Protein AF-0000000066287352 (afdb_homodimer)

Secondary structure (DSSP, 8-state):
----HHHHHHHHHHHT--S--SS-HHHHHHHHHHHHHT--HHHHHHHHTTTS---HHHHHHHHHHHGGGSPPPPPB--SEEEEEEEEEEETTEEEEEEEEEETTT--EEEEEEES--SHHHHHHHHHHHHTTBSS--EEEE-S-THHHHHHHHTT--EEE-SSSTTHHHHHHHHHHHHHHHTTTT---TT--HHHHHHHHHHHHHHHHHHHHH-/----HHHHHHHHHHHT--S--SS-HHHHHHHHHHHHHT--HHHHHHHHTTTS---HHHHHHHHHHHGGGSPPPPPB--SEEEEEEEEEEETTEEEEEEEEEETTT--EEEEEEES--SHHHHHHHHHHHHTTBSS--EEEE-S-THHHHHHHHTT--EEE-SSSTTHHHHHHHHHHHHHHHTTTT-B-TT--HHHHHHHHHHHHHHHHHHHHH-

Structure (mmCIF, N/CA/C/O backbone):
data_AF-0000000066287352-model_v1
#
loop_
_entity.id
_entity.type
_entity.pdbx_description
1 polymer 'Uncharacterized protein MJ0017'
#
loop_
_atom_site.group_PDB
_atom_site.id
_atom_site.type_symbol
_atom_site.label_atom_id
_atom_site.label_alt_id
_atom_site.label_comp_id
_atom_site.label_asym_id
_atom_site.label_entity_id
_atom_site.label_seq_id
_atom_site.pdbx_PDB_ins_code
_atom_site.Cartn_x
_atom_site.Cartn_y
_atom_site.Cartn_z
_atom_site.occupancy
_atom_site.B_iso_or_equiv
_atom_site.auth_seq_id
_atom_site.auth_comp_id
_atom_site.auth_asym_id
_atom_site.auth_atom_id
_atom_site.pdbx_PDB_model_num
ATOM 1 N N . MET A 1 1 ? 14.633 23.438 4.09 1 43.47 1 MET A N 1
ATOM 2 C CA . MET A 1 1 ? 15.711 22.516 3.721 1 43.47 1 MET A CA 1
ATOM 3 C C . MET A 1 1 ? 15.18 21.125 3.439 1 43.47 1 MET A C 1
ATOM 5 O O . MET A 1 1 ? 14.258 20.656 4.113 1 43.47 1 MET A O 1
ATOM 9 N N . ARG A 1 2 ? 15.539 20.391 2.312 1 53.66 2 ARG A N 1
ATOM 10 C CA . ARG A 1 2 ? 15.078 19.062 1.926 1 53.66 2 ARG A CA 1
ATOM 11 C C . ARG A 1 2 ? 15.398 18.031 3.006 1 53.66 2 ARG A C 1
ATOM 13 O O . ARG A 1 2 ? 16.547 17.938 3.451 1 53.66 2 ARG A O 1
ATOM 20 N N . LEU A 1 3 ? 14.352 17.656 3.738 1 65.5 3 LEU A N 1
ATOM 21 C CA . LEU A 1 3 ? 14.547 16.641 4.766 1 65.5 3 LEU A CA 1
ATOM 22 C C . LEU A 1 3 ? 14.938 15.305 4.141 1 65.5 3 LEU A C 1
ATOM 24 O O . LEU A 1 3 ? 14.078 14.562 3.668 1 65.5 3 LEU A O 1
ATOM 28 N N . THR A 1 4 ? 16.219 15.094 4.074 1 76.81 4 THR A N 1
ATOM 29 C CA . THR A 1 4 ? 16.734 13.828 3.576 1 76.81 4 THR A CA 1
ATOM 30 C C . THR A 1 4 ? 16.812 12.797 4.699 1 76.81 4 THR A C 1
ATOM 32 O O . THR A 1 4 ? 16.719 13.141 5.879 1 76.81 4 THR A O 1
ATOM 35 N N . ILE A 1 5 ? 16.844 11.625 4.363 1 86.69 5 ILE A N 1
ATOM 36 C CA . ILE A 1 5 ? 16.984 10.547 5.336 1 86.69 5 ILE A CA 1
ATOM 37 C C . ILE A 1 5 ? 18.203 10.805 6.227 1 86.69 5 ILE A C 1
ATOM 39 O O . ILE A 1 5 ? 18.156 10.531 7.426 1 86.69 5 ILE A O 1
ATOM 43 N N . GLU A 1 6 ? 19.188 11.422 5.637 1 87.12 6 GLU A N 1
ATOM 44 C CA . GLU A 1 6 ? 20.406 11.711 6.383 1 87.12 6 GLU A CA 1
ATOM 45 C C . GLU A 1 6 ? 20.156 12.758 7.465 1 87.12 6 GLU A C 1
ATOM 47 O O . GLU A 1 6 ? 20.672 12.633 8.578 1 87.12 6 GLU A O 1
ATOM 52 N N . VAL A 1 7 ? 19.422 13.75 7.156 1 88.25 7 VAL A N 1
ATOM 53 C CA . VAL A 1 7 ? 19.094 14.797 8.117 1 88.25 7 VAL A CA 1
ATOM 54 C C . VAL A 1 7 ? 18.234 14.219 9.242 1 88.25 7 VAL A C 1
ATOM 56 O O . VAL A 1 7 ? 18.438 14.531 10.414 1 88.25 7 VAL A O 1
ATOM 59 N N . ILE A 1 8 ? 17.312 13.391 8.867 1 92.38 8 ILE A N 1
ATOM 60 C CA . ILE A 1 8 ? 16.438 12.773 9.852 1 92.38 8 ILE A CA 1
ATOM 61 C C . ILE A 1 8 ? 17.25 11.875 10.781 1 92.38 8 ILE A C 1
ATOM 63 O O . ILE A 1 8 ? 17.047 11.867 11.992 1 92.38 8 ILE A O 1
ATOM 67 N N . LYS A 1 9 ? 18.188 11.188 10.172 1 92.25 9 LYS A N 1
ATOM 68 C CA . LYS A 1 9 ? 19.078 10.336 10.961 1 92.25 9 LYS A CA 1
ATOM 69 C C . LYS A 1 9 ? 19.844 11.141 12 1 92.25 9 LYS A C 1
ATOM 71 O O . LYS A 1 9 ? 19.938 10.75 13.156 1 92.25 9 LYS A O 1
ATOM 76 N N . GLU A 1 10 ? 20.344 12.219 11.57 1 92.5 10 GLU A N 1
ATOM 77 C CA . GLU A 1 10 ? 21.094 13.094 12.469 1 92.5 10 GLU A CA 1
ATOM 78 C C . GLU A 1 10 ? 20.219 13.602 13.609 1 92.5 10 GLU A C 1
ATOM 80 O O . GLU A 1 10 ? 20.656 13.633 14.766 1 92.5 10 GLU A O 1
ATOM 85 N N . LYS A 1 11 ? 19.062 13.938 13.32 1 93.5 11 LYS A N 1
ATOM 86 C CA . LYS A 1 11 ? 18.156 14.438 14.336 1 93.5 11 LYS A CA 1
ATOM 87 C C . LYS A 1 11 ? 17.797 13.352 15.344 1 93.5 11 LYS A C 1
ATOM 89 O O . LYS A 1 11 ? 17.656 13.617 16.531 1 93.5 11 LYS A O 1
ATOM 94 N N . ILE A 1 12 ? 17.656 12.18 14.836 1 93.06 12 ILE A N 1
ATOM 95 C CA . ILE A 1 12 ? 17.312 11.047 15.688 1 93.06 12 ILE A CA 1
ATOM 96 C C . ILE A 1 12 ? 18.453 10.781 16.672 1 93.06 12 ILE A C 1
ATOM 98 O O . ILE A 1 12 ? 18.219 10.516 17.859 1 93.06 12 ILE A O 1
ATOM 102 N N . VAL A 1 13 ? 19.656 10.852 16.156 1 91.38 13 VAL A N 1
ATOM 103 C CA . VAL A 1 13 ? 20.828 10.609 16.984 1 91.38 13 VAL A CA 1
ATOM 104 C C . VAL A 1 13 ? 20.969 11.727 18.031 1 91.38 13 VAL A C 1
ATOM 106 O O . VAL A 1 13 ? 21.188 11.461 19.203 1 91.38 13 VAL A O 1
ATOM 109 N N . GLU A 1 14 ? 20.812 12.93 17.594 1 91.62 14 GLU A N 1
ATOM 110 C CA . GLU A 1 14 ? 20.969 14.094 18.453 1 91.62 14 GLU A CA 1
ATOM 111 C C . GLU A 1 14 ? 19.922 14.086 19.578 1 91.62 14 GLU A C 1
ATOM 113 O O . GLU A 1 14 ? 20.25 14.422 20.719 1 91.62 14 GLU A O 1
ATOM 118 N N . ARG A 1 15 ? 18.75 13.625 19.266 1 92.06 15 ARG A N 1
ATOM 119 C CA . ARG A 1 15 ? 17.656 13.68 20.234 1 92.06 15 ARG A CA 1
ATOM 120 C C . ARG A 1 15 ? 17.531 12.359 20.984 1 92.06 15 ARG A C 1
ATOM 122 O O . ARG A 1 15 ? 16.672 12.219 21.859 1 92.06 15 ARG A O 1
ATOM 129 N N . LYS A 1 16 ? 18.312 11.406 20.672 1 89.56 16 LYS A N 1
ATOM 130 C CA . LYS A 1 16 ? 18.234 10.094 21.297 1 89.56 16 LYS A CA 1
ATOM 131 C C . LYS A 1 16 ? 16.812 9.562 21.297 1 89.56 16 LYS A C 1
ATOM 133 O O . LYS A 1 16 ? 16.297 9.156 22.344 1 89.56 16 LYS A O 1
ATOM 138 N N . LEU A 1 17 ? 16.203 9.555 20.188 1 91.69 17 LEU A N 1
ATOM 139 C CA . LEU A 1 17 ? 14.789 9.25 20.031 1 91.69 17 LEU A CA 1
ATOM 140 C C . LEU A 1 17 ? 14.508 7.797 20.406 1 91.69 17 LEU A C 1
ATOM 142 O O . LEU A 1 17 ? 13.453 7.492 20.969 1 91.69 17 LEU A O 1
ATOM 146 N N . PHE A 1 18 ? 15.484 6.91 20.016 1 89.44 18 PHE A N 1
ATOM 147 C CA . PHE A 1 18 ? 15.289 5.492 20.297 1 89.44 18 PHE A CA 1
ATOM 148 C C . PHE A 1 18 ? 16.266 5 21.359 1 89.44 18 PHE A C 1
ATOM 150 O O . PHE A 1 18 ? 17.453 5.328 21.312 1 89.44 18 PHE A O 1
ATOM 157 N N . LYS A 1 19 ? 15.719 4.355 22.375 1 77.06 19 LYS A N 1
ATOM 158 C CA . LYS A 1 19 ? 16.531 3.879 23.484 1 77.06 19 LYS A CA 1
ATOM 159 C C . LYS A 1 19 ? 17.344 2.646 23.078 1 77.06 19 LYS A C 1
ATOM 161 O O . LYS A 1 19 ? 18.516 2.525 23.438 1 77.06 19 LYS A O 1
ATOM 166 N N . ARG A 1 20 ? 16.734 1.745 22.328 1 66.38 20 ARG A N 1
ATOM 167 C CA . ARG A 1 20 ? 17.391 0.497 21.953 1 66.38 20 ARG A CA 1
ATOM 168 C C . ARG A 1 20 ? 17.859 0.544 20.5 1 66.38 20 ARG A C 1
ATOM 170 O O . ARG A 1 20 ? 17.109 0.957 19.609 1 66.38 20 ARG A O 1
ATOM 177 N N . ASN A 1 21 ? 19.094 0.366 20.328 1 66.12 21 ASN A N 1
ATOM 178 C CA . ASN A 1 21 ? 19.703 0.475 19.016 1 66.12 21 ASN A CA 1
ATOM 179 C C . ASN A 1 21 ? 19.828 -0.89 18.344 1 66.12 21 ASN A C 1
ATOM 181 O O . ASN A 1 21 ? 20.844 -1.181 17.703 1 66.12 21 ASN A O 1
ATOM 185 N N . ARG A 1 22 ? 18.844 -1.665 18.438 1 80.25 22 ARG A N 1
ATOM 186 C CA . ARG A 1 22 ? 18.938 -3.006 17.875 1 80.25 22 ARG A CA 1
ATOM 187 C C . ARG A 1 22 ? 18.797 -2.971 16.359 1 80.25 22 ARG A C 1
ATOM 189 O O . ARG A 1 22 ? 19.281 -3.863 15.656 1 80.25 22 ARG A O 1
ATOM 196 N N . LYS A 1 23 ? 18.109 -1.896 15.969 1 88.56 23 LYS A N 1
ATOM 197 C CA . LYS A 1 23 ? 17.922 -1.732 14.531 1 88.56 23 LYS A CA 1
ATOM 198 C C . LYS A 1 23 ? 18.578 -0.452 14.031 1 88.56 23 LYS A C 1
ATOM 200 O O . LYS A 1 23 ? 18.719 0.518 14.781 1 88.56 23 LYS A O 1
ATOM 205 N N . SER A 1 24 ? 18.984 -0.527 12.836 1 91.75 24 SER A N 1
ATOM 206 C CA . SER A 1 24 ? 19.594 0.675 12.273 1 91.75 24 SER A CA 1
ATOM 207 C C . SER A 1 24 ? 18.578 1.812 12.18 1 91.75 24 SER A C 1
ATOM 209 O O . SER A 1 24 ? 17.391 1.573 12.008 1 91.75 24 SER A O 1
ATOM 211 N N . ILE A 1 25 ? 19.062 3.01 12.344 1 92.81 25 ILE A N 1
ATOM 212 C CA . ILE A 1 25 ? 18.203 4.195 12.281 1 92.81 25 ILE A CA 1
ATOM 213 C C . ILE A 1 25 ? 17.562 4.305 10.906 1 92.81 25 ILE A C 1
ATOM 215 O O . ILE A 1 25 ? 16.406 4.715 10.781 1 92.81 25 ILE A O 1
ATOM 219 N N . GLU A 1 26 ? 18.312 3.914 9.953 1 90.5 26 GLU A N 1
ATOM 220 C CA . GLU A 1 26 ? 17.812 3.965 8.578 1 90.5 26 GLU A CA 1
ATOM 221 C C . GLU A 1 26 ? 16.594 3.078 8.406 1 90.5 26 GLU A C 1
ATOM 223 O O . GLU A 1 26 ? 15.602 3.492 7.805 1 90.5 26 GLU A O 1
ATOM 228 N N . VAL A 1 27 ? 16.688 1.92 8.969 1 92.44 27 VAL A N 1
ATOM 229 C CA . VAL A 1 27 ? 15.578 0.975 8.859 1 92.44 27 VAL A CA 1
ATOM 230 C C . VAL A 1 27 ? 14.352 1.524 9.586 1 92.44 27 VAL A C 1
ATOM 232 O O . VAL A 1 27 ? 13.219 1.349 9.125 1 92.44 27 VAL A O 1
ATOM 235 N N . LYS A 1 28 ? 14.586 2.203 10.641 1 95.12 28 LYS A N 1
ATOM 236 C CA . LYS A 1 28 ? 13.484 2.791 11.406 1 95.12 28 LYS A CA 1
ATOM 237 C C . LYS A 1 28 ? 12.773 3.869 10.594 1 95.12 28 LYS A C 1
ATOM 239 O O . LYS A 1 28 ? 11.539 3.912 10.555 1 95.12 28 LYS A O 1
ATOM 244 N N . ILE A 1 29 ? 13.562 4.668 9.945 1 94.94 29 ILE A N 1
ATOM 245 C CA . ILE A 1 29 ? 13.016 5.75 9.133 1 94.94 29 ILE A CA 1
ATOM 246 C C . ILE A 1 29 ? 12.234 5.176 7.957 1 94.94 29 ILE A C 1
ATOM 248 O O . ILE A 1 29 ? 11.109 5.594 7.684 1 94.94 29 ILE A O 1
ATOM 252 N N . LEU A 1 30 ? 12.844 4.156 7.41 1 94.94 30 LEU A N 1
ATOM 253 C CA . LEU A 1 30 ? 12.234 3.549 6.227 1 94.94 30 LEU A CA 1
ATOM 254 C C . LEU A 1 30 ? 10.945 2.824 6.594 1 94.94 30 LEU A C 1
ATOM 256 O O . LEU A 1 30 ? 9.992 2.816 5.812 1 94.94 30 LEU A O 1
ATOM 260 N N . ALA A 1 31 ? 10.93 2.273 7.727 1 96.5 31 ALA A N 1
ATOM 261 C CA . ALA A 1 31 ? 9.727 1.598 8.203 1 96.5 31 ALA A CA 1
ATOM 262 C C . ALA A 1 31 ? 8.555 2.574 8.32 1 96.5 31 ALA A C 1
ATOM 264 O O . ALA A 1 31 ? 7.461 2.303 7.824 1 96.5 31 ALA A O 1
ATOM 265 N N . GLY A 1 32 ? 8.828 3.693 8.875 1 96.19 32 GLY A N 1
ATOM 266 C CA . GLY A 1 32 ? 7.797 4.707 9 1 96.19 32 GLY A CA 1
ATOM 267 C C . GLY A 1 32 ? 7.305 5.227 7.66 1 96.19 32 GLY A C 1
ATOM 268 O O . GLY A 1 32 ? 6.098 5.398 7.461 1 96.19 32 GLY A O 1
ATOM 269 N N . LEU A 1 33 ? 8.234 5.406 6.793 1 96.25 33 LEU A N 1
ATOM 270 C CA . LEU A 1 33 ? 7.906 5.953 5.484 1 96.25 33 LEU A CA 1
ATOM 271 C C . LEU A 1 33 ? 7.07 4.969 4.676 1 96.25 33 LEU A C 1
ATOM 273 O O . LEU A 1 33 ? 6.066 5.348 4.066 1 96.25 33 LEU A O 1
ATOM 277 N N . LEU A 1 34 ? 7.426 3.709 4.723 1 96.69 34 LEU A N 1
ATOM 278 C CA . LEU A 1 34 ? 6.695 2.691 3.977 1 96.69 34 LEU A CA 1
ATOM 279 C C . LEU A 1 34 ? 5.277 2.539 4.508 1 96.69 34 LEU A C 1
ATOM 281 O O . LEU A 1 34 ? 4.328 2.395 3.732 1 96.69 34 LEU A O 1
ATOM 285 N N . TYR A 1 35 ? 5.203 2.568 5.789 1 95.81 35 TYR A N 1
ATOM 286 C CA . TYR A 1 35 ? 3.877 2.49 6.398 1 95.81 35 TYR A CA 1
ATOM 287 C C . TYR A 1 35 ? 3.018 3.68 5.98 1 95.81 35 TYR A C 1
ATOM 289 O O . TYR A 1 35 ? 1.854 3.512 5.605 1 95.81 35 TYR A O 1
ATOM 297 N N . TYR A 1 36 ? 3.566 4.812 5.969 1 95.31 36 TYR A N 1
ATOM 298 C CA . TYR A 1 36 ? 2.855 6.016 5.551 1 95.31 36 TYR A CA 1
ATOM 299 C C . TYR A 1 36 ? 2.4 5.906 4.102 1 95.31 36 TYR A C 1
ATOM 301 O O . TYR A 1 36 ? 1.295 6.332 3.758 1 95.31 36 TYR A O 1
ATOM 309 N N . LEU A 1 37 ? 3.242 5.324 3.324 1 94.56 37 LEU A N 1
ATOM 310 C CA . LEU A 1 37 ? 2.973 5.281 1.893 1 94.56 37 LEU A CA 1
ATOM 311 C C . LEU A 1 37 ? 1.866 4.277 1.577 1 94.56 37 LEU A C 1
ATOM 313 O O . LEU A 1 37 ? 1.337 4.262 0.464 1 94.56 37 LEU A O 1
ATOM 317 N N . GLY A 1 38 ? 1.595 3.393 2.59 1 92.44 38 GLY A N 1
ATOM 318 C CA . GLY A 1 38 ? 0.366 2.652 2.352 1 92.44 38 GLY A CA 1
ATOM 319 C C . GLY A 1 38 ? 0.505 1.164 2.615 1 92.44 38 GLY A C 1
ATOM 320 O O . GLY A 1 38 ? -0.466 0.414 2.496 1 92.44 38 GLY A O 1
ATOM 321 N N . LEU A 1 39 ? 1.698 0.707 2.988 1 93.44 39 LEU A N 1
ATOM 322 C CA . LEU A 1 39 ? 1.851 -0.704 3.328 1 93.44 39 LEU A CA 1
ATOM 323 C C . LEU A 1 39 ? 1.345 -0.981 4.738 1 93.44 39 LEU A C 1
ATOM 325 O O . LEU A 1 39 ? 1.455 -0.126 5.621 1 93.44 39 LEU A O 1
ATOM 329 N N . SER A 1 40 ? 0.821 -2.178 4.98 1 91.75 40 SER A N 1
ATOM 330 C CA . SER A 1 40 ? 0.459 -2.584 6.336 1 91.75 40 SER A CA 1
ATOM 331 C C . SER A 1 40 ? 1.697 -2.803 7.199 1 91.75 40 SER A C 1
ATOM 333 O O . SER A 1 40 ? 2.807 -2.938 6.676 1 91.75 40 SER A O 1
ATOM 335 N N . LEU A 1 41 ? 1.476 -2.854 8.461 1 93.5 41 LEU A N 1
ATOM 336 C CA . LEU A 1 41 ? 2.576 -3.094 9.391 1 93.5 41 LEU A CA 1
ATOM 337 C C . LEU A 1 41 ? 3.283 -4.406 9.07 1 93.5 41 LEU A C 1
ATOM 339 O O . LEU A 1 41 ? 4.516 -4.461 9.047 1 93.5 41 LEU A O 1
ATOM 343 N N . ARG A 1 42 ? 2.516 -5.41 8.734 1 92.44 42 ARG A N 1
ATOM 344 C CA . ARG A 1 42 ? 3.074 -6.73 8.461 1 92.44 42 ARG A CA 1
ATOM 345 C C . ARG A 1 42 ? 3.838 -6.746 7.145 1 92.44 42 ARG A C 1
ATOM 347 O O . ARG A 1 42 ? 4.875 -7.402 7.027 1 92.44 42 ARG A O 1
ATOM 354 N N . LYS A 1 43 ? 3.357 -6.023 6.133 1 94.06 43 LYS A N 1
ATOM 355 C CA . LYS A 1 43 ? 4.039 -5.965 4.844 1 94.06 43 LYS A CA 1
ATOM 356 C C . LYS A 1 43 ? 5.352 -5.188 4.949 1 94.06 43 LYS A C 1
ATOM 358 O O . LYS A 1 43 ? 6.348 -5.555 4.324 1 94.06 43 LYS A O 1
ATOM 363 N N . VAL A 1 44 ? 5.289 -4.129 5.758 1 96.62 44 VAL A N 1
ATOM 364 C CA . VAL A 1 44 ? 6.52 -3.385 5.992 1 96.62 44 VAL A CA 1
ATOM 365 C C . VAL A 1 44 ? 7.551 -4.289 6.664 1 96.62 44 VAL A C 1
ATOM 367 O O . VAL A 1 44 ? 8.711 -4.332 6.25 1 96.62 44 VAL A O 1
ATOM 370 N N . SER A 1 45 ? 7.105 -4.988 7.648 1 95.88 45 SER A N 1
ATOM 371 C CA . SER A 1 45 ? 7.973 -5.922 8.359 1 95.88 45 SER A CA 1
ATOM 372 C C . SER A 1 45 ? 8.57 -6.957 7.406 1 95.88 45 SER A C 1
ATOM 374 O O . SER A 1 45 ? 9.773 -7.199 7.422 1 95.88 45 SER A O 1
ATOM 376 N N . LEU A 1 46 ? 7.781 -7.504 6.551 1 94.62 46 LEU A N 1
ATOM 377 C CA . LEU A 1 46 ? 8.227 -8.5 5.586 1 94.62 46 LEU A CA 1
ATOM 378 C C . LEU A 1 46 ? 9.289 -7.926 4.656 1 94.62 46 LEU A C 1
ATOM 380 O O . LEU A 1 46 ? 10.328 -8.547 4.438 1 94.62 46 LEU A O 1
ATOM 384 N N . PHE A 1 47 ? 9.062 -6.746 4.152 1 95.38 47 PHE A N 1
ATOM 385 C CA . PHE A 1 47 ? 9.977 -6.109 3.213 1 95.38 47 PHE A CA 1
ATOM 386 C C . PHE A 1 47 ? 11.312 -5.805 3.883 1 95.38 47 PHE A C 1
ATOM 388 O O . PHE A 1 47 ? 12.367 -6.195 3.383 1 95.38 47 PHE A O 1
ATOM 395 N N . LEU A 1 48 ? 11.242 -5.172 5.02 1 94.81 48 LEU A N 1
ATOM 396 C CA . LEU A 1 48 ? 12.461 -4.688 5.66 1 94.81 48 LEU A CA 1
ATOM 397 C C . LEU A 1 48 ? 13.234 -5.84 6.293 1 94.81 48 LEU A C 1
ATOM 399 O O . LEU A 1 48 ? 14.453 -5.75 6.473 1 94.81 48 LEU A O 1
ATOM 403 N N . SER A 1 49 ? 12.539 -6.875 6.582 1 92.5 49 SER A N 1
ATOM 404 C CA . SER A 1 49 ? 13.203 -8.023 7.191 1 92.5 49 SER A CA 1
ATOM 405 C C . SER A 1 49 ? 14.141 -8.711 6.203 1 92.5 49 SER A C 1
ATOM 407 O O . SER A 1 49 ? 14.969 -9.539 6.594 1 92.5 49 SER A O 1
ATOM 409 N N . GLN A 1 50 ? 13.945 -8.352 4.895 1 87.44 50 GLN A N 1
ATOM 410 C CA . GLN A 1 50 ? 14.914 -8.82 3.908 1 87.44 50 GLN A CA 1
ATOM 411 C C . GLN A 1 50 ? 16.297 -8.234 4.172 1 87.44 50 GLN A C 1
ATOM 413 O O . GLN A 1 50 ? 17.297 -8.766 3.691 1 87.44 50 GLN A O 1
ATOM 418 N N . PHE A 1 51 ? 16.359 -7.141 4.93 1 86.62 51 PHE A N 1
ATOM 419 C CA . PHE A 1 51 ? 17.625 -6.473 5.258 1 86.62 51 PHE A CA 1
ATOM 420 C C . PHE A 1 51 ? 17.953 -6.648 6.734 1 86.62 51 PHE A C 1
ATOM 422 O O . PHE A 1 51 ? 19.094 -6.984 7.078 1 86.62 51 PHE A O 1
ATOM 429 N N . GLU A 1 52 ? 17.016 -6.363 7.48 1 91.31 52 GLU A N 1
ATOM 430 C CA . GLU A 1 52 ? 17.141 -6.449 8.93 1 91.31 52 GLU A CA 1
ATOM 431 C C . GLU A 1 52 ? 15.828 -6.871 9.57 1 91.31 52 GLU A C 1
ATOM 433 O O . GLU A 1 52 ? 14.781 -6.281 9.297 1 91.31 52 GLU A O 1
ATOM 438 N N . ASP A 1 53 ? 15.977 -7.902 10.398 1 92.44 53 ASP A N 1
ATOM 439 C CA . ASP A 1 53 ? 14.773 -8.422 11.039 1 92.44 53 ASP A CA 1
ATOM 440 C C . ASP A 1 53 ? 14.055 -7.324 11.82 1 92.44 53 ASP A C 1
ATOM 442 O O . ASP A 1 53 ? 14.656 -6.664 12.672 1 92.44 53 ASP A O 1
ATOM 446 N N . ILE A 1 54 ? 12.773 -7.152 11.586 1 94.88 54 ILE A N 1
ATOM 447 C CA . ILE A 1 54 ? 11.953 -6.141 12.25 1 94.88 54 ILE A CA 1
ATOM 448 C C . ILE A 1 54 ? 10.523 -6.645 12.391 1 94.88 54 ILE A C 1
ATOM 450 O O . ILE A 1 54 ? 9.969 -7.234 11.461 1 94.88 54 ILE A O 1
ATOM 454 N N . SER A 1 55 ? 9.938 -6.492 13.508 1 95.44 55 SER A N 1
ATOM 455 C CA . SER A 1 55 ? 8.57 -6.926 13.742 1 95.44 55 SER A CA 1
ATOM 456 C C . SER A 1 55 ? 7.566 -5.855 13.328 1 95.44 55 SER A C 1
ATOM 458 O O . SER A 1 55 ? 7.926 -4.684 13.195 1 95.44 55 SER A O 1
ATOM 460 N N . HIS A 1 56 ? 6.328 -6.293 13.117 1 95.62 56 HIS A N 1
ATOM 461 C CA . HIS A 1 56 ? 5.273 -5.34 12.789 1 95.62 56 HIS A CA 1
ATOM 462 C C . HIS A 1 56 ? 5.039 -4.363 13.938 1 95.62 56 HIS A C 1
ATOM 464 O O . HIS A 1 56 ? 4.719 -3.193 13.703 1 95.62 56 HIS A O 1
ATOM 470 N N . GLU A 1 57 ? 5.27 -4.797 15.133 1 93.25 57 GLU A N 1
ATOM 471 C CA . GLU A 1 57 ? 5.109 -3.916 16.281 1 93.25 57 GLU A CA 1
ATOM 472 C C . GLU A 1 57 ? 6.184 -2.834 16.297 1 93.25 57 GLU A C 1
ATOM 474 O O . GLU A 1 57 ? 5.906 -1.684 16.656 1 93.25 57 GLU A O 1
ATOM 479 N N . SER A 1 58 ? 7.371 -3.223 15.938 1 94.38 58 SER A N 1
ATOM 480 C CA . SER A 1 58 ? 8.438 -2.236 15.844 1 94.38 58 SER A CA 1
ATOM 481 C C . SER A 1 58 ? 8.117 -1.165 14.805 1 94.38 58 SER A C 1
ATOM 483 O O . SER A 1 58 ? 8.352 0.023 15.039 1 94.38 58 SER A O 1
ATOM 485 N N . VAL A 1 59 ? 7.574 -1.612 13.664 1 96.06 59 VAL A N 1
ATOM 486 C CA . VAL A 1 59 ? 7.18 -0.677 12.617 1 96.06 59 VAL A CA 1
ATOM 487 C C . VAL A 1 59 ? 6.195 0.345 13.18 1 96.06 59 VAL A C 1
ATOM 489 O O . VAL A 1 59 ? 6.336 1.548 12.945 1 96.06 59 VAL A O 1
ATOM 492 N N . ARG A 1 60 ? 5.258 -0.148 13.945 1 93.38 60 ARG A N 1
ATOM 493 C CA . ARG A 1 60 ? 4.25 0.708 14.57 1 93.38 60 ARG A CA 1
ATOM 494 C C . ARG A 1 60 ? 4.902 1.75 15.469 1 93.38 60 ARG A C 1
ATOM 496 O O . ARG A 1 60 ? 4.582 2.938 15.391 1 93.38 60 ARG A O 1
ATOM 503 N N . ILE A 1 61 ? 5.789 1.309 16.25 1 93.5 61 ILE A N 1
ATOM 504 C CA . ILE A 1 61 ? 6.461 2.176 17.203 1 93.5 61 ILE A CA 1
ATOM 505 C C . ILE A 1 61 ? 7.242 3.26 16.469 1 93.5 61 ILE A C 1
ATOM 507 O O . ILE A 1 61 ? 7.156 4.441 16.812 1 93.5 61 ILE A O 1
ATOM 511 N N . TYR A 1 62 ? 7.965 2.869 15.445 1 95.31 62 TYR A N 1
ATOM 512 C CA . TYR A 1 62 ? 8.789 3.814 14.703 1 95.31 62 TYR A CA 1
ATOM 513 C C . TYR A 1 62 ? 7.922 4.871 14.023 1 95.31 62 TYR A C 1
ATOM 515 O O . TYR A 1 62 ? 8.273 6.055 14.023 1 95.31 62 TYR A O 1
ATOM 523 N N . TYR A 1 63 ? 6.793 4.434 13.477 1 95.38 63 TYR A N 1
ATOM 524 C CA . TYR A 1 63 ? 5.891 5.375 12.82 1 95.38 63 TYR A CA 1
ATOM 525 C C . TYR A 1 63 ? 5.418 6.445 13.797 1 95.38 63 TYR A C 1
ATOM 527 O O . TYR A 1 63 ? 5.379 7.629 13.461 1 95.38 63 TYR A O 1
ATOM 535 N N . HIS A 1 64 ? 5.184 6.027 15.016 1 94.25 64 HIS A N 1
ATOM 536 C CA . HIS A 1 64 ? 4.676 6.957 16.016 1 94.25 64 HIS A CA 1
ATOM 537 C C . HIS A 1 64 ? 5.785 7.863 16.547 1 94.25 64 HIS A C 1
ATOM 539 O O . HIS A 1 64 ? 5.535 9.023 16.875 1 94.25 64 HIS A O 1
ATOM 545 N N . LYS A 1 65 ? 6.934 7.398 16.547 1 94.81 65 LYS A N 1
ATOM 546 C CA . LYS A 1 65 ? 8.008 8.125 17.219 1 94.81 65 LYS A CA 1
ATOM 547 C C . LYS A 1 65 ? 8.719 9.07 16.25 1 94.81 65 LYS A C 1
ATOM 549 O O . LYS A 1 65 ? 9.133 10.164 16.641 1 94.81 65 LYS A O 1
ATOM 554 N N . ILE A 1 66 ? 8.836 8.719 15.07 1 96.12 66 ILE A N 1
ATOM 555 C CA . ILE A 1 66 ? 9.664 9.438 14.109 1 96.12 66 ILE A CA 1
ATOM 556 C C . ILE A 1 66 ? 9.094 10.828 13.867 1 96.12 66 ILE A C 1
ATOM 558 O O . ILE A 1 66 ? 9.812 11.742 13.469 1 96.12 66 ILE A O 1
ATOM 562 N N . LYS A 1 67 ? 7.816 10.945 14.102 1 94.5 67 LYS A N 1
ATOM 563 C CA . LYS A 1 67 ? 7.195 12.25 13.883 1 94.5 67 LYS A CA 1
ATOM 564 C C . LYS A 1 67 ? 7.906 13.336 14.688 1 94.5 67 LYS A C 1
ATOM 566 O O . LYS A 1 67 ? 7.898 14.508 14.297 1 94.5 67 LYS A O 1
ATOM 571 N N . GLU A 1 68 ? 8.547 12.992 15.734 1 94.56 68 GLU A N 1
ATOM 572 C CA . GLU A 1 68 ? 9.172 13.938 16.656 1 94.56 68 GLU A CA 1
ATOM 573 C C . GLU A 1 68 ? 10.383 14.609 16.016 1 94.56 68 GLU A C 1
ATOM 575 O O . GLU A 1 68 ? 10.844 15.656 16.484 1 94.56 68 GLU A O 1
ATOM 580 N N . VAL A 1 69 ? 10.906 13.984 15.016 1 94.31 69 VAL A N 1
ATOM 581 C CA . VAL A 1 69 ? 12.117 14.539 14.422 1 94.31 69 VAL A CA 1
ATOM 582 C C . VAL A 1 69 ? 11.82 15.086 13.031 1 94.31 69 VAL A C 1
ATOM 584 O O . VAL A 1 69 ? 12.703 15.617 12.359 1 94.31 69 VAL A O 1
ATOM 587 N N . LEU A 1 70 ? 10.633 14.867 12.609 1 93.25 70 LEU A N 1
ATOM 588 C CA . LEU A 1 70 ? 10.242 15.453 11.328 1 93.25 70 LEU A CA 1
ATOM 589 C C . LEU A 1 70 ? 9.93 16.938 11.484 1 93.25 70 LEU A C 1
ATOM 591 O O . LEU A 1 70 ? 9.547 17.391 12.57 1 93.25 70 LEU A O 1
ATOM 595 N N . ASN A 1 71 ? 10.133 17.656 10.539 1 84.88 71 ASN A N 1
ATOM 596 C CA . ASN A 1 71 ? 10.078 19.125 10.633 1 84.88 71 ASN A CA 1
ATOM 597 C C . ASN A 1 71 ? 8.641 19.625 10.766 1 84.88 71 ASN A C 1
ATOM 599 O O . ASN A 1 71 ? 7.789 19.281 9.945 1 84.88 71 ASN A O 1
ATOM 603 N N . GLU A 1 72 ? 8.5 20.406 11.719 1 88.94 72 GLU A N 1
ATOM 604 C CA . GLU A 1 72 ? 7.273 21.188 11.781 1 88.94 72 GLU A CA 1
ATOM 605 C C . GLU A 1 72 ? 7.297 22.328 10.766 1 88.94 72 GLU A C 1
ATOM 607 O O . GLU A 1 72 ? 8.359 22.703 10.266 1 88.94 72 GLU A O 1
ATOM 612 N N . PRO A 1 73 ? 6.133 22.781 10.508 1 94.25 73 PRO A N 1
ATOM 613 C CA . PRO A 1 73 ? 6.121 23.938 9.602 1 94.25 73 PRO A CA 1
ATOM 614 C C . PRO A 1 73 ? 6.91 25.125 10.156 1 94.25 73 PRO A C 1
ATOM 616 O O . PRO A 1 73 ? 6.914 25.359 11.367 1 94.25 73 PRO A O 1
ATOM 619 N N . GLU A 1 74 ? 7.543 25.812 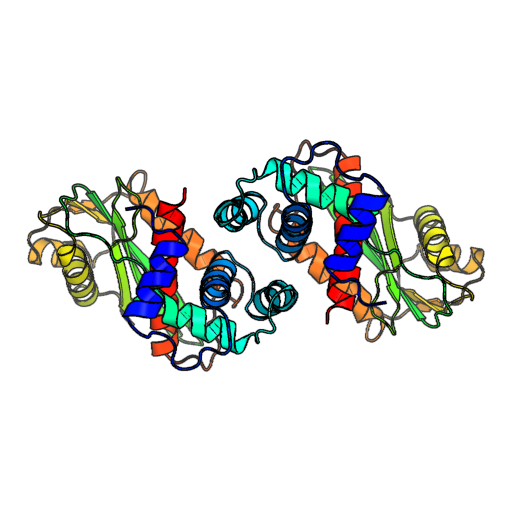9.289 1 93.88 74 GLU A N 1
ATOM 620 C CA . GLU A 1 74 ? 8.273 27.016 9.672 1 93.88 74 GLU A CA 1
ATOM 621 C C . GLU A 1 74 ? 7.355 28.219 9.742 1 93.88 74 GLU A C 1
ATOM 623 O O . GLU A 1 74 ? 6.398 28.328 8.969 1 93.88 74 GLU A O 1
ATOM 628 N N . ARG A 1 75 ? 7.707 29.062 10.688 1 95.81 75 ARG A N 1
ATOM 629 C CA . ARG A 1 75 ? 6.977 30.312 10.758 1 95.81 75 ARG A CA 1
ATOM 630 C C . ARG A 1 75 ? 7.375 31.25 9.609 1 95.81 75 ARG A C 1
ATOM 632 O O . ARG A 1 75 ? 8.555 31.578 9.453 1 95.81 75 ARG A O 1
ATOM 639 N N . LYS A 1 76 ? 6.434 31.594 8.867 1 96.44 76 LYS A N 1
ATOM 640 C CA . LYS A 1 76 ? 6.676 32.469 7.738 1 96.44 76 LYS A CA 1
ATOM 641 C C . LYS A 1 76 ? 5.398 33.188 7.316 1 96.44 76 LYS A C 1
ATOM 643 O O . LYS A 1 76 ? 4.34 33 7.914 1 96.44 76 LYS A O 1
ATOM 648 N N . GLU A 1 77 ? 5.57 34.094 6.414 1 97.19 77 GLU A N 1
ATOM 649 C CA . GLU A 1 77 ? 4.398 34.75 5.883 1 97.19 77 GLU A CA 1
ATOM 650 C C . GLU A 1 77 ? 3.543 33.812 5.039 1 97.19 77 GLU A C 1
ATOM 652 O O . GLU A 1 77 ? 4.066 33.094 4.191 1 97.19 77 GLU A O 1
ATOM 657 N N . ARG A 1 78 ? 2.27 33.812 5.359 1 96.69 78 ARG A N 1
ATOM 658 C CA . ARG A 1 78 ? 1.315 33 4.621 1 96.69 78 ARG A CA 1
ATOM 659 C C . ARG A 1 78 ? 0.094 33.812 4.215 1 96.69 78 ARG A C 1
ATOM 661 O O . ARG A 1 78 ? -0.522 34.469 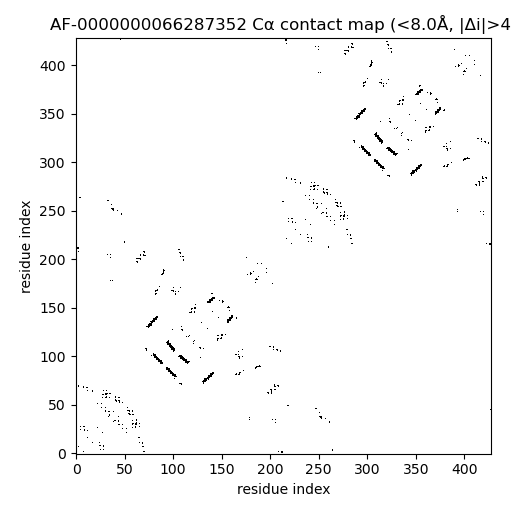5.051 1 96.69 78 ARG A O 1
ATOM 668 N N . ASN A 1 79 ? -0.223 33.719 2.988 1 95.5 79 ASN A N 1
ATOM 669 C CA . ASN A 1 79 ? -1.3 34.562 2.467 1 95.5 79 ASN A CA 1
ATOM 670 C C . ASN A 1 79 ? -2.658 33.875 2.619 1 95.5 79 ASN A C 1
ATOM 672 O O . ASN A 1 79 ? -3.598 34.469 3.152 1 95.5 79 ASN A O 1
ATOM 676 N N . LEU A 1 80 ? -2.711 32.656 2.104 1 96.38 80 LEU A N 1
ATOM 677 C CA . LEU A 1 80 ? -3.975 31.922 2.082 1 96.38 80 LEU A CA 1
ATOM 678 C C . LEU A 1 80 ? -3.832 30.562 2.764 1 96.38 80 LEU A C 1
ATOM 680 O O . LEU A 1 80 ? -2.898 29.812 2.471 1 96.38 80 LEU A O 1
ATOM 684 N N . ILE A 1 81 ? -4.754 30.281 3.662 1 97.19 81 ILE A N 1
ATOM 685 C CA . ILE A 1 81 ? -4.793 29 4.344 1 97.19 81 ILE A CA 1
ATOM 686 C C . ILE A 1 81 ? -6.188 28.391 4.219 1 97.19 81 ILE A C 1
ATOM 688 O O . ILE A 1 81 ? -7.191 29.062 4.453 1 97.19 81 ILE A O 1
ATOM 692 N N . ALA A 1 82 ? -6.281 27.203 3.754 1 97.44 82 ALA A N 1
ATOM 693 C CA . ALA A 1 82 ? -7.555 26.484 3.658 1 97.44 82 ALA A CA 1
ATOM 694 C C . ALA A 1 82 ? -7.773 25.594 4.871 1 97.44 82 ALA A C 1
ATOM 696 O O . ALA A 1 82 ? -6.906 24.781 5.219 1 97.44 82 ALA A O 1
ATOM 697 N N . ILE A 1 83 ? -8.898 25.734 5.488 1 96.56 83 ILE A N 1
ATOM 698 C CA . ILE A 1 83 ? -9.211 24.969 6.684 1 96.56 83 ILE A CA 1
ATOM 699 C C . ILE A 1 83 ? -10.445 24.109 6.43 1 96.56 83 ILE A C 1
ATOM 701 O O . ILE A 1 83 ? -11.383 24.547 5.758 1 96.56 83 ILE A O 1
ATOM 705 N N . ASP A 1 84 ? -10.391 22.922 6.914 1 95.75 84 ASP A N 1
ATOM 706 C CA . ASP A 1 84 ? -11.547 22.031 6.852 1 95.75 84 ASP A CA 1
ATOM 707 C C . ASP A 1 84 ? -11.461 20.953 7.93 1 95.75 84 ASP A C 1
ATOM 709 O O . ASP A 1 84 ? -10.43 20.797 8.578 1 95.75 84 ASP A O 1
ATOM 713 N N . GLU A 1 85 ? -12.57 20.344 8.18 1 94.75 85 GLU A N 1
ATOM 714 C CA . GLU A 1 85 ? -12.609 19.234 9.109 1 94.75 85 GLU A CA 1
ATOM 715 C C . GLU A 1 85 ? -13.297 18.016 8.484 1 94.75 85 GLU A C 1
ATOM 717 O O . GLU A 1 85 ? -14.102 18.156 7.566 1 94.75 85 GLU A O 1
ATOM 722 N N . ILE A 1 86 ? -12.906 16.891 8.93 1 92.75 86 ILE A N 1
ATOM 723 C CA . ILE A 1 86 ? -13.547 15.656 8.492 1 92.75 86 ILE A CA 1
ATOM 724 C C . ILE A 1 86 ? -13.984 14.836 9.703 1 92.75 86 ILE A C 1
ATOM 726 O O . ILE A 1 86 ? -13.359 14.906 10.766 1 92.75 86 ILE A O 1
ATOM 730 N N . LYS A 1 87 ? -15.062 14.188 9.477 1 90.56 87 LYS A N 1
ATOM 731 C CA . LYS A 1 87 ? -15.539 13.25 10.484 1 90.56 87 LYS A CA 1
ATOM 732 C C . LYS A 1 87 ? -14.93 11.867 10.281 1 90.56 87 LYS A C 1
ATOM 734 O O . LYS A 1 87 ? -14.945 11.336 9.172 1 90.56 87 LYS A O 1
ATOM 739 N N . LEU A 1 88 ? -14.32 11.344 11.383 1 85.75 88 LEU A N 1
ATOM 740 C CA . LEU A 1 88 ? -13.703 10.023 11.336 1 85.75 88 LEU A CA 1
ATOM 741 C C . LEU A 1 88 ? -14.359 9.086 12.352 1 85.75 88 LEU A C 1
ATOM 743 O O . LEU A 1 88 ? -14.68 9.508 13.469 1 85.75 88 LEU A O 1
ATOM 747 N N . LYS A 1 89 ? -14.539 7.875 11.969 1 81.5 89 LYS A N 1
ATOM 748 C CA . LYS A 1 89 ? -15.102 6.887 12.883 1 81.5 89 LYS A CA 1
ATOM 749 C C . LYS A 1 89 ? -14.008 6.148 13.641 1 81.5 89 LYS A C 1
ATOM 751 O O . LYS A 1 89 ? -13.07 5.621 13.039 1 81.5 89 LYS A O 1
ATOM 756 N N . VAL A 1 90 ? -14.055 6.164 14.906 1 77 90 VAL A N 1
ATOM 757 C CA . VAL A 1 90 ? -13.148 5.453 15.805 1 77 90 VAL A CA 1
ATOM 758 C C . VAL A 1 90 ? -13.945 4.516 16.703 1 77 90 VAL A C 1
ATOM 760 O O . VAL A 1 90 ? -14.539 4.953 17.688 1 77 90 VAL A O 1
ATOM 763 N N . GLY A 1 91 ? -13.891 3.281 16.391 1 74.5 91 GLY A N 1
ATOM 764 C CA . GLY A 1 91 ? -14.789 2.381 17.094 1 74.5 91 GLY A CA 1
ATOM 765 C C . GLY A 1 91 ? -16.25 2.715 16.891 1 74.5 91 GLY A C 1
ATOM 766 O O . GLY A 1 91 ? -16.734 2.773 15.758 1 74.5 91 GLY A O 1
ATOM 767 N N . ASP A 1 92 ? -16.891 2.881 17.875 1 75.31 92 ASP A N 1
ATOM 768 C CA . ASP A 1 92 ? -18.297 3.209 17.812 1 75.31 92 ASP A CA 1
ATOM 769 C C . ASP A 1 92 ? -18.531 4.711 17.984 1 75.31 92 ASP A C 1
ATOM 771 O O . ASP A 1 92 ? -19.672 5.16 18.109 1 75.31 92 ASP A O 1
ATOM 775 N N . LYS A 1 93 ? -17.469 5.344 18 1 81.5 93 LYS A N 1
ATOM 776 C CA . LYS A 1 93 ? -17.578 6.789 18.188 1 81.5 93 LYS A CA 1
ATOM 777 C C . LYS A 1 93 ? -17.047 7.543 16.984 1 81.5 93 LYS A C 1
ATOM 779 O O . LYS A 1 93 ? -16.375 6.953 16.109 1 81.5 93 LYS A O 1
ATOM 784 N N . TYR A 1 94 ? -17.453 8.805 16.891 1 86.19 94 TYR A N 1
ATOM 785 C CA . TYR A 1 94 ? -16.969 9.688 15.836 1 86.19 94 TYR A CA 1
ATOM 786 C C . TYR A 1 94 ? -16.109 10.797 16.422 1 86.19 94 TYR A C 1
ATOM 788 O O . TYR A 1 94 ? -16.375 11.297 17.516 1 86.19 94 TYR A O 1
ATOM 796 N N . ILE A 1 95 ? -15.055 11.078 15.688 1 88.69 95 ILE A N 1
ATOM 797 C CA . ILE A 1 95 ? -14.211 12.219 16.031 1 88.69 95 ILE A CA 1
ATOM 798 C C . ILE A 1 95 ? -14.062 13.133 14.82 1 88.69 95 ILE A C 1
ATOM 800 O O . ILE A 1 95 ? -14.359 12.734 13.695 1 88.69 95 ILE A O 1
ATOM 804 N N . TYR A 1 96 ? -13.625 14.383 15.117 1 93.38 96 TYR A N 1
ATOM 805 C CA . TYR A 1 96 ? -13.375 15.336 14.047 1 93.38 96 TYR A CA 1
ATOM 806 C C . TYR A 1 96 ? -11.891 15.664 13.938 1 93.38 96 TYR A C 1
ATOM 808 O O . TYR A 1 96 ? -11.234 15.938 14.945 1 93.38 96 TYR A O 1
ATOM 816 N N . ALA A 1 97 ? -11.406 15.539 12.766 1 94.44 97 ALA A N 1
ATOM 817 C CA . ALA A 1 97 ? -10.031 15.953 12.484 1 94.44 97 ALA A CA 1
ATOM 818 C C . ALA A 1 97 ? -10.008 17.25 11.672 1 94.44 97 ALA A C 1
ATOM 820 O O . ALA A 1 97 ? -10.562 17.312 10.578 1 94.44 97 ALA A O 1
ATOM 821 N N . TRP A 1 98 ? -9.367 18.266 12.25 1 96.75 98 TRP A N 1
ATOM 822 C CA . TRP A 1 98 ? -9.211 19.562 11.602 1 96.75 98 TRP A CA 1
ATOM 823 C C . TRP A 1 98 ? -7.824 19.703 10.977 1 96.75 98 TRP A C 1
ATOM 825 O O . TRP A 1 98 ? -6.832 19.281 11.57 1 96.75 98 TRP A O 1
ATOM 835 N N . SER A 1 99 ? -7.805 20.266 9.828 1 97.62 99 SER A N 1
ATOM 836 C CA . SER A 1 99 ? -6.5 20.516 9.219 1 97.62 99 SER A CA 1
ATOM 837 C C . SER A 1 99 ? -6.477 21.859 8.492 1 97.62 99 SER A C 1
ATOM 839 O O . SER A 1 99 ? -7.531 22.422 8.188 1 97.62 99 SER A O 1
ATOM 841 N N . ALA A 1 100 ? -5.336 22.359 8.336 1 97.94 100 ALA A N 1
ATOM 842 C CA . ALA A 1 100 ? -5.066 23.594 7.613 1 97.94 100 ALA A CA 1
ATOM 843 C C . ALA A 1 100 ? -3.941 23.406 6.598 1 97.94 100 ALA A C 1
ATOM 845 O O . ALA A 1 100 ? -2.857 22.938 6.949 1 97.94 100 ALA A O 1
ATOM 846 N N . ILE A 1 101 ? -4.215 23.781 5.391 1 97.88 101 ILE A N 1
ATOM 847 C CA . ILE A 1 101 ? -3.234 23.625 4.324 1 97.88 101 ILE A CA 1
ATOM 848 C C . ILE A 1 101 ? -2.857 24.984 3.76 1 97.88 101 ILE A C 1
ATOM 850 O O . ILE A 1 101 ? -3.732 25.797 3.455 1 97.88 101 ILE A O 1
ATOM 854 N N . ASP A 1 102 ? -1.559 25.281 3.754 1 96.94 102 ASP A N 1
ATOM 855 C CA . ASP A 1 102 ? -1.083 26.453 3.021 1 96.94 102 ASP A CA 1
ATOM 856 C C . ASP A 1 102 ? -1.374 26.312 1.528 1 96.94 102 ASP A C 1
ATOM 858 O O . ASP A 1 102 ? -0.896 25.391 0.877 1 96.94 102 ASP A O 1
ATOM 862 N N . VAL A 1 103 ? -2.129 27.172 0.981 1 95.81 103 VAL A N 1
ATOM 863 C CA . VAL A 1 103 ? -2.635 27.047 -0.381 1 95.81 103 VAL A CA 1
ATOM 864 C C . VAL A 1 103 ? -1.472 27.094 -1.371 1 95.81 103 VAL A C 1
ATOM 866 O O . VAL A 1 103 ? -1.489 26.406 -2.393 1 95.81 103 VAL A O 1
ATOM 869 N N . GLU A 1 104 ? -0.47 27.828 -1.096 1 93.88 104 GLU A N 1
ATOM 870 C CA . GLU A 1 104 ? 0.652 28.016 -2.012 1 93.88 104 GLU A CA 1
ATOM 871 C C . GLU A 1 104 ? 1.606 26.828 -1.964 1 93.88 104 GLU A C 1
ATOM 873 O O . GLU A 1 104 ? 1.949 26.25 -3.002 1 93.88 104 GLU A O 1
ATOM 878 N N . THR A 1 105 ? 1.98 26.438 -0.785 1 93.75 105 THR A N 1
ATOM 879 C CA . THR A 1 105 ? 3.012 25.406 -0.643 1 93.75 105 THR A CA 1
ATOM 880 C C . THR A 1 105 ? 2.385 24.016 -0.549 1 93.75 105 THR A C 1
ATOM 882 O O . THR A 1 105 ? 3.076 23.016 -0.696 1 93.75 105 THR A O 1
ATOM 885 N N . LYS A 1 106 ? 1.084 23.922 -0.182 1 95 106 LYS A N 1
ATOM 886 C CA . LYS A 1 106 ? 0.338 22.688 0.021 1 95 106 LYS A CA 1
ATOM 887 C C . LYS A 1 106 ? 0.81 21.953 1.277 1 95 106 LYS A C 1
ATOM 889 O O . LYS A 1 106 ? 0.489 20.781 1.48 1 95 106 LYS A O 1
ATOM 894 N N . GLU A 1 107 ? 1.567 22.641 2.062 1 96 107 GLU A N 1
ATOM 895 C CA . GLU A 1 107 ? 2.029 22.094 3.34 1 96 107 GLU A CA 1
ATOM 896 C C . GLU A 1 107 ? 0.906 22.094 4.371 1 96 107 GLU A C 1
ATOM 898 O O . GLU A 1 107 ? 0.123 23.031 4.457 1 96 107 GLU A O 1
ATOM 903 N N . CYS A 1 108 ? 0.8 20.984 5.082 1 97.69 108 CYS A N 1
ATOM 904 C CA . CYS A 1 108 ? -0.135 20.938 6.199 1 97.69 108 CYS A CA 1
ATOM 905 C C . CYS A 1 108 ? 0.436 21.625 7.426 1 97.69 108 CYS A C 1
ATOM 907 O O . CYS A 1 108 ? 1.52 21.281 7.898 1 97.69 108 CYS A O 1
ATOM 909 N N . LEU A 1 109 ? -0.274 22.531 7.965 1 97.81 109 LEU A N 1
ATOM 910 C CA . LEU A 1 109 ? 0.25 23.359 9.047 1 97.81 109 LEU A CA 1
ATOM 911 C C . LEU A 1 109 ? -0.075 22.766 10.406 1 97.81 109 LEU A C 1
ATOM 913 O O . LEU A 1 109 ? 0.563 23.094 11.406 1 97.81 109 LEU A O 1
ATOM 917 N N . GLY A 1 110 ? -1.055 21.891 10.422 1 96.31 110 GLY A N 1
ATOM 918 C CA . GLY A 1 110 ? -1.396 21.25 11.68 1 96.31 110 GLY A CA 1
ATOM 919 C C . GLY A 1 110 ? -2.672 20.438 11.609 1 96.31 110 GLY A C 1
ATOM 920 O O . GLY A 1 110 ? -3.434 20.547 10.648 1 96.31 110 GLY A O 1
ATOM 921 N N . VAL A 1 111 ? -2.803 19.609 12.625 1 95.94 111 VAL A N 1
ATOM 922 C CA . VAL A 1 111 ? -4.023 18.844 12.797 1 95.94 111 VAL A CA 1
ATOM 923 C C . VAL A 1 111 ? -4.527 18.969 14.227 1 95.94 111 VAL A C 1
ATOM 925 O O . VAL A 1 111 ? -3.732 19.047 15.172 1 95.94 111 VAL A O 1
ATOM 928 N N . TYR A 1 112 ? -5.773 19.031 14.336 1 95.5 112 TYR A N 1
ATOM 929 C CA . TYR A 1 112 ? -6.469 19.125 15.617 1 95.5 112 TYR A CA 1
ATOM 930 C C . TYR A 1 112 ? -7.633 18.141 15.672 1 95.5 112 TYR A C 1
ATOM 932 O O . TYR A 1 112 ? -8.422 18.031 14.734 1 95.5 112 TYR A O 1
ATOM 940 N N . ILE A 1 113 ? -7.629 17.328 16.734 1 94.25 113 ILE A N 1
ATOM 941 C CA . ILE A 1 113 ? -8.664 16.312 16.891 1 94.25 113 ILE A CA 1
ATOM 942 C C . ILE A 1 113 ? -9.625 16.719 18 1 94.25 113 ILE A C 1
ATOM 944 O O . ILE A 1 113 ? -9.195 17.094 19.094 1 94.25 113 ILE A O 1
ATOM 948 N N . SER A 1 114 ? -10.898 16.688 17.703 1 94.38 114 SER A N 1
ATOM 949 C CA . SER A 1 114 ? -11.914 17.062 18.672 1 94.38 114 SER A CA 1
ATOM 950 C C . SER A 1 114 ? -13.078 16.078 18.656 1 94.38 114 SER A C 1
ATOM 952 O O . SER A 1 114 ? -13.227 15.305 17.703 1 94.38 114 SER A O 1
ATOM 954 N N . LYS A 1 115 ? -13.867 16.078 19.719 1 91.5 115 LYS A N 1
ATOM 955 C CA . LYS A 1 115 ? -15.07 15.25 19.781 1 91.5 115 LYS A CA 1
ATOM 956 C C . LYS A 1 115 ? -16.297 16 19.281 1 91.5 115 LYS A C 1
ATOM 958 O O . LYS A 1 115 ? -17.328 15.398 18.984 1 91.5 115 LYS A O 1
ATOM 963 N N . THR A 1 116 ? -16.125 17.344 19.188 1 93.44 116 THR A N 1
ATOM 964 C CA . THR A 1 116 ? -17.203 18.203 18.703 1 93.44 116 THR A CA 1
ATOM 965 C C . THR A 1 116 ? -16.703 19.125 17.594 1 93.44 116 THR A C 1
ATOM 967 O O . THR A 1 116 ? -15.516 19.125 17.266 1 93.44 116 THR A O 1
ATOM 970 N N . ARG A 1 117 ? -17.609 19.703 16.969 1 92.5 117 ARG A N 1
ATOM 971 C CA . ARG A 1 117 ? -17.281 20.656 15.922 1 92.5 117 ARG A CA 1
ATOM 972 C C . ARG A 1 117 ? -17.938 22.016 16.188 1 92.5 117 ARG A C 1
ATOM 974 O O . ARG A 1 117 ? -18.922 22.375 15.539 1 92.5 117 ARG A O 1
ATOM 981 N N . ASN A 1 118 ? -17.5 22.703 17.188 1 94 118 ASN A N 1
ATOM 982 C CA . ASN A 1 118 ? -18.094 23.984 17.562 1 94 118 ASN A CA 1
ATOM 983 C C . ASN A 1 118 ? -17.094 25.125 17.406 1 94 118 ASN A C 1
ATOM 985 O O . ASN A 1 118 ? -15.992 24.922 16.906 1 94 118 ASN A O 1
ATOM 989 N N . TYR A 1 119 ? -17.562 26.266 17.766 1 94.56 119 TYR A N 1
ATOM 990 C CA . TYR A 1 119 ? -16.75 27.453 17.578 1 94.56 119 TYR A CA 1
ATOM 991 C C . TYR A 1 119 ? -15.5 27.406 18.453 1 94.56 119 TYR A C 1
ATOM 993 O O . TYR A 1 119 ? -14.445 27.906 18.062 1 94.56 119 TYR A O 1
ATOM 1001 N N . LEU A 1 120 ? -15.609 26.75 19.562 1 95.94 120 LEU A N 1
ATOM 1002 C CA . LEU A 1 120 ? -14.453 26.641 20.453 1 95.94 120 LEU A CA 1
ATOM 1003 C C . LEU A 1 120 ? -13.367 25.781 19.828 1 95.94 120 LEU A C 1
ATOM 1005 O O . LEU A 1 120 ? -12.18 26.109 19.891 1 95.94 120 LEU A O 1
ATOM 1009 N N . ASP A 1 121 ? -13.789 24.688 19.219 1 96.75 121 ASP A N 1
ATOM 1010 C CA . ASP A 1 121 ? -12.844 23.844 18.5 1 96.75 121 ASP A CA 1
ATOM 1011 C C . ASP A 1 121 ? -12.148 24.609 17.391 1 96.75 121 ASP A C 1
ATOM 1013 O O . ASP A 1 121 ? -10.938 24.469 17.188 1 96.75 121 ASP A O 1
ATOM 1017 N N . THR A 1 122 ? -12.93 25.422 16.688 1 96.75 122 THR A N 1
ATOM 1018 C CA . THR A 1 122 ? -12.383 26.234 15.609 1 96.75 122 THR A CA 1
ATOM 1019 C C . THR A 1 122 ? -11.328 27.203 16.141 1 96.75 122 THR A C 1
ATOM 1021 O O . THR A 1 122 ? -10.242 27.312 15.562 1 96.75 122 THR A O 1
ATOM 1024 N N . ILE A 1 123 ? -11.641 27.859 17.25 1 97.31 123 ILE A N 1
ATOM 1025 C CA . ILE A 1 123 ? -10.734 28.844 17.828 1 97.31 123 ILE A CA 1
ATOM 1026 C C . ILE A 1 123 ? -9.43 28.172 18.25 1 97.31 123 ILE A C 1
ATOM 1028 O O . ILE A 1 123 ? -8.344 28.641 17.938 1 97.31 123 ILE A O 1
ATOM 1032 N N . LEU A 1 124 ? -9.578 27.031 18.922 1 96.88 124 LEU A N 1
ATOM 1033 C CA . LEU A 1 124 ? -8.406 26.312 19.406 1 96.88 124 LEU A CA 1
ATOM 1034 C C . LEU A 1 124 ? -7.539 25.844 18.25 1 96.88 124 LEU A C 1
ATOM 1036 O O . LEU A 1 124 ? -6.316 25.984 18.281 1 96.88 124 LEU A O 1
ATOM 1040 N N . PHE A 1 125 ? -8.195 25.344 17.281 1 97.38 125 PHE A N 1
ATOM 1041 C CA . PHE A 1 125 ? -7.477 24.844 16.109 1 97.38 125 PHE A CA 1
ATOM 1042 C C . PHE A 1 125 ? -6.762 25.984 15.391 1 97.38 125 PHE A C 1
ATOM 1044 O O . PHE A 1 125 ? -5.559 25.906 15.133 1 97.38 125 PHE A O 1
ATOM 1051 N N . VAL A 1 126 ? -7.441 27.062 15.102 1 97.38 126 VAL A N 1
ATOM 1052 C CA . VAL A 1 126 ? -6.891 28.156 14.328 1 97.38 126 VAL A CA 1
ATOM 1053 C C . VAL A 1 126 ? -5.734 28.812 15.086 1 97.38 126 VAL A C 1
ATOM 1055 O O . VAL A 1 126 ? -4.711 29.156 14.5 1 97.38 126 VAL A O 1
ATOM 1058 N N . LYS A 1 127 ? -5.848 28.906 16.375 1 96.88 127 LYS A N 1
ATOM 1059 C CA . LYS A 1 127 ? -4.773 29.469 17.188 1 96.88 127 LYS A CA 1
ATOM 1060 C C . LYS A 1 127 ? -3.502 28.625 17.062 1 96.88 127 LYS A C 1
ATOM 1062 O O . LYS A 1 127 ? -2.398 29.172 17 1 96.88 127 LYS A O 1
ATOM 1067 N N . SER A 1 128 ? -3.717 27.359 17 1 95.75 128 SER A N 1
ATOM 1068 C CA . SER A 1 128 ? -2.578 26.453 16.922 1 95.75 128 SER A CA 1
ATOM 1069 C C . SER A 1 128 ? -1.867 26.578 15.578 1 95.75 128 SER A C 1
ATOM 1071 O O . SER A 1 128 ? -0.688 26.25 15.461 1 95.75 128 SER A O 1
ATOM 1073 N N . ILE A 1 129 ? -2.537 27.062 14.57 1 96.75 129 ILE A N 1
ATOM 1074 C CA . ILE A 1 129 ? -1.983 27.188 13.227 1 96.75 129 ILE A CA 1
ATOM 1075 C C . ILE A 1 129 ? -1.29 28.547 13.086 1 96.75 129 ILE A C 1
ATOM 1077 O O . ILE A 1 129 ? -0.291 28.656 12.375 1 96.75 129 ILE A O 1
ATOM 1081 N N . LEU A 1 130 ? -1.775 29.516 13.781 1 96.44 130 LEU A N 1
ATOM 1082 C CA . LEU A 1 130 ? -1.297 30.891 13.633 1 96.44 130 LEU A CA 1
ATOM 1083 C C . LEU A 1 130 ? 0.137 31.016 14.133 1 96.44 130 LEU A C 1
ATOM 1085 O O . LEU A 1 130 ? 0.855 31.938 13.742 1 96.44 130 LEU A O 1
ATOM 1089 N N . LYS A 1 131 ? 0.535 30.094 14.977 1 94.75 131 LYS A N 1
ATOM 1090 C CA . LYS A 1 131 ? 1.908 30.109 15.469 1 94.75 131 LYS A CA 1
ATOM 1091 C C . LYS A 1 131 ? 2.908 29.938 14.328 1 94.75 131 LYS A C 1
ATOM 1093 O O . LYS A 1 131 ? 4.082 30.281 14.469 1 94.75 131 LYS A O 1
ATOM 1098 N N . PHE A 1 132 ? 2.438 29.438 13.234 1 96.38 132 PHE A N 1
ATOM 1099 C CA . PHE A 1 132 ? 3.311 29.188 12.094 1 96.38 132 PHE A CA 1
ATOM 1100 C C . PHE A 1 132 ? 3.186 30.297 11.062 1 96.38 132 PHE A C 1
ATOM 1102 O O . PHE A 1 132 ? 3.742 30.219 9.969 1 96.38 132 PHE A O 1
ATOM 1109 N N . CYS A 1 133 ? 2.449 31.312 11.398 1 96.75 133 CYS A N 1
ATOM 1110 C CA . CYS A 1 133 ? 2.244 32.469 10.523 1 96.75 133 CYS A CA 1
ATOM 1111 C C . CYS A 1 133 ? 2.834 33.719 11.133 1 96.75 133 CYS A C 1
ATOM 1113 O O . CYS A 1 133 ? 2.566 34.062 12.289 1 96.75 133 CYS A O 1
ATOM 1115 N N . SER A 1 134 ? 3.605 34.406 10.383 1 96.88 134 SER A N 1
ATOM 1116 C CA . SER A 1 134 ? 4.172 35.656 10.852 1 96.88 134 SER A CA 1
ATOM 1117 C C . SER A 1 134 ? 3.219 36.844 10.594 1 96.88 134 SER A C 1
ATOM 1119 O O . SER A 1 134 ? 3.447 37.938 11.078 1 96.88 134 SER A O 1
ATOM 1121 N N . ASN A 1 135 ? 2.225 36.594 9.836 1 96.62 135 ASN A N 1
ATOM 1122 C CA . ASN A 1 135 ? 1.159 37.531 9.531 1 96.62 135 ASN A CA 1
ATOM 1123 C C . ASN A 1 135 ? -0.218 36.938 9.797 1 96.62 135 ASN A C 1
ATOM 1125 O O . ASN A 1 135 ? -0.328 35.844 10.391 1 96.62 135 ASN A O 1
ATOM 1129 N N . LYS A 1 136 ? -1.233 37.719 9.531 1 96.38 136 LYS A N 1
ATOM 1130 C CA . LYS A 1 136 ? -2.605 37.219 9.578 1 96.38 136 LYS A CA 1
ATOM 1131 C C . LYS A 1 136 ? -3.074 36.781 8.203 1 96.38 136 LYS A C 1
ATOM 1133 O O . LYS A 1 136 ? -3.412 37.594 7.352 1 96.38 136 LYS A O 1
ATOM 1138 N N . PRO A 1 137 ? -3.051 35.531 8.008 1 97.12 137 PRO A N 1
ATOM 1139 C CA . PRO A 1 137 ? -3.475 35.031 6.695 1 97.12 137 PRO A CA 1
ATOM 1140 C C . PRO A 1 137 ? -4.984 35.156 6.484 1 97.12 137 PRO A C 1
ATOM 1142 O O . PRO A 1 137 ? -5.738 35.281 7.453 1 97.12 137 PRO A O 1
ATOM 1145 N N . LYS A 1 138 ? -5.32 35.156 5.203 1 97.12 138 LYS A N 1
ATOM 1146 C CA . LYS A 1 138 ? -6.73 34.969 4.871 1 97.12 138 LYS A CA 1
ATOM 1147 C C . LYS A 1 138 ? -7.113 33.469 4.941 1 97.12 138 LYS A C 1
ATOM 1149 O O . LYS A 1 138 ? -6.398 32.625 4.418 1 97.12 138 LYS A O 1
ATOM 1154 N N . ILE A 1 139 ? -8.25 33.188 5.551 1 96.94 139 ILE A N 1
ATOM 1155 C CA . ILE A 1 139 ? -8.648 31.812 5.793 1 96.94 139 ILE A CA 1
ATOM 1156 C C . ILE A 1 139 ? -9.766 31.422 4.828 1 96.94 139 ILE A C 1
ATOM 1158 O O . ILE A 1 139 ? -10.75 32.156 4.688 1 96.94 139 ILE A O 1
ATOM 1162 N N . LEU A 1 140 ? -9.578 30.328 4.164 1 96.75 140 LEU A N 1
ATOM 1163 C CA . LEU A 1 140 ? -10.609 29.766 3.295 1 96.75 140 LEU A CA 1
ATOM 1164 C C . LEU A 1 140 ? -11.359 28.641 4 1 96.75 140 LEU A C 1
ATOM 1166 O O . LEU A 1 140 ? -10.742 27.688 4.465 1 96.75 140 LEU A O 1
ATOM 1170 N N . VAL A 1 141 ? -12.57 28.75 4.105 1 95.38 141 VAL A N 1
ATOM 1171 C CA . VAL A 1 141 ? -13.383 27.75 4.793 1 95.38 141 VAL A CA 1
ATOM 1172 C C . VAL A 1 141 ? -14.57 27.359 3.918 1 95.38 141 VAL A C 1
ATOM 1174 O O . VAL A 1 141 ? -14.836 28.016 2.9 1 95.38 141 VAL A O 1
ATOM 1177 N N . ASP A 1 142 ? -15.023 26.328 4.461 1 91.38 142 ASP A N 1
ATOM 1178 C CA . ASP A 1 142 ? -16.281 26 3.795 1 91.38 142 ASP A CA 1
ATOM 1179 C C . ASP A 1 142 ? -17.453 26.75 4.426 1 91.38 142 ASP A C 1
ATOM 1181 O O . ASP A 1 142 ? -17.25 27.656 5.246 1 91.38 142 ASP A O 1
ATOM 1185 N N . GLY A 1 143 ? -18.688 26.531 4.25 1 86.88 143 GLY A N 1
ATOM 1186 C CA . GLY A 1 143 ? -19.875 27.203 4.73 1 86.88 143 GLY A CA 1
ATOM 1187 C C . GLY A 1 143 ? -20.328 26.734 6.098 1 86.88 143 GLY A C 1
ATOM 1188 O O . GLY A 1 143 ? -21.5 26.891 6.465 1 86.88 143 GLY A O 1
ATOM 1189 N N . GLY A 1 144 ? -19.281 26.141 6.887 1 90.25 144 GLY A N 1
ATOM 1190 C CA . GLY A 1 144 ? -19.641 25.688 8.227 1 90.25 144 GLY A CA 1
ATOM 1191 C C . GLY A 1 144 ? -20 26.828 9.164 1 90.25 144 GLY A C 1
ATOM 1192 O O . GLY A 1 144 ? -19.375 27.875 9.141 1 90.25 144 GLY A O 1
ATOM 1193 N N . LYS A 1 145 ? -20.938 26.641 10.016 1 93 145 LYS A N 1
ATOM 1194 C CA . LYS A 1 145 ? -21.469 27.672 10.898 1 93 145 LYS A CA 1
ATOM 1195 C C . LYS A 1 145 ? -20.484 28 12.016 1 93 145 LYS A C 1
ATOM 1197 O O . LYS A 1 145 ? -20.578 29.062 12.633 1 93 145 LYS A O 1
ATOM 1202 N N . TRP A 1 146 ? -19.578 27.172 12.32 1 93.81 146 TRP A N 1
ATOM 1203 C CA . TRP A 1 146 ? -18.641 27.344 13.422 1 93.81 146 TRP A CA 1
ATOM 1204 C C . TRP A 1 146 ? -17.453 28.203 13 1 93.81 146 TRP A C 1
ATOM 1206 O O . TRP A 1 146 ? -16.641 28.609 13.836 1 93.81 146 TRP A O 1
ATOM 1216 N N . TYR A 1 147 ? -17.359 28.641 11.797 1 94.81 147 TYR A N 1
ATOM 1217 C CA . TYR A 1 147 ? -16.172 29.328 11.32 1 94.81 147 TYR A CA 1
ATOM 1218 C C . TYR A 1 147 ? -16.281 30.828 11.508 1 94.81 147 TYR A C 1
ATOM 1220 O O . TYR A 1 147 ? -15.398 31.469 12.086 1 94.81 147 TYR A O 1
ATOM 1228 N N . PRO A 1 148 ? -17.422 31.422 11.055 1 94.44 148 PRO A N 1
ATOM 1229 C CA . PRO A 1 148 ? -17.469 32.906 11 1 94.44 148 PRO A CA 1
ATOM 1230 C C . PRO A 1 148 ? -17.219 33.531 12.359 1 94.44 148 PRO A C 1
ATOM 1232 O O . PRO A 1 148 ? -16.359 34.406 12.477 1 94.44 148 PRO A O 1
ATOM 1235 N N . TRP A 1 149 ? -17.922 33.125 13.289 1 95.25 149 TRP A N 1
ATOM 1236 C CA . TRP A 1 149 ? -17.766 33.75 14.602 1 95.25 149 TRP A CA 1
ATOM 1237 C C . TRP A 1 149 ? -16.359 33.562 15.141 1 95.25 149 TRP A C 1
ATOM 1239 O O . TRP A 1 149 ? -15.742 34.5 15.625 1 95.25 149 TRP A O 1
ATOM 1249 N N . ALA A 1 150 ? -15.812 32.375 15.141 1 96.31 150 ALA A N 1
ATOM 1250 C CA . ALA A 1 150 ? -14.484 32.031 15.656 1 96.31 150 ALA A CA 1
ATOM 1251 C C . ALA A 1 150 ? -13.398 32.844 14.945 1 96.31 150 ALA A C 1
ATOM 1253 O O . ALA A 1 150 ? -12.5 33.406 15.586 1 96.31 150 ALA A O 1
ATOM 1254 N N . LEU A 1 151 ? -13.516 33 13.641 1 96.81 151 LEU A N 1
ATOM 1255 C CA . LEU A 1 151 ? -12.5 33.688 12.852 1 96.81 151 LEU A CA 1
ATOM 1256 C C . LEU A 1 151 ? -12.547 35.188 13.086 1 96.81 151 LEU A C 1
ATOM 1258 O O . LEU A 1 151 ? -11.5 35.844 13.148 1 96.81 151 LEU A O 1
ATOM 1262 N N . ARG A 1 152 ? -13.766 35.688 13.211 1 96.5 152 ARG A N 1
ATOM 1263 C CA . ARG A 1 152 ? -13.914 37.094 13.531 1 96.5 152 ARG A CA 1
ATOM 1264 C C . ARG A 1 152 ? -13.328 37.406 14.906 1 96.5 152 ARG A C 1
ATOM 1266 O O . ARG A 1 152 ? -12.656 38.438 15.086 1 96.5 152 ARG A O 1
ATOM 1273 N N . LYS A 1 153 ? -13.594 36.531 15.82 1 96.31 153 LYS A N 1
ATOM 1274 C CA . LYS A 1 153 ? -13.07 36.719 17.172 1 96.31 153 LYS A CA 1
ATOM 1275 C C . LYS A 1 153 ? -11.547 36.75 17.172 1 96.31 153 LYS A C 1
ATOM 1277 O O . LYS A 1 153 ? -10.945 37.469 17.984 1 96.31 153 LYS A O 1
ATOM 1282 N N . LEU A 1 154 ? -10.898 36.062 16.266 1 96.25 154 LEU A N 1
ATOM 1283 C CA . LEU A 1 154 ? -9.445 36 16.172 1 96.25 154 LEU A CA 1
ATOM 1284 C C . LEU A 1 154 ? -8.906 37.094 15.289 1 96.25 154 LEU A C 1
ATOM 1286 O O . LEU A 1 154 ? -7.691 37.25 15.109 1 96.25 154 LEU A O 1
ATOM 1290 N N . GLY A 1 155 ? -9.812 37.875 14.664 1 96.25 155 GLY A N 1
ATOM 1291 C CA . GLY A 1 155 ? -9.422 39 13.836 1 96.25 155 GLY A CA 1
ATOM 1292 C C . GLY A 1 155 ? -8.898 38.594 12.477 1 96.25 155 GLY A C 1
ATOM 1293 O O . GLY A 1 155 ? -8.016 39.25 11.922 1 96.25 155 GLY A O 1
ATOM 1294 N N . LEU A 1 156 ? -9.398 37.5 12.039 1 97.19 156 LEU A N 1
ATOM 1295 C CA . LEU A 1 156 ? -8.906 37 10.766 1 97.19 156 LEU A CA 1
ATOM 1296 C C . LEU A 1 156 ? -9.93 37.219 9.656 1 97.19 156 LEU A C 1
ATOM 1298 O O . LEU A 1 156 ? -11.133 37.125 9.883 1 97.19 156 LEU A O 1
ATOM 1302 N N . GLU A 1 157 ? -9.406 37.594 8.484 1 97 157 GLU A N 1
ATOM 1303 C CA . GLU A 1 157 ? -10.25 37.625 7.297 1 97 157 GLU A CA 1
ATOM 1304 C C . GLU A 1 157 ? -10.508 36.188 6.781 1 97 157 GLU A C 1
ATOM 1306 O O . GLU A 1 157 ? -9.633 35.344 6.844 1 97 157 GLU A O 1
ATOM 1311 N N . PHE A 1 158 ? -11.688 35.969 6.34 1 95.75 158 PHE A N 1
ATOM 1312 C CA . PHE A 1 158 ? -11.992 34.656 5.812 1 95.75 158 PHE A CA 1
ATOM 1313 C C . PHE A 1 158 ? -12.93 34.75 4.613 1 95.75 158 PHE A C 1
ATOM 1315 O O . PHE A 1 158 ? -13.578 35.781 4.406 1 95.75 158 PHE A O 1
ATOM 1322 N N . GLU A 1 159 ? -12.883 33.75 3.777 1 94.31 159 GLU A N 1
ATOM 1323 C CA . GLU A 1 159 ? -13.727 33.625 2.594 1 94.31 159 GLU A CA 1
ATOM 1324 C C . GLU A 1 159 ? -14.352 32.25 2.504 1 94.31 159 GLU A C 1
ATOM 1326 O O . GLU A 1 159 ? -13.688 31.234 2.762 1 94.31 159 GLU A O 1
ATOM 1331 N N . LYS A 1 160 ? -15.586 32.25 2.209 1 92 160 LYS A N 1
ATOM 1332 C CA . LYS A 1 160 ? -16.281 31 1.959 1 92 160 LYS A CA 1
ATOM 1333 C C . LYS A 1 160 ? -16.094 30.547 0.513 1 92 160 LYS A C 1
ATOM 1335 O O . LYS A 1 160 ? -16.5 31.25 -0.417 1 92 160 LYS A O 1
ATOM 1340 N N . VAL A 1 161 ? -15.422 29.453 0.379 1 88.38 161 VAL A N 1
ATOM 1341 C CA . VAL A 1 161 ? -15.156 28.922 -0.954 1 88.38 161 VAL A CA 1
ATOM 1342 C C . VAL A 1 161 ? -15.469 27.422 -0.989 1 88.38 161 VAL A C 1
ATOM 1344 O O . VAL A 1 161 ? -14.992 26.656 -0.149 1 88.38 161 VAL A O 1
ATOM 1347 N N . LYS A 1 162 ? -16.281 27 -1.897 1 76.5 162 LYS A N 1
ATOM 1348 C CA . LYS A 1 162 ? -16.641 25.594 -1.987 1 76.5 162 LYS A CA 1
ATOM 1349 C C . LYS A 1 162 ? -15.688 24.844 -2.918 1 76.5 162 LYS A C 1
ATOM 1351 O O . LYS A 1 162 ? -15.367 23.672 -2.682 1 76.5 162 LYS A O 1
ATOM 1356 N N . PHE A 1 163 ? -15.266 25.688 -3.908 1 78.38 163 PHE A N 1
ATOM 1357 C CA . PHE A 1 163 ? -14.43 25.031 -4.91 1 78.38 163 PHE A CA 1
ATOM 1358 C C . PHE A 1 163 ? -13.164 25.844 -5.176 1 78.38 163 PHE A C 1
ATOM 1360 O O . PHE A 1 163 ? -13.008 26.938 -4.645 1 78.38 163 PHE A O 1
ATOM 1367 N N . GLY A 1 164 ? -12.219 25.141 -5.875 1 83.62 164 GLY A N 1
ATOM 1368 C CA . GLY A 1 164 ? -11.031 25.875 -6.289 1 83.62 164 GLY A CA 1
ATOM 1369 C C . GLY A 1 164 ? -9.883 25.75 -5.305 1 83.62 164 GLY A C 1
ATOM 1370 O O . GLY A 1 164 ? -9.383 24.641 -5.062 1 83.62 164 GLY A O 1
ATOM 1371 N N . LEU A 1 165 ? -9.594 26.797 -4.672 1 81.31 165 LEU A N 1
ATOM 1372 C CA . LEU A 1 165 ? -8.398 26.891 -3.846 1 81.31 165 LEU A CA 1
ATOM 1373 C C . LEU A 1 165 ? -8.523 26 -2.607 1 81.31 165 LEU A C 1
ATOM 1375 O O . LEU A 1 165 ? -7.512 25.578 -2.043 1 81.31 165 LEU A O 1
ATOM 1379 N N . ARG A 1 166 ? -9.727 25.719 -2.178 1 87.62 166 ARG A N 1
ATOM 1380 C CA . ARG A 1 166 ? -9.93 24.906 -0.979 1 87.62 166 ARG A CA 1
ATOM 1381 C C . ARG A 1 166 ? -9.711 23.422 -1.272 1 87.62 166 ARG A C 1
ATOM 1383 O O . ARG A 1 166 ? -9.711 22.594 -0.356 1 87.62 166 ARG A O 1
ATOM 1390 N N . ASN A 1 167 ? -9.461 23.109 -2.533 1 91.06 167 ASN A N 1
ATOM 1391 C CA . ASN A 1 167 ? -9.289 21.719 -2.947 1 91.06 167 ASN A CA 1
ATOM 1392 C C . ASN A 1 167 ? -8.047 21.094 -2.322 1 91.06 167 ASN A C 1
ATOM 1394 O O . ASN A 1 167 ? -7.965 19.875 -2.182 1 91.06 167 ASN A O 1
ATOM 1398 N N . CYS A 1 168 ? -7.137 21.906 -1.87 1 93.19 168 CYS A N 1
ATOM 1399 C CA . CYS A 1 168 ? -5.898 21.391 -1.305 1 93.19 168 CYS A CA 1
ATOM 1400 C C . CYS A 1 168 ? -6.168 20.656 0.005 1 93.19 168 CYS A C 1
ATOM 1402 O O . CYS A 1 168 ? -5.547 19.625 0.283 1 93.19 168 CYS A O 1
ATOM 1404 N N . VAL A 1 169 ? -7.117 21.188 0.785 1 94.81 169 VAL A N 1
ATOM 1405 C CA . VAL A 1 169 ? -7.418 20.531 2.051 1 94.81 169 VAL A CA 1
ATOM 1406 C C . VAL A 1 169 ? -8.211 19.25 1.789 1 94.81 169 VAL A C 1
ATOM 1408 O O . VAL A 1 169 ? -8.039 18.25 2.494 1 94.81 169 VAL A O 1
ATOM 1411 N N . GLU A 1 170 ? -9.031 19.297 0.739 1 92.38 170 GLU A N 1
ATOM 1412 C CA . GLU A 1 170 ? -9.758 18.094 0.338 1 92.38 170 GLU A CA 1
ATOM 1413 C C . GLU A 1 170 ? -8.789 17.016 -0.124 1 92.38 170 GLU A C 1
ATOM 1415 O O . GLU A 1 170 ? -8.992 15.828 0.181 1 92.38 170 GLU A O 1
ATOM 1420 N N . SER A 1 171 ? -7.836 17.422 -0.83 1 93.81 171 SER A N 1
ATOM 1421 C CA . SER A 1 171 ? -6.82 16.484 -1.282 1 93.81 171 SER A CA 1
ATOM 1422 C C . SER A 1 171 ? -6.094 15.844 -0.103 1 93.81 171 SER A C 1
ATOM 1424 O O . SER A 1 171 ? -5.852 14.633 -0.096 1 93.81 171 SER A O 1
ATOM 1426 N N . PHE A 1 172 ? -5.754 16.672 0.902 1 95.31 172 PHE A N 1
ATOM 1427 C CA . PHE A 1 172 ? -5.105 16.188 2.111 1 95.31 172 PHE A CA 1
ATOM 1428 C C . PHE A 1 172 ? -5.969 15.133 2.797 1 95.31 172 PHE A C 1
ATOM 1430 O O . PHE A 1 172 ? -5.484 14.055 3.152 1 95.31 172 PHE A O 1
ATOM 1437 N N . PHE A 1 173 ? -7.25 15.383 2.891 1 94.38 173 PHE A N 1
ATOM 1438 C CA . PHE A 1 173 ? -8.148 14.469 3.584 1 94.38 173 PHE A CA 1
ATOM 1439 C C . PHE A 1 173 ? -8.391 13.211 2.758 1 94.38 173 PHE A C 1
ATOM 1441 O O . PHE A 1 173 ? -8.602 12.125 3.311 1 94.38 173 PHE A O 1
ATOM 1448 N N . SER A 1 174 ? -8.312 13.406 1.452 1 92 174 SER A N 1
ATOM 1449 C CA . SER A 1 174 ? -8.438 12.227 0.603 1 92 174 SER A CA 1
ATOM 1450 C C . SER A 1 174 ? -7.301 11.234 0.864 1 92 174 SER A C 1
ATOM 1452 O O . SER A 1 174 ? -7.527 10.023 0.92 1 92 174 SER A O 1
ATOM 1454 N N . VAL A 1 175 ? -6.125 11.766 1.026 1 91.62 175 VAL A N 1
ATOM 1455 C CA . VAL A 1 175 ? -4.973 10.922 1.322 1 91.62 175 VAL A CA 1
ATOM 1456 C C . VAL A 1 175 ? -5.145 10.273 2.693 1 91.62 175 VAL A C 1
ATOM 1458 O O . VAL A 1 175 ? -4.906 9.07 2.852 1 91.62 175 VAL A O 1
ATOM 1461 N N . LEU A 1 176 ? -5.574 11.016 3.65 1 91.69 176 LEU A N 1
ATOM 1462 C CA . LEU A 1 176 ? -5.793 10.508 5 1 91.69 176 LEU A CA 1
ATOM 1463 C C . LEU A 1 176 ? -6.852 9.406 5.004 1 91.69 176 LEU A C 1
ATOM 1465 O O . LEU A 1 176 ? -6.668 8.359 5.629 1 91.69 176 LEU A O 1
ATOM 1469 N N . LYS A 1 177 ? -7.93 9.648 4.293 1 86.88 177 LYS A N 1
ATOM 1470 C CA . LYS A 1 177 ? -9.031 8.688 4.246 1 86.88 177 LYS A CA 1
ATOM 1471 C C . LYS A 1 177 ? -8.594 7.387 3.582 1 86.88 177 LYS A C 1
ATOM 1473 O O . LYS A 1 177 ? -9.008 6.305 3.998 1 86.88 177 LYS A O 1
ATOM 1478 N N . ARG A 1 178 ? -7.82 7.523 2.59 1 84.31 178 ARG A N 1
ATOM 1479 C CA . ARG A 1 178 ? -7.32 6.328 1.918 1 84.31 178 ARG A CA 1
ATOM 1480 C C . ARG A 1 178 ? -6.5 5.465 2.871 1 84.31 178 ARG A C 1
ATOM 1482 O O . ARG A 1 178 ? -6.594 4.238 2.84 1 84.31 178 ARG A O 1
ATOM 1489 N N . ARG A 1 179 ? -5.773 6.094 3.672 1 84.94 179 ARG A N 1
ATOM 1490 C CA . ARG A 1 179 ? -4.91 5.383 4.613 1 84.94 179 ARG A CA 1
ATOM 1491 C C . ARG A 1 179 ? -5.73 4.758 5.738 1 84.94 179 ARG A C 1
ATOM 1493 O O . ARG A 1 179 ? -5.402 3.672 6.223 1 84.94 179 ARG A O 1
ATOM 1500 N N . THR A 1 180 ? -6.797 5.383 6.109 1 78.44 180 THR A N 1
ATOM 1501 C CA . THR A 1 180 ? -7.551 4.898 7.262 1 78.44 180 THR A CA 1
ATOM 1502 C C . THR A 1 180 ? -8.594 3.875 6.828 1 78.44 180 THR A C 1
ATOM 1504 O O . THR A 1 180 ? -9.172 3.178 7.668 1 78.44 180 THR A O 1
ATOM 1507 N N . LYS A 1 181 ? -8.867 3.854 5.5 1 70 181 LYS A N 1
ATOM 1508 C CA . LYS A 1 181 ? -9.852 2.902 4.984 1 70 181 LYS A CA 1
ATOM 1509 C C . LYS A 1 181 ? -9.422 1.465 5.254 1 70 181 LYS A C 1
ATOM 1511 O O . LYS A 1 181 ? -10.258 0.602 5.531 1 70 181 LYS A O 1
ATOM 1516 N N . ALA A 1 182 ? -8.164 1.204 5.02 1 57.59 182 ALA A N 1
ATOM 1517 C CA . ALA A 1 182 ? -7.594 -0.131 5.184 1 57.59 182 ALA A CA 1
ATOM 1518 C C . ALA A 1 182 ? -7.871 -0.676 6.582 1 57.59 182 ALA A C 1
ATOM 1520 O O . ALA A 1 182 ? -7.879 -1.892 6.789 1 57.59 182 ALA A O 1
ATOM 1521 N N . PHE A 1 183 ? -8.016 0.141 7.543 1 57.75 183 PHE A N 1
ATOM 1522 C CA . PHE A 1 183 ? -8.336 -0.241 8.914 1 57.75 183 PHE A CA 1
ATOM 1523 C C . PHE A 1 183 ? -9.836 -0.155 9.164 1 57.75 183 PHE A C 1
ATOM 1525 O O . PHE A 1 183 ? -10.273 -0.055 10.312 1 57.75 183 PHE A O 1
ATOM 1532 N N . PHE A 1 184 ? -10.602 -0.297 7.973 1 51.75 184 PHE A N 1
ATOM 1533 C CA . PHE A 1 184 ? -12.039 -0.051 7.953 1 51.75 184 PHE A CA 1
ATOM 1534 C C . PHE A 1 184 ? -12.375 1.267 8.648 1 51.75 184 PHE A C 1
ATOM 1536 O O . PHE A 1 184 ? -13.359 1.354 9.383 1 51.75 184 PHE A O 1
ATOM 1543 N N . ASN A 1 185 ? -11.531 2.057 8.406 1 51.66 185 ASN A N 1
ATOM 1544 C CA . ASN A 1 185 ? -11.633 3.367 9.031 1 51.66 185 ASN A CA 1
ATOM 1545 C C . ASN A 1 185 ? -11.734 3.254 10.555 1 51.66 185 ASN A C 1
ATOM 1547 O O . ASN A 1 185 ? -12.453 4.027 11.188 1 51.66 185 ASN A O 1
ATOM 1551 N N . ARG A 1 186 ? -11.531 1.905 10.945 1 51.88 186 ARG A N 1
ATOM 1552 C CA . ARG A 1 186 ? -11.68 1.621 12.367 1 51.88 186 ARG A CA 1
ATOM 1553 C C . ARG A 1 186 ? -10.328 1.395 13.023 1 51.88 186 ARG A C 1
ATOM 1555 O O . ARG A 1 186 ? -9.555 0.541 12.594 1 51.88 186 ARG A O 1
ATOM 1562 N N . PHE A 1 187 ? -9.828 2.416 13.602 1 59.03 187 PHE A N 1
ATOM 1563 C CA . PHE A 1 187 ? -8.742 2.109 14.523 1 59.03 187 PHE A CA 1
ATOM 1564 C C . PHE A 1 187 ? -9.133 0.965 15.453 1 59.03 187 PHE A C 1
ATOM 1566 O O . PHE A 1 187 ? -10.312 0.765 15.742 1 59.03 187 PHE A O 1
ATOM 1573 N N . PRO A 1 188 ? -8.273 -0.015 15.586 1 53.69 188 PRO A N 1
ATOM 1574 C CA . PRO A 1 188 ? -8.688 -1.101 16.484 1 53.69 188 PRO A CA 1
ATOM 1575 C C . PRO A 1 188 ? -9.516 -0.606 17.656 1 53.69 188 PRO A C 1
ATOM 1577 O O . PRO A 1 188 ? -9.336 0.526 18.125 1 53.69 188 PRO A O 1
ATOM 1580 N N . ASN A 1 189 ? -10.703 -1.338 17.828 1 48.91 189 ASN A N 1
ATOM 1581 C CA . ASN A 1 189 ? -11.641 -1.035 18.922 1 48.91 189 ASN A CA 1
ATOM 1582 C C . ASN A 1 189 ? -10.906 -0.607 20.188 1 48.91 189 ASN A C 1
ATOM 1584 O O . ASN A 1 189 ? -11.383 0.26 20.922 1 48.91 189 ASN A O 1
ATOM 1588 N N . ASN A 1 190 ? -9.797 -1.168 20.438 1 53.75 190 ASN A N 1
ATOM 1589 C CA . ASN A 1 190 ? -9.141 -0.884 21.719 1 53.75 190 ASN A CA 1
ATOM 1590 C C . ASN A 1 190 ? -8.18 0.293 21.594 1 53.75 190 ASN A C 1
ATOM 1592 O O . ASN A 1 190 ? -7.324 0.487 22.469 1 53.75 190 ASN A O 1
ATOM 1596 N N . SER A 1 191 ? -8.445 0.996 20.469 1 63.88 191 SER A N 1
ATOM 1597 C CA . SER A 1 191 ? -7.457 2.066 20.375 1 63.88 191 SER A CA 1
ATOM 1598 C C . SER A 1 191 ? -7.828 3.246 21.266 1 63.88 191 SER A C 1
ATOM 1600 O O . SER A 1 191 ? -8.984 3.684 21.281 1 63.88 191 SER A O 1
ATOM 1602 N N . LYS A 1 192 ? -6.926 3.518 22.031 1 72.94 192 LYS A N 1
ATOM 1603 C CA . LYS A 1 192 ? -7.066 4.699 22.875 1 72.94 192 LYS A CA 1
ATOM 1604 C C . LYS A 1 192 ? -7.047 5.977 22.031 1 72.94 192 LYS A C 1
ATOM 1606 O O . LYS A 1 192 ? -6.363 6.043 21.016 1 72.94 192 LYS A O 1
ATOM 1611 N N . PHE A 1 193 ? -7.93 6.82 22.344 1 78.69 193 PHE A N 1
ATOM 1612 C CA . PHE A 1 193 ? -8.023 8.141 21.734 1 78.69 193 PHE A CA 1
ATOM 1613 C C . PHE A 1 193 ? -6.637 8.727 21.5 1 78.69 193 PHE A C 1
ATOM 1615 O O . PHE A 1 193 ? -6.359 9.273 20.438 1 78.69 193 PHE A O 1
ATOM 1622 N N . ASP A 1 194 ? -5.832 8.562 22.375 1 84.12 194 ASP A N 1
ATOM 1623 C CA . ASP A 1 194 ? -4.488 9.133 22.312 1 84.12 194 ASP A CA 1
ATOM 1624 C C . ASP A 1 194 ? -3.674 8.484 21.188 1 84.12 194 ASP A C 1
ATOM 1626 O O . ASP A 1 194 ? -2.855 9.148 20.547 1 84.12 194 ASP A O 1
ATOM 1630 N N . THR A 1 195 ? -3.916 7.289 21.031 1 85.31 195 THR A N 1
ATOM 1631 C CA . THR A 1 195 ? -3.207 6.586 19.969 1 85.31 195 THR A CA 1
ATOM 1632 C C . THR A 1 195 ? -3.645 7.098 18.594 1 85.31 195 THR A C 1
ATOM 1634 O O . THR A 1 195 ? -2.82 7.25 17.688 1 85.31 195 THR A O 1
ATOM 1637 N N . VAL A 1 196 ? -4.895 7.395 18.516 1 86.25 196 VAL A N 1
ATOM 1638 C CA . VAL A 1 196 ? -5.438 7.906 17.266 1 86.25 196 VAL A CA 1
ATOM 1639 C C . VAL A 1 196 ? -4.855 9.289 16.969 1 86.25 196 VAL A C 1
ATOM 1641 O O . VAL A 1 196 ? -4.457 9.586 15.844 1 86.25 196 VAL A O 1
ATOM 1644 N N . ILE A 1 197 ? -4.762 10.062 17.984 1 88.75 197 ILE A N 1
ATOM 1645 C CA . ILE A 1 197 ? -4.199 11.398 17.859 1 88.75 197 ILE A CA 1
ATOM 1646 C C . ILE A 1 197 ? -2.744 11.305 17.406 1 88.75 197 ILE A C 1
ATOM 1648 O O . ILE A 1 197 ? -2.33 12.008 16.469 1 88.75 197 ILE A O 1
ATOM 1652 N N . SER A 1 198 ? -2.092 10.414 18.078 1 91.31 198 SER A N 1
ATOM 1653 C CA . SER A 1 198 ? -0.685 10.234 17.734 1 91.31 198 SER A CA 1
ATOM 1654 C C . SER A 1 198 ? -0.519 9.773 16.281 1 91.31 198 SER A C 1
ATOM 1656 O O . SER A 1 198 ? 0.376 10.234 15.578 1 91.31 198 SER A O 1
ATOM 1658 N N . TRP A 1 199 ? -1.352 8.914 15.875 1 92.75 199 TRP A N 1
ATOM 1659 C CA . TRP A 1 199 ? -1.283 8.383 14.516 1 92.75 199 TRP A CA 1
ATOM 1660 C C . TRP A 1 199 ? -1.534 9.484 13.484 1 92.75 199 TRP A C 1
ATOM 1662 O O . TRP A 1 199 ? -0.803 9.602 12.5 1 92.75 199 TRP A O 1
ATOM 1672 N N . ILE A 1 200 ? -2.49 10.305 13.758 1 92.62 200 ILE A N 1
ATOM 1673 C CA . ILE A 1 200 ? -2.871 11.344 12.812 1 92.62 200 ILE A CA 1
ATOM 1674 C C . ILE A 1 200 ? -1.781 12.414 12.758 1 92.62 200 ILE A C 1
ATOM 1676 O O . ILE A 1 200 ? -1.48 12.945 11.688 1 92.62 200 ILE A O 1
ATOM 1680 N N . LYS A 1 201 ? -1.255 12.711 13.891 1 93.94 201 LYS A N 1
ATOM 1681 C CA . LYS A 1 201 ? -0.147 13.656 13.922 1 93.94 201 LYS A CA 1
ATOM 1682 C C . LYS A 1 201 ? 1.049 13.133 13.133 1 93.94 201 LYS A C 1
ATOM 1684 O O . LYS A 1 201 ? 1.691 13.891 12.398 1 93.94 201 LYS A O 1
ATOM 1689 N N . SER A 1 202 ? 1.333 11.859 13.328 1 95.5 202 SER A N 1
ATOM 1690 C CA . SER A 1 202 ? 2.391 11.242 12.539 1 95.5 202 SER A CA 1
ATOM 1691 C C . SER A 1 202 ? 2.092 11.336 11.047 1 95.5 202 SER A C 1
ATOM 1693 O O . SER A 1 202 ? 2.977 11.656 10.25 1 95.5 202 SER A O 1
ATOM 1695 N N . PHE A 1 203 ? 0.887 11.094 10.734 1 95.62 203 PHE A N 1
ATOM 1696 C CA . PHE A 1 203 ? 0.467 11.156 9.344 1 95.62 203 PHE A CA 1
ATOM 1697 C C . PHE A 1 203 ? 0.769 12.531 8.75 1 95.62 203 PHE A C 1
ATOM 1699 O O . PHE A 1 203 ? 1.345 12.633 7.668 1 95.62 203 PHE A O 1
ATOM 1706 N N . MET A 1 204 ? 0.416 13.531 9.461 1 96.06 204 MET A N 1
ATOM 1707 C CA . MET A 1 204 ? 0.635 14.906 9 1 96.06 204 MET A CA 1
ATOM 1708 C C . MET A 1 204 ? 2.121 15.172 8.789 1 96.06 204 MET A C 1
ATOM 1710 O O . MET A 1 204 ? 2.506 15.797 7.801 1 96.06 204 MET A O 1
ATOM 1714 N N . MET A 1 205 ? 2.904 14.727 9.734 1 96.31 205 MET A N 1
ATOM 1715 C CA . MET A 1 205 ? 4.34 14.969 9.648 1 96.31 205 MET A CA 1
ATOM 1716 C C . MET A 1 205 ? 4.945 14.242 8.453 1 96.31 205 MET A C 1
ATOM 1718 O O . MET A 1 205 ? 5.77 14.805 7.73 1 96.31 205 MET A O 1
ATOM 1722 N N . PHE A 1 206 ? 4.535 13.062 8.25 1 96.56 206 PHE A N 1
ATOM 1723 C CA . PHE A 1 206 ? 5.016 12.32 7.094 1 96.56 206 PHE A CA 1
ATOM 1724 C C . PHE A 1 206 ? 4.523 12.945 5.797 1 96.56 206 PHE A C 1
ATOM 1726 O O . PHE A 1 206 ? 5.238 12.953 4.793 1 96.56 206 PHE A O 1
ATOM 1733 N N . TYR A 1 207 ? 3.281 13.398 5.848 1 96.44 207 TYR A N 1
ATOM 1734 C CA . TYR A 1 207 ? 2.727 14.086 4.688 1 96.44 207 TYR A CA 1
ATOM 1735 C C . TYR A 1 207 ? 3.623 15.242 4.262 1 96.44 207 TYR A C 1
ATOM 1737 O O . TYR A 1 207 ? 3.975 15.367 3.088 1 96.44 207 TYR A O 1
ATOM 1745 N N . ASN A 1 208 ? 3.984 16.078 5.203 1 95.88 208 ASN A N 1
ATOM 1746 C CA . ASN A 1 208 ? 4.836 17.234 4.906 1 95.88 208 ASN A CA 1
ATOM 1747 C C . ASN A 1 208 ? 6.223 16.797 4.445 1 95.88 208 ASN A C 1
ATOM 1749 O O . ASN A 1 208 ? 6.824 17.422 3.572 1 95.88 208 ASN A O 1
ATOM 1753 N N . TRP A 1 209 ? 6.699 15.727 5.035 1 95.12 209 TRP A N 1
ATOM 1754 C CA . TRP A 1 209 ? 7.988 15.195 4.617 1 95.12 209 TRP A CA 1
ATOM 1755 C C . TRP A 1 209 ? 7.941 14.742 3.16 1 95.12 209 TRP A C 1
ATOM 1757 O O . TRP A 1 209 ? 8.766 15.164 2.346 1 95.12 209 TRP A O 1
ATOM 1767 N N . VAL A 1 210 ? 6.965 13.961 2.805 1 94 210 VAL A N 1
ATOM 1768 C CA . VAL A 1 210 ? 6.828 13.414 1.459 1 94 210 VAL A CA 1
ATOM 1769 C C . VAL A 1 210 ? 6.602 14.547 0.462 1 94 210 VAL A C 1
ATOM 1771 O O . VAL A 1 210 ? 7.137 14.523 -0.649 1 94 210 VAL A O 1
ATOM 1774 N N . LYS A 1 211 ? 5.852 15.539 0.889 1 91.38 211 LYS A N 1
ATOM 1775 C CA . LYS A 1 211 ? 5.621 16.703 0.037 1 91.38 211 LYS A CA 1
ATOM 1776 C C . LYS A 1 211 ? 6.93 17.438 -0.262 1 91.38 211 LYS A C 1
ATOM 1778 O O . LYS A 1 211 ? 7.109 17.969 -1.357 1 91.38 211 LYS A O 1
ATOM 1783 N N . SER A 1 212 ? 7.781 17.438 0.653 1 89 212 SER A N 1
ATOM 1784 C CA . SER A 1 212 ? 9.062 18.125 0.48 1 89 212 SER A CA 1
ATOM 1785 C C . SER A 1 212 ? 9.977 17.344 -0.458 1 89 212 SER A C 1
ATOM 1787 O O . SER A 1 212 ? 10.945 17.891 -0.983 1 89 212 SER A O 1
ATOM 1789 N N . LEU A 1 213 ? 9.695 16.031 -0.651 1 84.56 213 LEU A N 1
ATOM 1790 C CA . LEU A 1 213 ? 10.5 15.18 -1.532 1 84.56 213 LEU A CA 1
ATOM 1791 C C . LEU A 1 213 ? 10.055 15.344 -2.984 1 84.56 213 LEU A C 1
ATOM 1793 O O . LEU A 1 213 ? 10.805 15 -3.904 1 84.56 213 LEU A O 1
ATOM 1797 N N . THR A 1 214 ? 8.82 15.75 -3.227 1 74.62 214 THR A N 1
ATOM 1798 C CA . THR A 1 214 ? 8.258 15.836 -4.566 1 74.62 214 THR A CA 1
ATOM 1799 C C . THR A 1 214 ? 8.359 17.266 -5.105 1 74.62 214 THR A C 1
ATOM 1801 O O . THR A 1 214 ? 8.258 18.219 -4.348 1 74.62 214 THR A O 1
ATOM 1804 N N . MET B 1 1 ? 14.352 -24.078 -1.824 1 44.31 1 MET B N 1
ATOM 1805 C CA . MET B 1 1 ? 15.359 -23.203 -1.229 1 44.31 1 MET B CA 1
ATOM 1806 C C . MET B 1 1 ? 14.828 -21.781 -1.058 1 44.31 1 MET B C 1
ATOM 1808 O O . MET B 1 1 ? 14.062 -21.297 -1.891 1 44.31 1 MET B O 1
ATOM 1812 N N . ARG B 1 2 ? 14.984 -21.078 0.115 1 54.53 2 ARG B N 1
ATOM 1813 C CA . ARG B 1 2 ? 14.508 -19.719 0.401 1 54.53 2 ARG B CA 1
ATOM 1814 C C . ARG B 1 2 ? 15.078 -18.719 -0.595 1 54.53 2 ARG B C 1
ATOM 1816 O O . ARG B 1 2 ? 16.297 -18.672 -0.813 1 54.53 2 ARG B O 1
ATOM 1823 N N . LEU B 1 3 ? 14.203 -18.312 -1.511 1 67.75 3 LEU B N 1
ATOM 1824 C CA . LEU B 1 3 ? 14.633 -17.312 -2.482 1 67.75 3 LEU B CA 1
ATOM 1825 C C . LEU B 1 3 ? 14.938 -15.984 -1.796 1 67.75 3 LEU B C 1
ATOM 1827 O O . LEU B 1 3 ? 14.031 -15.203 -1.5 1 67.75 3 LEU B O 1
ATOM 1831 N N . THR B 1 4 ? 16.172 -15.812 -1.507 1 76.12 4 THR B N 1
ATOM 1832 C CA . THR B 1 4 ? 16.641 -14.562 -0.91 1 76.12 4 THR B CA 1
ATOM 1833 C C . THR B 1 4 ? 16.953 -13.531 -1.989 1 76.12 4 THR B C 1
ATOM 1835 O O . THR B 1 4 ? 17.062 -13.875 -3.168 1 76.12 4 THR B O 1
ATOM 1838 N N . ILE B 1 5 ? 16.984 -12.367 -1.639 1 86.81 5 ILE B N 1
ATOM 1839 C CA . ILE B 1 5 ? 17.344 -11.297 -2.561 1 86.81 5 ILE B CA 1
ATOM 1840 C C . ILE B 1 5 ? 18.703 -11.594 -3.199 1 86.81 5 ILE B C 1
ATOM 1842 O O . ILE B 1 5 ? 18.906 -11.32 -4.383 1 86.81 5 ILE B O 1
ATOM 1846 N N . GLU B 1 6 ? 19.531 -12.234 -2.424 1 87.12 6 GLU B N 1
ATOM 1847 C CA . GLU B 1 6 ? 20.875 -12.562 -2.92 1 87.12 6 GLU B CA 1
ATOM 1848 C C . GLU B 1 6 ? 20.797 -13.609 -4.031 1 87.12 6 GLU B C 1
ATOM 1850 O O . GLU B 1 6 ? 21.516 -13.5 -5.031 1 87.12 6 GLU B O 1
ATOM 1855 N N . VAL B 1 7 ? 19.984 -14.578 -3.873 1 88.31 7 VAL B N 1
ATOM 1856 C CA . VAL B 1 7 ? 19.812 -15.617 -4.887 1 88.31 7 VAL B CA 1
ATOM 1857 C C . VAL B 1 7 ? 19.203 -15.008 -6.148 1 88.31 7 VAL B C 1
ATOM 1859 O O . VAL B 1 7 ? 19.625 -15.328 -7.262 1 88.31 7 VAL B O 1
ATOM 1862 N N . ILE B 1 8 ? 18.266 -14.156 -5.957 1 92.38 8 ILE B N 1
ATOM 1863 C CA . ILE B 1 8 ? 17.625 -13.5 -7.09 1 92.38 8 ILE B CA 1
ATOM 1864 C C . ILE B 1 8 ? 18.641 -12.641 -7.836 1 92.38 8 ILE B C 1
ATOM 1866 O O . ILE B 1 8 ? 18.656 -12.625 -9.07 1 92.38 8 ILE B O 1
ATOM 1870 N N . LYS B 1 9 ? 19.469 -11.984 -7.062 1 92.12 9 LYS B N 1
ATOM 1871 C CA . LYS B 1 9 ? 20.516 -11.164 -7.652 1 92.12 9 LYS B CA 1
ATOM 1872 C C . LYS B 1 9 ? 21.438 -12.008 -8.523 1 92.12 9 LYS B C 1
ATOM 1874 O O . LYS B 1 9 ? 21.766 -11.617 -9.648 1 92.12 9 LYS B O 1
ATOM 1879 N N . GLU B 1 10 ? 21.812 -13.094 -8.023 1 92.44 10 GLU B N 1
ATOM 1880 C CA . GLU B 1 10 ? 22.688 -14 -8.75 1 92.44 10 GLU B CA 1
ATOM 1881 C C . GLU B 1 10 ? 22.047 -14.484 -10.047 1 92.44 10 GLU B C 1
ATOM 1883 O O . GLU B 1 10 ? 22.688 -14.539 -11.094 1 92.44 10 GLU B O 1
ATOM 1888 N N . LYS B 1 11 ? 20.844 -14.773 -9.984 1 93.5 11 LYS B N 1
ATOM 1889 C CA . LYS B 1 11 ? 20.109 -15.25 -11.156 1 93.5 11 LYS B CA 1
ATOM 1890 C C . LYS B 1 11 ? 20 -14.148 -12.211 1 93.5 11 LYS B C 1
ATOM 1892 O O . LYS B 1 11 ? 20.094 -14.414 -13.406 1 93.5 11 LYS B O 1
ATOM 1897 N N . ILE B 1 12 ? 19.828 -12.969 -11.742 1 93 12 ILE B N 1
ATOM 1898 C CA . ILE B 1 12 ? 19.688 -11.828 -12.648 1 93 12 ILE B CA 1
ATOM 1899 C C . ILE B 1 12 ? 21.016 -11.609 -13.383 1 93 12 ILE B C 1
ATOM 1901 O O . ILE B 1 12 ? 21.016 -11.344 -14.594 1 93 12 ILE B O 1
ATOM 1905 N N . VAL B 1 13 ? 22.078 -11.719 -12.648 1 91.31 13 VAL B N 1
ATOM 1906 C CA . VAL B 1 13 ? 23.406 -11.531 -13.234 1 91.31 13 VAL B CA 1
ATOM 1907 C C . VAL B 1 13 ? 23.688 -12.648 -14.227 1 91.31 13 VAL B C 1
ATOM 1909 O O . VAL B 1 13 ? 24.156 -12.398 -15.344 1 91.31 13 VAL B O 1
ATOM 1912 N N . GLU B 1 14 ? 23.406 -13.844 -13.836 1 91.44 14 GLU B N 1
ATOM 1913 C CA . GLU B 1 14 ? 23.688 -15.023 -14.664 1 91.44 14 GLU B CA 1
ATOM 1914 C C . GLU B 1 14 ? 22.891 -14.984 -15.961 1 91.44 14 GLU B C 1
ATOM 1916 O O . GLU B 1 14 ? 23.406 -15.336 -17.031 1 91.44 14 GLU B O 1
ATOM 1921 N N . ARG B 1 15 ? 21.688 -14.469 -15.867 1 91.88 15 ARG B N 1
ATOM 1922 C CA . ARG B 1 15 ? 20.812 -14.484 -17.031 1 91.88 15 ARG B CA 1
ATOM 1923 C C . ARG B 1 15 ? 20.875 -13.164 -17.797 1 91.88 15 ARG B C 1
ATOM 1925 O O . ARG B 1 15 ? 20.219 -13 -18.828 1 91.88 15 ARG B O 1
ATOM 1932 N N . LYS B 1 16 ? 21.625 -12.25 -17.328 1 89.5 16 LYS B N 1
ATOM 1933 C CA . LYS B 1 16 ? 21.719 -10.938 -17.969 1 89.5 16 LYS B CA 1
ATOM 1934 C C . LYS B 1 16 ? 20.344 -10.359 -18.25 1 89.5 16 LYS B C 1
ATOM 1936 O O . LYS B 1 16 ? 20.062 -9.938 -19.375 1 89.5 16 LYS B O 1
ATOM 1941 N N . LEU B 1 17 ? 19.547 -10.32 -17.266 1 91.56 17 LEU B N 1
ATOM 1942 C CA . LEU B 1 17 ? 18.141 -9.953 -17.391 1 91.56 17 LEU B CA 1
ATOM 1943 C C . LEU B 1 17 ? 17.984 -8.5 -17.797 1 91.56 17 LEU B C 1
ATOM 1945 O O . LEU B 1 17 ? 17.062 -8.156 -18.562 1 91.56 17 LEU B O 1
ATOM 1949 N N . PHE B 1 18 ? 18.906 -7.656 -17.234 1 89.44 18 PHE B N 1
ATOM 1950 C CA . PHE B 1 18 ? 18.812 -6.234 -17.531 1 89.44 18 PHE B CA 1
ATOM 1951 C C . PHE B 1 18 ? 20 -5.785 -18.391 1 89.44 18 PHE B C 1
ATOM 1953 O O . PHE B 1 18 ? 21.141 -6.16 -18.125 1 89.44 18 PHE B O 1
ATOM 1960 N N . LYS B 1 19 ? 19.672 -5.117 -19.484 1 77 19 LYS B N 1
ATOM 1961 C CA . LYS B 1 19 ? 20.703 -4.676 -20.406 1 77 19 LYS B CA 1
ATOM 1962 C C . LYS B 1 19 ? 21.469 -3.469 -19.859 1 77 19 LYS B C 1
ATOM 1964 O O . LYS B 1 19 ? 22.688 -3.385 -19.984 1 77 19 LYS B O 1
ATOM 1969 N N . ARG B 1 20 ? 20.75 -2.553 -19.234 1 66.31 20 ARG B N 1
ATOM 1970 C CA . ARG B 1 20 ? 21.359 -1.328 -18.719 1 66.31 20 ARG B CA 1
ATOM 1971 C C . ARG B 1 20 ? 21.516 -1.384 -17.203 1 66.31 20 ARG B C 1
ATOM 1973 O O . ARG B 1 20 ? 20.594 -1.772 -16.484 1 66.31 20 ARG B O 1
ATOM 1980 N N . ASN B 1 21 ? 22.719 -1.268 -16.797 1 66.31 21 ASN B N 1
ATOM 1981 C CA . ASN B 1 21 ? 23.031 -1.387 -15.383 1 66.31 21 ASN B CA 1
ATOM 1982 C C . ASN B 1 21 ? 23.094 -0.02 -14.703 1 66.31 21 ASN B C 1
ATOM 1984 O O . ASN B 1 21 ? 23.969 0.236 -13.883 1 66.31 21 ASN B O 1
ATOM 1988 N N . ARG B 1 22 ? 22.172 0.813 -14.984 1 80.44 22 ARG B N 1
ATOM 1989 C CA . ARG B 1 22 ? 22.203 2.152 -14.406 1 80.44 22 ARG B CA 1
ATOM 1990 C C . ARG B 1 22 ? 21.75 2.127 -12.945 1 80.44 22 ARG B C 1
ATOM 1992 O O . ARG B 1 22 ? 22.141 3 -12.164 1 80.44 22 ARG B O 1
ATOM 1999 N N . LYS B 1 23 ? 20.969 1.076 -12.711 1 88.38 23 LYS B N 1
ATOM 2000 C CA . LYS B 1 23 ? 20.5 0.922 -11.344 1 88.38 23 LYS B CA 1
ATOM 2001 C C . LYS B 1 23 ? 21 -0.378 -10.727 1 88.38 23 LYS B C 1
ATOM 2003 O O . LYS B 1 23 ? 21.25 -1.353 -11.438 1 88.38 23 LYS B O 1
ATOM 2008 N N . SER B 1 24 ? 21.172 -0.312 -9.484 1 91.62 24 SER B N 1
ATOM 2009 C CA . SER B 1 24 ? 21.609 -1.532 -8.82 1 91.62 24 SER B CA 1
ATOM 2010 C C . SER B 1 24 ? 20.562 -2.635 -8.922 1 91.62 24 SER B C 1
ATOM 2012 O O . SER B 1 24 ? 19.359 -2.354 -8.984 1 91.62 24 SER B O 1
ATOM 2014 N N . ILE B 1 25 ? 21.031 -3.852 -8.992 1 92.81 25 ILE B N 1
ATOM 2015 C CA . ILE B 1 25 ? 20.141 -5.008 -9.109 1 92.81 25 ILE B CA 1
ATOM 2016 C C . ILE B 1 25 ? 19.25 -5.09 -7.875 1 92.81 25 ILE B C 1
ATOM 2018 O O . ILE B 1 25 ? 18.062 -5.457 -7.977 1 92.81 25 ILE B O 1
ATOM 2022 N N . GLU B 1 26 ? 19.812 -4.734 -6.785 1 90.56 26 GLU B N 1
ATOM 2023 C CA . GLU B 1 26 ? 19.047 -4.762 -5.535 1 90.56 26 GLU B CA 1
ATOM 2024 C C . GLU B 1 26 ? 17.844 -3.828 -5.602 1 90.56 26 GLU B C 1
ATOM 2026 O O . GLU B 1 26 ? 16.734 -4.203 -5.199 1 90.56 26 GLU B O 1
ATOM 2031 N N . VAL B 1 27 ? 18.094 -2.678 -6.125 1 92.38 27 VAL B N 1
ATOM 2032 C CA . VAL B 1 27 ? 17.016 -1.69 -6.223 1 92.38 27 VAL B CA 1
ATOM 2033 C C . VAL B 1 27 ? 15.938 -2.193 -7.176 1 92.38 27 VAL B C 1
ATOM 2035 O O . VAL B 1 27 ? 14.742 -1.972 -6.945 1 92.38 27 VAL B O 1
AT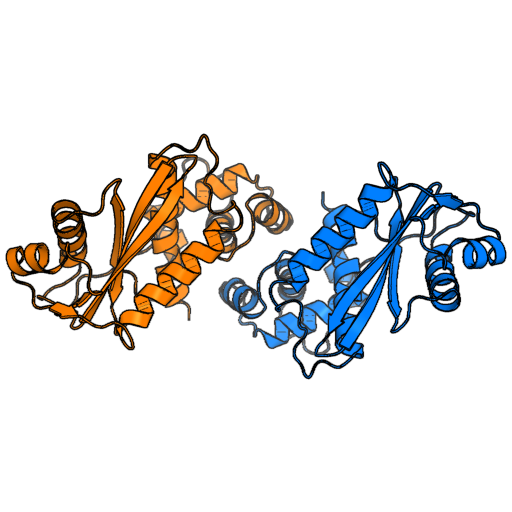OM 2038 N N . LYS B 1 28 ? 16.344 -2.873 -8.18 1 95.06 28 LYS B N 1
ATOM 2039 C CA . LYS B 1 28 ? 15.391 -3.422 -9.141 1 95.06 28 LYS B CA 1
ATOM 2040 C C . LYS B 1 28 ? 14.492 -4.469 -8.492 1 95.06 28 LYS B C 1
ATOM 2042 O O . LYS B 1 28 ? 13.273 -4.465 -8.695 1 95.06 28 LYS B O 1
ATOM 2047 N N . ILE B 1 29 ? 15.109 -5.305 -7.699 1 94.88 29 ILE B N 1
ATOM 2048 C CA . ILE B 1 29 ? 14.383 -6.363 -7.012 1 94.88 29 ILE B CA 1
ATOM 2049 C C . ILE B 1 29 ? 13.406 -5.75 -6.004 1 94.88 29 ILE B C 1
ATOM 2051 O O . ILE B 1 29 ? 12.234 -6.129 -5.957 1 94.88 29 ILE B O 1
ATOM 2055 N N . LEU B 1 30 ? 13.938 -4.75 -5.348 1 94.88 30 LEU B N 1
ATOM 2056 C CA . LEU B 1 30 ? 13.141 -4.113 -4.305 1 94.88 30 LEU B CA 1
ATOM 2057 C C . LEU B 1 30 ? 11.969 -3.346 -4.914 1 94.88 30 LEU B C 1
ATOM 2059 O O . LEU B 1 30 ? 10.883 -3.297 -4.332 1 94.88 30 LEU B O 1
ATOM 2063 N N . ALA B 1 31 ? 12.188 -2.805 -6.031 1 96.5 31 ALA B N 1
ATOM 2064 C CA . ALA B 1 31 ? 11.125 -2.086 -6.73 1 96.5 31 ALA B CA 1
ATOM 2065 C C . ALA B 1 31 ? 9.969 -3.018 -7.074 1 96.5 31 ALA B C 1
ATOM 2067 O O . ALA B 1 31 ? 8.812 -2.705 -6.801 1 96.5 31 ALA B O 1
ATOM 2068 N N . GLY B 1 32 ? 10.305 -4.148 -7.57 1 96.19 32 GLY B N 1
ATOM 2069 C CA . GLY B 1 32 ? 9.273 -5.125 -7.895 1 96.19 32 GLY B CA 1
ATOM 2070 C C . GLY B 1 32 ? 8.516 -5.617 -6.68 1 96.19 32 GLY B C 1
ATOM 2071 O O . GLY B 1 32 ? 7.289 -5.742 -6.719 1 96.19 32 GLY B O 1
ATOM 2072 N N . LEU B 1 33 ? 9.258 -5.832 -5.645 1 96.31 33 LEU B N 1
ATOM 2073 C CA . LEU B 1 33 ? 8.656 -6.363 -4.426 1 96.31 33 LEU B CA 1
ATOM 2074 C C . LEU B 1 33 ? 7.715 -5.344 -3.795 1 96.31 33 LEU B C 1
ATOM 2076 O O . LEU B 1 33 ? 6.598 -5.684 -3.398 1 96.31 33 LEU B O 1
ATOM 2080 N N . LEU B 1 34 ? 8.125 -4.098 -3.764 1 96.69 34 LEU B N 1
ATOM 2081 C CA . LEU B 1 34 ? 7.301 -3.049 -3.172 1 96.69 34 LEU B CA 1
ATOM 2082 C C . LEU B 1 34 ? 6.016 -2.848 -3.971 1 96.69 34 LEU B C 1
ATOM 2084 O O . LEU B 1 34 ? 4.941 -2.664 -3.395 1 96.69 34 LEU B O 1
ATOM 2088 N N . TYR B 1 35 ? 6.184 -2.873 -5.242 1 95.75 35 TYR B N 1
ATOM 2089 C CA . TYR B 1 35 ? 5.008 -2.75 -6.094 1 95.75 35 TYR B CA 1
ATOM 2090 C C . TYR B 1 35 ? 4.039 -3.904 -5.859 1 95.75 35 TYR B C 1
ATOM 2092 O O . TYR B 1 35 ? 2.834 -3.691 -5.719 1 95.75 35 TYR B O 1
ATOM 2100 N N . TYR B 1 36 ? 4.531 -5.059 -5.742 1 95.25 36 TYR B N 1
ATOM 2101 C CA . TYR B 1 36 ? 3.709 -6.23 -5.477 1 95.25 36 TYR B CA 1
ATOM 2102 C C . TYR B 1 36 ? 2.982 -6.102 -4.145 1 95.25 36 TYR B C 1
ATOM 2104 O O . TYR B 1 36 ? 1.815 -6.484 -4.027 1 95.25 36 TYR B O 1
ATOM 2112 N N . LEU B 1 37 ? 3.684 -5.559 -3.217 1 94.5 37 LEU B N 1
ATOM 2113 C CA . LEU B 1 37 ? 3.141 -5.496 -1.865 1 94.5 37 LEU B CA 1
ATOM 2114 C C . LEU B 1 37 ? 2.031 -4.457 -1.771 1 94.5 37 LEU B C 1
ATOM 2116 O O . LEU B 1 37 ? 1.294 -4.418 -0.783 1 94.5 37 LEU B O 1
ATOM 2120 N N . GLY B 1 38 ? 1.995 -3.562 -2.807 1 92.31 38 GLY B N 1
ATOM 2121 C CA . GLY B 1 38 ? 0.772 -2.777 -2.812 1 92.31 38 GLY B CA 1
ATOM 2122 C C . GLY B 1 38 ? 1.015 -1.296 -3.037 1 92.31 38 GLY B C 1
ATOM 2123 O O . GLY B 1 38 ? 0.067 -0.511 -3.109 1 92.31 38 GLY B O 1
ATOM 2124 N N . LEU B 1 39 ? 2.283 -0.883 -3.178 1 93.38 39 LEU B N 1
ATOM 2125 C CA . LEU B 1 39 ? 2.551 0.519 -3.477 1 93.38 39 LEU B CA 1
ATOM 2126 C C . LEU B 1 39 ? 2.338 0.809 -4.961 1 93.38 39 LEU B C 1
ATOM 2128 O O . LEU B 1 39 ? 2.582 -0.053 -5.805 1 93.38 39 LEU B O 1
ATOM 2132 N N . SER B 1 40 ? 1.907 2.023 -5.289 1 91.69 40 SER B N 1
ATOM 2133 C CA . SER B 1 40 ? 1.83 2.438 -6.688 1 91.69 40 SER B CA 1
ATOM 2134 C C . SER B 1 40 ? 3.221 2.607 -7.289 1 91.69 40 SER B C 1
ATOM 2136 O O . SER B 1 40 ? 4.211 2.703 -6.562 1 91.69 40 SER B O 1
ATOM 2138 N N . LEU B 1 41 ? 3.254 2.66 -8.578 1 93.44 41 LEU B N 1
ATOM 2139 C CA . LEU B 1 41 ? 4.523 2.855 -9.273 1 93.44 41 LEU B CA 1
ATOM 2140 C C . LEU B 1 41 ? 5.203 4.141 -8.812 1 93.44 41 LEU B C 1
ATOM 2142 O O . LEU B 1 41 ? 6.406 4.152 -8.555 1 93.44 41 LEU B O 1
ATOM 2146 N N . ARG B 1 42 ? 4.426 5.18 -8.633 1 92.31 42 ARG B N 1
ATOM 2147 C CA . ARG B 1 42 ? 4.969 6.48 -8.258 1 92.31 42 ARG B CA 1
ATOM 2148 C C . ARG B 1 42 ? 5.461 6.469 -6.812 1 92.31 42 ARG B C 1
ATOM 2150 O O . ARG B 1 42 ? 6.477 7.09 -6.492 1 92.31 42 ARG B O 1
ATOM 2157 N N . LYS B 1 43 ? 4.762 5.773 -5.914 1 94.06 43 LYS B N 1
ATOM 2158 C CA . LYS B 1 43 ? 5.176 5.691 -4.516 1 94.06 43 LYS B CA 1
ATOM 2159 C C . LYS B 1 43 ? 6.453 4.867 -4.371 1 94.06 43 LYS B C 1
ATOM 2161 O O . LYS B 1 43 ? 7.32 5.199 -3.559 1 94.06 43 LYS B O 1
ATOM 2166 N N . VAL B 1 44 ? 6.508 3.811 -5.172 1 96.62 44 VAL B N 1
ATOM 2167 C CA . VAL B 1 44 ? 7.734 3.021 -5.164 1 96.62 44 VAL B CA 1
ATOM 2168 C C . VAL B 1 44 ? 8.906 3.883 -5.621 1 96.62 44 VAL B C 1
ATOM 2170 O O . VAL B 1 44 ? 9.969 3.887 -4.988 1 96.62 44 VAL B O 1
ATOM 2173 N N . SER B 1 45 ? 8.695 4.598 -6.68 1 95.88 45 SER B N 1
ATOM 2174 C CA . SER B 1 45 ? 9.719 5.5 -7.199 1 95.88 45 SER B CA 1
ATOM 2175 C C . SER B 1 45 ? 10.156 6.512 -6.145 1 95.88 45 SER B C 1
ATOM 2177 O O . SER B 1 45 ? 11.352 6.711 -5.922 1 95.88 45 SER B O 1
ATOM 2179 N N . LEU B 1 46 ? 9.242 7.086 -5.457 1 94.69 46 LEU B N 1
ATOM 2180 C CA . LEU B 1 46 ? 9.531 8.07 -4.418 1 94.69 46 LEU B CA 1
ATOM 2181 C C . LEU B 1 46 ? 10.367 7.461 -3.303 1 94.69 46 LEU B C 1
ATOM 2183 O O . LEU B 1 46 ? 11.367 8.047 -2.879 1 94.69 46 LEU B O 1
ATOM 2187 N N . PHE B 1 47 ? 9.992 6.305 -2.865 1 95.31 47 PHE B N 1
ATOM 2188 C CA . PHE B 1 47 ? 10.68 5.637 -1.768 1 95.31 47 PHE B CA 1
ATOM 2189 C C . PHE B 1 47 ? 12.109 5.281 -2.164 1 95.31 47 PHE B C 1
ATOM 2191 O O . PHE B 1 47 ? 13.062 5.637 -1.468 1 95.31 47 PHE B O 1
ATOM 2198 N N . LEU B 1 48 ? 12.242 4.645 -3.283 1 94.75 48 LEU B N 1
ATOM 2199 C CA . LEU B 1 48 ? 13.539 4.113 -3.676 1 94.75 48 LEU B CA 1
ATOM 2200 C C . LEU B 1 48 ? 14.469 5.234 -4.141 1 94.75 48 LEU B C 1
ATOM 2202 O O . LEU B 1 48 ? 15.695 5.094 -4.082 1 94.75 48 LEU B O 1
ATOM 2206 N N . SER B 1 49 ? 13.898 6.293 -4.562 1 92.31 49 SER B N 1
ATOM 2207 C CA . SER B 1 49 ? 14.711 7.41 -5.027 1 92.31 49 SER B CA 1
ATOM 2208 C C . SER B 1 49 ? 15.461 8.062 -3.873 1 92.31 49 SER B C 1
ATOM 2210 O O . SER B 1 49 ? 16.375 8.859 -4.094 1 92.31 49 SER B O 1
ATOM 2212 N N . GLN B 1 50 ? 15.008 7.707 -2.629 1 87.31 50 GLN B N 1
ATOM 2213 C CA . GLN B 1 50 ? 15.773 8.141 -1.471 1 87.31 50 GLN B CA 1
ATOM 2214 C C . GLN B 1 50 ? 17.156 7.5 -1.459 1 87.31 50 GLN B C 1
ATOM 2216 O O . GLN B 1 50 ? 18.078 7.996 -0.793 1 87.31 50 GLN B O 1
ATOM 2221 N N . PHE B 1 51 ? 17.328 6.41 -2.205 1 86.38 51 PHE B N 1
ATOM 2222 C CA . PHE B 1 51 ? 18.594 5.695 -2.285 1 86.38 51 PHE B CA 1
ATOM 2223 C C . PHE B 1 51 ? 19.219 5.852 -3.666 1 86.38 51 PHE B C 1
ATOM 2225 O O . PHE B 1 51 ? 20.406 6.133 -3.785 1 86.38 51 PHE B O 1
ATOM 2232 N N . GLU B 1 52 ? 18.438 5.602 -4.578 1 91.12 52 GLU B N 1
ATOM 2233 C CA . GLU B 1 52 ? 18.828 5.68 -5.977 1 91.12 52 GLU B CA 1
ATOM 2234 C C . GLU B 1 52 ? 17.688 6.152 -6.859 1 91.12 52 GLU B C 1
ATOM 2236 O O . GLU B 1 52 ? 16.578 5.605 -6.793 1 91.12 52 GLU B O 1
ATOM 2241 N N . ASP B 1 53 ? 18.047 7.176 -7.633 1 92.31 53 ASP B N 1
ATOM 2242 C CA . ASP B 1 53 ? 17 7.738 -8.492 1 92.31 53 ASP B CA 1
ATOM 2243 C C . ASP B 1 53 ? 16.406 6.668 -9.406 1 92.31 53 ASP B C 1
ATOM 2245 O O . ASP B 1 53 ? 17.141 5.973 -10.109 1 92.31 53 ASP B O 1
ATOM 2249 N N . ILE B 1 54 ? 15.102 6.539 -9.414 1 94.81 54 ILE B N 1
ATOM 2250 C CA . ILE B 1 54 ? 14.398 5.559 -10.227 1 94.81 54 ILE B CA 1
ATOM 2251 C C . ILE B 1 54 ? 13.031 6.113 -10.641 1 94.81 54 ILE B C 1
ATOM 2253 O O . ILE B 1 54 ? 12.336 6.723 -9.836 1 94.81 54 ILE B O 1
ATOM 2257 N N . SER B 1 55 ? 12.68 5.973 -11.852 1 95.38 55 SER B N 1
ATOM 2258 C CA . SER B 1 55 ? 11.398 6.457 -12.352 1 95.38 55 SER B CA 1
ATOM 2259 C C . SER B 1 55 ? 10.289 5.426 -12.141 1 95.38 55 SER B C 1
ATOM 2261 O O . SER B 1 55 ? 10.57 4.242 -11.945 1 95.38 55 SER B O 1
ATOM 2263 N N . HIS B 1 56 ? 9.047 5.91 -12.18 1 95.56 56 HIS B N 1
ATOM 2264 C CA . HIS B 1 56 ? 7.918 5 -12.062 1 95.56 56 HIS B CA 1
ATOM 2265 C C . HIS B 1 56 ? 7.879 4.023 -13.242 1 95.56 56 HIS B C 1
ATOM 2267 O O . HIS B 1 56 ? 7.477 2.869 -13.078 1 95.56 56 HIS B O 1
ATOM 2273 N N . GLU B 1 57 ? 8.359 4.441 -14.375 1 93.19 57 GLU B N 1
ATOM 2274 C CA . GLU B 1 57 ? 8.398 3.566 -15.539 1 93.19 57 GLU B CA 1
ATOM 2275 C C . GLU B 1 57 ? 9.414 2.443 -15.352 1 93.19 57 GLU B C 1
ATOM 2277 O O . GLU B 1 57 ? 9.164 1.303 -15.75 1 93.19 57 GLU B O 1
ATOM 2282 N N . SER B 1 58 ? 10.523 2.787 -14.758 1 94.38 58 SER B N 1
ATOM 2283 C CA . SER B 1 58 ? 11.516 1.759 -14.461 1 94.38 58 SER B CA 1
ATOM 2284 C C . SER B 1 58 ? 10.953 0.706 -13.508 1 94.38 58 SER B C 1
ATOM 2286 O O . SER B 1 58 ? 11.188 -0.491 -13.703 1 94.38 58 SER B O 1
ATOM 2288 N N . VAL B 1 59 ? 10.211 1.181 -12.492 1 96.06 59 VAL B N 1
ATOM 2289 C CA . VAL B 1 59 ? 9.586 0.266 -11.547 1 96.06 59 VAL B CA 1
ATOM 2290 C C . VAL B 1 59 ? 8.695 -0.721 -12.289 1 96.06 59 VAL B C 1
ATOM 2292 O O . VAL B 1 59 ? 8.742 -1.927 -12.039 1 96.06 59 VAL B O 1
ATOM 2295 N N . ARG B 1 60 ? 7.938 -0.194 -13.219 1 93.25 60 ARG B N 1
ATOM 2296 C CA . ARG B 1 60 ? 7.043 -1.013 -14.023 1 93.25 60 ARG B CA 1
ATOM 2297 C C . ARG B 1 60 ? 7.816 -2.082 -14.789 1 93.25 60 ARG B C 1
ATOM 2299 O O . ARG B 1 60 ? 7.441 -3.256 -14.773 1 93.25 60 ARG B O 1
ATOM 2306 N N . ILE B 1 61 ? 8.859 -1.684 -15.383 1 93.5 61 ILE B N 1
ATOM 2307 C CA . ILE B 1 61 ? 9.672 -2.58 -16.203 1 93.5 61 ILE B CA 1
ATOM 2308 C C . ILE B 1 61 ? 10.25 -3.689 -15.32 1 93.5 61 ILE B C 1
ATOM 2310 O O . ILE B 1 61 ? 10.188 -4.867 -15.68 1 93.5 61 ILE B O 1
ATOM 2314 N N . TYR B 1 62 ? 10.773 -3.316 -14.18 1 95.31 62 TYR B N 1
ATOM 2315 C CA . TYR B 1 62 ? 11.398 -4.293 -13.297 1 95.31 62 TYR B CA 1
ATOM 2316 C C . TYR B 1 62 ? 10.383 -5.312 -12.805 1 95.31 62 TYR B C 1
ATOM 2318 O O . TYR B 1 62 ? 10.68 -6.508 -12.734 1 95.31 62 TYR B O 1
ATOM 2326 N N . TYR B 1 63 ? 9.18 -4.832 -12.477 1 95.31 63 TYR B N 1
ATOM 2327 C CA . TYR B 1 63 ? 8.133 -5.738 -12.016 1 95.31 63 TYR B CA 1
ATOM 2328 C C . TYR B 1 63 ? 7.82 -6.793 -13.07 1 95.31 63 TYR B C 1
ATOM 2330 O O . TYR B 1 63 ? 7.672 -7.977 -12.75 1 95.31 63 TYR B O 1
ATOM 2338 N N . HIS B 1 64 ? 7.848 -6.375 -14.312 1 94.25 64 HIS B N 1
ATOM 2339 C CA . HIS B 1 64 ? 7.512 -7.285 -15.398 1 94.25 64 HIS B CA 1
ATOM 2340 C C . HIS B 1 64 ? 8.664 -8.234 -15.703 1 94.25 64 HIS B C 1
ATOM 2342 O O . HIS B 1 64 ? 8.445 -9.383 -16.094 1 94.25 64 HIS B O 1
ATOM 2348 N N . LYS B 1 65 ? 9.805 -7.805 -15.477 1 94.75 65 LYS B N 1
ATOM 2349 C CA . LYS B 1 65 ? 10.961 -8.578 -15.93 1 94.75 65 LYS B CA 1
ATOM 2350 C C . LYS B 1 65 ? 11.438 -9.539 -14.852 1 94.75 65 LYS B C 1
ATOM 2352 O O . LYS B 1 65 ? 11.883 -10.648 -15.148 1 94.75 65 LYS B O 1
ATOM 2357 N N . ILE B 1 66 ? 11.352 -9.195 -13.672 1 96.06 66 ILE B N 1
ATOM 2358 C CA . ILE B 1 66 ? 11.945 -9.938 -12.562 1 96.06 66 ILE B CA 1
ATOM 2359 C C . ILE B 1 66 ? 11.281 -11.305 -12.445 1 96.06 66 ILE B C 1
ATOM 2361 O O . ILE B 1 66 ? 11.883 -12.25 -11.93 1 96.06 66 ILE B O 1
ATOM 2365 N N . LYS B 1 67 ? 10.078 -11.383 -12.922 1 94.44 67 LYS B N 1
ATOM 2366 C CA . LYS B 1 67 ? 9.383 -12.664 -12.844 1 94.44 67 LYS B CA 1
ATOM 2367 C C . LYS B 1 67 ? 10.195 -13.781 -13.5 1 94.44 67 LYS B C 1
ATOM 2369 O O . LYS B 1 67 ? 10.07 -14.945 -13.125 1 94.44 67 LYS B O 1
ATOM 2374 N N . GLU B 1 68 ? 11.039 -13.461 -14.398 1 94.5 68 GLU B N 1
ATOM 2375 C CA . GLU B 1 68 ? 11.789 -14.43 -15.18 1 94.5 68 GLU B CA 1
ATOM 2376 C C . GLU B 1 68 ? 12.836 -15.141 -14.328 1 94.5 68 GLU B C 1
ATOM 2378 O O . GLU B 1 68 ? 13.336 -16.203 -14.703 1 94.5 68 GLU B O 1
ATOM 2383 N N . VAL B 1 69 ? 13.172 -14.539 -13.242 1 94.19 69 VAL B N 1
ATOM 2384 C CA . VAL B 1 69 ? 14.227 -15.141 -12.422 1 94.19 69 VAL B CA 1
ATOM 2385 C C . VAL B 1 69 ? 13.633 -15.664 -11.117 1 94.19 69 VAL B C 1
ATOM 2387 O O . VAL B 1 69 ? 14.352 -16.219 -10.289 1 94.19 69 VAL B O 1
ATOM 2390 N N . LEU B 1 70 ? 12.398 -15.398 -10.938 1 93.12 70 LEU B N 1
ATOM 2391 C CA . LEU B 1 70 ? 11.742 -15.961 -9.758 1 93.12 70 LEU B CA 1
ATOM 2392 C C . LEU B 1 70 ? 11.422 -17.438 -9.977 1 93.12 70 LEU B C 1
ATOM 2394 O O . LEU B 1 70 ? 11.266 -17.875 -11.117 1 93.12 70 LEU B O 1
ATOM 2398 N N . ASN B 1 71 ? 11.383 -18.156 -9.008 1 84.62 71 ASN B N 1
ATOM 2399 C CA . ASN B 1 71 ? 11.297 -19.609 -9.109 1 84.62 71 ASN B CA 1
ATOM 2400 C C . ASN B 1 71 ? 9.898 -20.062 -9.523 1 84.62 71 ASN B C 1
ATOM 2402 O O . ASN B 1 71 ? 8.914 -19.688 -8.883 1 84.62 71 ASN B O 1
ATOM 2406 N N . GLU B 1 72 ? 9.914 -20.844 -10.492 1 89.12 72 GLU B N 1
ATOM 2407 C CA . GLU B 1 72 ? 8.695 -21.594 -10.797 1 89.12 72 GLU B CA 1
ATOM 2408 C C . GLU B 1 72 ? 8.477 -22.734 -9.805 1 89.12 72 GLU B C 1
ATOM 2410 O O . GLU B 1 72 ? 9.406 -23.141 -9.102 1 89.12 72 GLU B O 1
ATOM 2415 N N . PRO B 1 73 ? 7.273 -23.141 -9.773 1 94.25 73 PRO B N 1
ATOM 2416 C CA . PRO B 1 73 ? 7.047 -24.297 -8.898 1 94.25 73 PRO B CA 1
ATOM 2417 C C . PRO B 1 73 ? 7.883 -25.516 -9.297 1 94.25 73 PRO B C 1
ATOM 2419 O O . PRO B 1 73 ? 8.117 -25.75 -10.484 1 94.25 73 PRO B O 1
ATOM 2422 N N . GLU B 1 74 ? 8.312 -26.219 -8.336 1 93.81 74 GLU B N 1
ATOM 2423 C CA . GLU B 1 74 ? 9.062 -27.438 -8.578 1 93.81 74 GLU B CA 1
ATOM 2424 C C . GLU B 1 74 ? 8.125 -28.625 -8.82 1 93.81 74 GLU B C 1
ATOM 2426 O O . GLU B 1 74 ? 7.043 -28.703 -8.242 1 93.81 74 GLU B O 1
ATOM 2431 N N . ARG B 1 75 ? 8.617 -29.469 -9.695 1 95.88 75 ARG B N 1
ATOM 2432 C CA . ARG B 1 75 ? 7.867 -30.703 -9.898 1 95.88 75 ARG B CA 1
ATOM 2433 C C . ARG B 1 75 ? 8.008 -31.641 -8.703 1 95.88 75 ARG B C 1
ATOM 2435 O O . ARG B 1 75 ? 9.117 -32 -8.328 1 95.88 75 ARG B O 1
ATOM 2442 N N . LYS B 1 76 ? 6.922 -31.969 -8.148 1 96.44 76 LYS B N 1
ATOM 2443 C CA . LYS B 1 76 ? 6.91 -32.844 -6.992 1 96.44 76 LYS B CA 1
ATOM 2444 C C . LYS B 1 76 ? 5.551 -33.531 -6.828 1 96.44 76 LYS B C 1
ATOM 2446 O O . LYS B 1 76 ? 4.637 -33.281 -7.621 1 96.44 76 LYS B O 1
ATOM 2451 N N . GLU B 1 77 ? 5.523 -34.406 -5.922 1 97.19 77 GLU B N 1
ATOM 2452 C CA . GLU B 1 77 ? 4.246 -35.062 -5.625 1 97.19 77 GLU B CA 1
ATOM 2453 C C . GLU B 1 77 ? 3.279 -34.062 -4.961 1 97.19 77 GLU B C 1
ATOM 2455 O O . GLU B 1 77 ? 3.652 -33.344 -4.027 1 97.19 77 GLU B O 1
ATOM 2460 N N . ARG B 1 78 ? 2.09 -34.031 -5.516 1 96.69 78 ARG B N 1
ATOM 2461 C CA . ARG B 1 78 ? 1.043 -33.156 -4.973 1 96.69 78 ARG B CA 1
ATOM 2462 C C . ARG B 1 78 ? -0.265 -33.938 -4.809 1 96.69 78 ARG B C 1
ATOM 2464 O O . ARG B 1 78 ? -0.736 -34.562 -5.754 1 96.69 78 ARG B O 1
ATOM 2471 N N . ASN B 1 79 ? -0.82 -33.812 -3.666 1 95.44 79 ASN B N 1
ATOM 2472 C CA . ASN B 1 79 ? -2.008 -34.625 -3.365 1 95.44 79 ASN B CA 1
ATOM 2473 C C . ASN B 1 79 ? -3.285 -33.875 -3.773 1 95.44 79 ASN B C 1
ATOM 2475 O O . ASN B 1 79 ? -4.125 -34.438 -4.48 1 95.44 79 ASN B O 1
ATOM 2479 N N . LEU B 1 80 ? -3.389 -32.656 -3.273 1 96.38 80 LEU B N 1
ATOM 2480 C CA . LEU B 1 80 ? -4.602 -31.875 -3.492 1 96.38 80 LEU B CA 1
ATOM 2481 C C . LEU B 1 80 ? -4.281 -30.531 -4.129 1 96.38 80 LEU B C 1
ATOM 2483 O O . LEU B 1 80 ? -3.393 -29.812 -3.656 1 96.38 80 LEU B O 1
ATOM 2487 N N . ILE B 1 81 ? -4.996 -30.219 -5.188 1 97.19 81 ILE B N 1
ATOM 2488 C CA . ILE B 1 81 ? -4.855 -28.922 -5.855 1 97.19 81 ILE B CA 1
ATOM 2489 C C . ILE B 1 81 ? -6.227 -28.266 -6.004 1 97.19 81 ILE B C 1
ATOM 2491 O O . ILE B 1 81 ? -7.188 -28.906 -6.43 1 97.19 81 ILE B O 1
ATOM 2495 N N . ALA B 1 82 ? -6.367 -27.078 -5.555 1 97.38 82 ALA B N 1
ATOM 2496 C CA . ALA B 1 82 ? -7.605 -26.328 -5.707 1 97.38 82 ALA B CA 1
ATOM 2497 C C . ALA B 1 82 ? -7.555 -25.422 -6.934 1 97.38 82 ALA B C 1
ATOM 2499 O O . ALA B 1 82 ? -6.605 -24.656 -7.105 1 97.38 82 ALA B O 1
ATOM 2500 N N . ILE B 1 83 ? -8.547 -25.516 -7.766 1 96.56 83 ILE B N 1
ATOM 2501 C CA . ILE B 1 83 ? -8.586 -24.734 -8.992 1 96.56 83 ILE B CA 1
ATOM 2502 C C . ILE B 1 83 ? -9.82 -23.828 -8.984 1 96.56 83 ILE B C 1
ATOM 2504 O O . ILE B 1 83 ? -10.883 -24.234 -8.508 1 96.56 83 ILE B O 1
ATOM 2508 N N . ASP B 1 84 ? -9.633 -22.656 -9.438 1 95.62 84 ASP B N 1
ATOM 2509 C CA . ASP B 1 84 ? -10.734 -21.703 -9.602 1 95.62 84 ASP B CA 1
ATOM 2510 C C . ASP B 1 84 ? -10.406 -20.641 -10.633 1 95.62 84 ASP B C 1
ATOM 2512 O O . ASP B 1 84 ? -9.258 -20.516 -11.062 1 95.62 84 ASP B O 1
ATOM 2516 N N . GLU B 1 85 ? -11.43 -20 -11.094 1 94.69 85 GLU B N 1
ATOM 2517 C CA . GLU B 1 85 ? -11.242 -18.875 -12.016 1 94.69 85 GLU B CA 1
ATOM 2518 C C . GLU B 1 85 ? -11.992 -17.641 -11.531 1 94.69 85 GLU B C 1
ATOM 2520 O O . GLU B 1 85 ? -12.969 -17.75 -10.789 1 94.69 85 GLU B O 1
ATOM 2525 N N . ILE B 1 86 ? -11.477 -16.531 -11.867 1 92.62 86 ILE B N 1
ATOM 2526 C CA . ILE B 1 86 ? -12.148 -15.273 -11.555 1 92.62 86 ILE B CA 1
ATOM 2527 C C . ILE B 1 86 ? -12.305 -14.445 -12.828 1 92.62 86 ILE B C 1
ATOM 2529 O O . ILE B 1 86 ? -11.492 -14.547 -13.75 1 92.62 86 ILE B O 1
ATOM 2533 N N . LYS B 1 87 ? -13.391 -13.742 -12.82 1 90.31 87 LYS B N 1
ATOM 2534 C CA . LYS B 1 87 ? -13.625 -12.797 -13.906 1 90.31 87 LYS B CA 1
ATOM 2535 C C . LYS B 1 87 ? -13.008 -11.43 -13.586 1 90.31 87 LYS B C 1
ATOM 2537 O O . LYS B 1 87 ? -13.211 -10.891 -12.5 1 90.31 87 LYS B O 1
ATOM 2542 N N . LEU B 1 88 ? -12.172 -10.953 -14.539 1 85.62 88 LEU B N 1
ATOM 2543 C CA . LEU B 1 88 ? -11.531 -9.656 -14.383 1 85.62 88 LEU B CA 1
ATOM 2544 C C . LEU B 1 88 ? -11.938 -8.711 -15.508 1 85.62 88 LEU B C 1
ATOM 2546 O O . LEU B 1 88 ? -12.062 -9.125 -16.656 1 85.62 88 LEU B O 1
ATOM 2550 N N . LYS B 1 89 ? -12.117 -7.473 -15.18 1 81.69 89 LYS B N 1
ATOM 2551 C CA . LYS B 1 89 ? -12.461 -6.473 -16.188 1 81.69 89 LYS B CA 1
ATOM 2552 C C . LYS B 1 89 ? -11.203 -5.797 -16.734 1 81.69 89 LYS B C 1
ATOM 2554 O O . LYS B 1 89 ? -10.367 -5.312 -15.969 1 81.69 89 LYS B O 1
ATOM 2559 N N . VAL B 1 90 ? -11.016 -5.836 -18 1 77.56 90 VAL B N 1
ATOM 2560 C CA . VAL B 1 90 ? -9.93 -5.168 -18.703 1 77.56 90 VAL B CA 1
ATOM 2561 C C . VAL B 1 90 ? -10.5 -4.203 -19.75 1 77.56 90 VAL B C 1
ATOM 2563 O O . VAL B 1 90 ? -10.938 -4.621 -20.828 1 77.56 90 VAL B O 1
ATOM 2566 N N . GLY B 1 91 ? -10.445 -2.961 -19.406 1 74.62 91 GLY B N 1
ATOM 2567 C CA . GLY B 1 91 ? -11.156 -2.025 -20.266 1 74.62 91 GLY B CA 1
ATOM 2568 C C . GLY B 1 91 ? -12.648 -2.293 -20.344 1 74.62 91 GLY B C 1
ATOM 2569 O O . GLY B 1 91 ? -13.328 -2.314 -19.312 1 74.62 91 GLY B O 1
ATOM 2570 N N . ASP B 1 92 ? -13.109 -2.443 -21.422 1 75.69 92 ASP B N 1
ATOM 2571 C CA . ASP B 1 92 ? -14.531 -2.711 -21.609 1 75.69 92 ASP B CA 1
ATOM 2572 C C . ASP B 1 92 ? -14.789 -4.199 -21.828 1 75.69 92 ASP B C 1
ATOM 2574 O O . ASP B 1 92 ? -15.906 -4.602 -22.156 1 75.69 92 ASP B O 1
ATOM 2578 N N . LYS B 1 93 ? -13.781 -4.887 -21.656 1 81.81 93 LYS B N 1
ATOM 2579 C CA . LYS B 1 93 ? -13.914 -6.328 -21.859 1 81.81 93 LYS B CA 1
ATOM 2580 C C . LYS B 1 93 ? -13.641 -7.094 -20.578 1 81.81 93 LYS B C 1
ATOM 2582 O O . LYS B 1 93 ? -13.125 -6.527 -19.609 1 81.81 93 LYS B O 1
ATOM 2587 N N . TYR B 1 94 ? -14.109 -8.336 -20.562 1 86.38 94 TYR B N 1
ATOM 2588 C CA . TYR B 1 94 ? -13.867 -9.227 -19.438 1 86.38 94 TYR B CA 1
ATOM 2589 C C . TYR B 1 94 ? -12.945 -10.375 -19.844 1 86.38 94 TYR B C 1
ATOM 2591 O O . TYR B 1 94 ? -13.016 -10.867 -20.969 1 86.38 94 TYR B O 1
ATOM 2599 N N . ILE B 1 95 ? -12.062 -10.688 -18.906 1 88.62 95 ILE B N 1
ATOM 2600 C CA . ILE B 1 95 ? -11.211 -11.859 -19.094 1 88.62 95 ILE B CA 1
ATOM 2601 C C . ILE B 1 95 ? -11.328 -12.773 -17.875 1 88.62 95 ILE B C 1
ATOM 2603 O O . ILE B 1 95 ? -11.828 -12.352 -16.828 1 88.62 95 ILE B O 1
ATOM 2607 N N . TYR B 1 96 ? -10.891 -14.031 -18.078 1 93.31 96 TYR B N 1
ATOM 2608 C CA . TYR B 1 96 ? -10.891 -14.992 -16.984 1 93.31 96 TYR B CA 1
ATOM 2609 C C . TYR B 1 96 ? -9.469 -15.375 -16.594 1 93.31 96 TYR B C 1
ATOM 2611 O O . TYR B 1 96 ? -8.641 -15.68 -17.453 1 93.31 96 TYR B O 1
ATOM 2619 N N . ALA B 1 97 ? -9.219 -15.273 -15.344 1 94.38 97 ALA B N 1
ATOM 2620 C CA . ALA B 1 97 ? -7.941 -15.734 -14.805 1 94.38 97 ALA B CA 1
ATOM 2621 C C . ALA B 1 97 ? -8.117 -17.016 -14.008 1 94.38 97 ALA B C 1
ATOM 2623 O O . ALA B 1 97 ? -8.883 -17.062 -13.039 1 94.38 97 ALA B O 1
ATOM 2624 N N . TRP B 1 98 ? -7.418 -18.078 -14.461 1 96.69 98 TRP B N 1
ATOM 2625 C CA . TRP B 1 98 ? -7.441 -19.375 -13.789 1 96.69 98 TRP B CA 1
ATOM 2626 C C . TRP B 1 98 ? -6.207 -19.547 -12.914 1 96.69 98 TRP B C 1
ATOM 2628 O O . TRP B 1 98 ? -5.102 -19.172 -13.297 1 96.69 98 TRP B O 1
ATOM 2638 N N . SER B 1 99 ? -6.426 -20.109 -11.781 1 97.62 99 SER B N 1
ATOM 2639 C CA . SER B 1 99 ? -5.273 -20.422 -10.938 1 97.62 99 SER B CA 1
ATOM 2640 C C . SER B 1 99 ? -5.445 -21.75 -10.219 1 97.62 99 SER B C 1
ATOM 2642 O O . SER B 1 99 ? -6.559 -22.266 -10.125 1 97.62 99 SER B O 1
ATOM 2644 N N . ALA B 1 100 ? -4.371 -22.297 -9.859 1 97.94 100 ALA B N 1
ATOM 2645 C CA . ALA B 1 100 ? -4.297 -23.547 -9.094 1 97.94 100 ALA B CA 1
ATOM 2646 C C . ALA B 1 100 ? -3.379 -23.391 -7.883 1 97.94 100 ALA B C 1
ATOM 2648 O O . ALA B 1 100 ? -2.23 -22.969 -8.016 1 97.94 100 ALA B O 1
ATOM 2649 N N . ILE B 1 101 ? -3.893 -23.75 -6.75 1 97.88 101 ILE B N 1
ATOM 2650 C CA . ILE B 1 101 ? -3.129 -23.609 -5.516 1 97.88 101 ILE B CA 1
ATOM 2651 C C . ILE B 1 101 ? -2.922 -25 -4.891 1 97.88 101 ILE B C 1
ATOM 2653 O O . ILE B 1 101 ? -3.869 -25.766 -4.762 1 97.88 101 ILE B O 1
ATOM 2657 N N . ASP B 1 102 ? -1.658 -25.328 -4.641 1 96.94 102 ASP B N 1
ATOM 2658 C CA . ASP B 1 102 ? -1.377 -26.516 -3.836 1 96.94 102 ASP B CA 1
ATOM 2659 C C . ASP B 1 102 ? -1.946 -26.375 -2.426 1 96.94 102 ASP B C 1
ATOM 2661 O O . ASP B 1 102 ? -1.57 -25.453 -1.691 1 96.94 102 ASP B O 1
ATOM 2665 N N . VAL B 1 103 ? -2.818 -27.203 -2.035 1 95.81 103 VAL B N 1
ATOM 2666 C CA . VAL B 1 103 ? -3.57 -27.047 -0.794 1 95.81 103 VAL B CA 1
ATOM 2667 C C . VAL B 1 103 ? -2.623 -27.141 0.4 1 95.81 103 VAL B C 1
ATOM 2669 O O . VAL B 1 103 ? -2.812 -26.453 1.403 1 95.81 103 VAL B O 1
ATOM 2672 N N . GLU B 1 104 ? -1.614 -27.906 0.312 1 93.88 104 GLU B N 1
ATOM 2673 C CA . GLU B 1 104 ? -0.697 -28.141 1.425 1 93.88 104 GLU B CA 1
ATOM 2674 C C . GLU B 1 104 ? 0.292 -26.984 1.566 1 93.88 104 GLU B C 1
ATOM 2676 O O . GLU B 1 104 ? 0.456 -26.438 2.656 1 93.88 104 GLU B O 1
ATOM 2681 N N . THR B 1 105 ? 0.896 -26.609 0.49 1 93.75 105 THR B N 1
ATOM 2682 C CA . THR B 1 105 ? 1.973 -25.625 0.553 1 93.75 105 THR B CA 1
ATOM 2683 C C . THR B 1 105 ? 1.43 -24.203 0.344 1 93.75 105 THR B C 1
ATOM 2685 O O . THR B 1 105 ? 2.117 -23.234 0.626 1 93.75 105 THR B O 1
ATOM 2688 N N . LYS B 1 106 ? 0.224 -24.062 -0.264 1 95 106 LYS B N 1
ATOM 2689 C CA . LYS B 1 106 ? -0.421 -22.797 -0.603 1 95 106 LYS B CA 1
ATOM 2690 C C . LYS B 1 106 ? 0.313 -22.094 -1.74 1 95 106 LYS B C 1
ATOM 2692 O O . LYS B 1 106 ? 0.085 -20.906 -1.994 1 95 106 LYS B O 1
ATOM 2697 N N . GLU B 1 107 ? 1.176 -22.812 -2.373 1 95.94 107 GLU B N 1
ATOM 2698 C CA . GLU B 1 107 ? 1.896 -22.297 -3.533 1 95.94 107 GLU B CA 1
ATOM 2699 C C . GLU B 1 107 ? 0.994 -22.234 -4.762 1 95.94 107 GLU B C 1
ATOM 2701 O O . GLU B 1 107 ? 0.205 -23.156 -5.004 1 95.94 107 GLU B O 1
ATOM 2706 N N . CYS B 1 108 ? 1.062 -21.141 -5.473 1 97.69 108 CYS B N 1
ATOM 2707 C CA . CYS B 1 108 ? 0.363 -21.047 -6.75 1 97.69 108 CYS B CA 1
ATOM 2708 C C . CYS B 1 108 ? 1.134 -21.766 -7.848 1 97.69 108 CYS B C 1
ATOM 2710 O O . CYS B 1 108 ? 2.299 -21.453 -8.102 1 97.69 108 CYS B O 1
ATOM 2712 N N . LEU B 1 109 ? 0.514 -22.641 -8.516 1 97.81 109 LEU B N 1
ATOM 2713 C CA . LEU B 1 109 ? 1.205 -23.5 -9.477 1 97.81 109 LEU B CA 1
ATOM 2714 C C . LEU B 1 109 ? 1.173 -22.891 -10.867 1 97.81 109 LEU B C 1
ATOM 2716 O O . LEU B 1 109 ? 1.982 -23.234 -11.727 1 97.81 109 LEU B O 1
ATOM 2720 N N . GLY B 1 110 ? 0.245 -21.984 -11.07 1 96.38 110 GLY B N 1
ATOM 2721 C CA . GLY B 1 110 ? 0.18 -21.344 -12.367 1 96.38 110 GLY B CA 1
ATOM 2722 C C . GLY B 1 110 ? -1.057 -20.484 -12.547 1 96.38 110 GLY B C 1
ATOM 2723 O O . GLY B 1 110 ? -1.994 -20.562 -11.75 1 96.38 110 GLY B O 1
ATOM 2724 N N . VAL B 1 111 ? -0.954 -19.656 -13.555 1 95.88 111 VAL B N 1
ATOM 2725 C CA . VAL B 1 111 ? -2.088 -18.844 -13.961 1 95.88 111 VAL B CA 1
ATOM 2726 C C . VAL B 1 111 ? -2.307 -18.953 -15.469 1 95.88 111 VAL B C 1
ATOM 2728 O O . VAL B 1 111 ? -1.346 -19.062 -16.234 1 95.88 111 VAL B O 1
ATOM 2731 N N . TYR B 1 112 ? -3.516 -18.969 -15.82 1 95.5 112 TYR B N 1
ATOM 2732 C CA . TYR B 1 112 ? -3.949 -19.031 -17.203 1 95.5 112 TYR B CA 1
ATOM 2733 C C . TYR B 1 112 ? -5.043 -18.016 -17.484 1 95.5 112 TYR B C 1
ATOM 2735 O O . TYR B 1 112 ? -5.996 -17.891 -16.719 1 95.5 112 TYR B O 1
ATOM 2743 N N . ILE B 1 113 ? -4.805 -17.219 -18.516 1 94.12 113 ILE B N 1
ATOM 2744 C CA . ILE B 1 113 ? -5.758 -16.172 -18.859 1 94.12 113 ILE B CA 1
ATOM 2745 C C . ILE B 1 113 ? -6.5 -16.531 -20.141 1 94.12 113 ILE B C 1
ATOM 2747 O O . ILE B 1 113 ? -5.879 -16.922 -21.141 1 94.12 113 ILE B O 1
ATOM 2751 N N . SER B 1 114 ? -7.809 -16.453 -20.094 1 94.31 114 SER B N 1
ATOM 2752 C CA . SER B 1 114 ? -8.633 -16.781 -21.25 1 94.31 114 SER B CA 1
ATOM 2753 C C . SER B 1 114 ? -9.742 -15.758 -21.453 1 94.31 114 SER B C 1
ATOM 2755 O O . SER B 1 114 ? -10.047 -14.977 -20.547 1 94.31 114 SER B O 1
ATOM 2757 N N . LYS B 1 115 ? -10.312 -15.75 -22.641 1 91.31 115 LYS B N 1
ATOM 2758 C CA . LYS B 1 115 ? -11.438 -14.875 -22.953 1 91.31 115 LYS B CA 1
ATOM 2759 C C . LYS B 1 115 ? -12.766 -15.578 -22.688 1 91.31 115 LYS B C 1
ATOM 2761 O O . LYS B 1 115 ? -13.812 -14.938 -22.609 1 91.31 115 LYS B O 1
ATOM 2766 N N . THR B 1 116 ? -12.664 -16.922 -22.578 1 93.38 116 THR B N 1
ATOM 2767 C CA . THR B 1 116 ? -13.844 -17.75 -22.328 1 93.38 116 THR B CA 1
ATOM 2768 C C . THR B 1 116 ? -13.609 -18.672 -21.141 1 93.38 116 THR B C 1
ATOM 2770 O O . THR B 1 116 ? -12.508 -18.719 -20.578 1 93.38 116 THR B O 1
ATOM 2773 N N . ARG B 1 117 ? -14.656 -19.219 -20.703 1 92.38 117 ARG B N 1
ATOM 2774 C CA . ARG B 1 117 ? -14.57 -20.188 -19.625 1 92.38 117 ARG B CA 1
A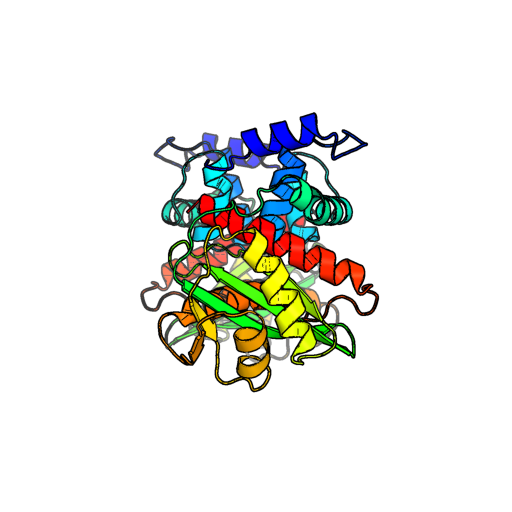TOM 2775 C C . ARG B 1 117 ? -15.211 -21.516 -20.016 1 92.38 117 ARG B C 1
ATOM 2777 O O . ARG B 1 117 ? -16.312 -21.828 -19.578 1 92.38 117 ARG B O 1
ATOM 2784 N N . ASN B 1 118 ? -14.602 -22.219 -20.906 1 93.94 118 ASN B N 1
ATOM 2785 C CA . ASN B 1 118 ? -15.156 -23.484 -21.391 1 93.94 118 ASN B CA 1
ATOM 2786 C C . ASN B 1 118 ? -14.25 -24.672 -21.047 1 93.94 118 ASN B C 1
ATOM 2788 O O . ASN B 1 118 ? -13.25 -24.5 -20.344 1 93.94 118 ASN B O 1
ATOM 2792 N N . TYR B 1 119 ? -14.672 -25.797 -21.5 1 94.5 119 TYR B N 1
ATOM 2793 C CA . TYR B 1 119 ? -13.953 -27.016 -21.156 1 94.5 119 TYR B CA 1
ATOM 2794 C C . TYR B 1 119 ? -12.562 -27.016 -21.766 1 94.5 119 TYR B C 1
ATOM 2796 O O . TYR B 1 119 ? -11.617 -27.562 -21.188 1 94.5 119 TYR B O 1
ATOM 2804 N N . LEU B 1 120 ? -12.422 -26.359 -22.891 1 95.88 120 LEU B N 1
ATOM 2805 C CA . LEU B 1 120 ? -11.109 -26.297 -23.531 1 95.88 120 LEU B CA 1
ATOM 2806 C C . LEU B 1 120 ? -10.141 -25.469 -22.703 1 95.88 120 LEU B C 1
ATOM 2808 O O . LEU B 1 120 ? -8.977 -25.828 -22.531 1 95.88 120 LEU B O 1
ATOM 2812 N N . ASP B 1 121 ? -10.633 -24.359 -22.188 1 96.75 121 ASP B N 1
ATOM 2813 C CA . ASP B 1 121 ? -9.82 -23.531 -21.297 1 96.75 121 ASP B CA 1
ATOM 2814 C C . ASP B 1 121 ? -9.383 -24.328 -20.078 1 96.75 121 ASP B C 1
ATOM 2816 O O . ASP B 1 121 ? -8.234 -24.234 -19.641 1 96.75 121 ASP B O 1
ATOM 2820 N N . THR B 1 122 ? -10.305 -25.109 -19.547 1 96.75 122 THR B N 1
ATOM 2821 C CA . THR B 1 122 ? -10.016 -25.938 -18.375 1 96.75 122 THR B CA 1
ATOM 2822 C C . THR B 1 122 ? -8.914 -26.938 -18.688 1 96.75 122 THR B C 1
ATOM 2824 O O . THR B 1 122 ? -7.965 -27.094 -17.922 1 96.75 122 THR B O 1
ATOM 2827 N N . ILE B 1 123 ? -9.008 -27.594 -19.844 1 97.25 123 ILE B N 1
ATOM 2828 C CA . ILE B 1 123 ? -8.047 -28.609 -20.25 1 97.25 123 ILE B CA 1
ATOM 2829 C C . ILE B 1 123 ? -6.664 -27.984 -20.406 1 97.25 123 ILE B C 1
ATOM 2831 O O . ILE B 1 123 ? -5.672 -28.5 -19.891 1 97.25 123 ILE B O 1
ATOM 2835 N N . LEU B 1 124 ? -6.641 -26.844 -21.078 1 96.75 124 LEU B N 1
ATOM 2836 C CA . LEU B 1 124 ? -5.371 -26.156 -21.328 1 96.75 124 LEU B CA 1
ATOM 2837 C C . LEU B 1 124 ? -4.727 -25.719 -20.031 1 96.75 124 LEU B C 1
ATOM 2839 O O . LEU B 1 124 ? -3.525 -25.906 -19.828 1 96.75 124 LEU B O 1
ATOM 2843 N N . PHE B 1 125 ? -5.555 -25.203 -19.188 1 97.38 125 PHE B N 1
ATOM 2844 C CA . PHE B 1 125 ? -5.055 -24.719 -17.906 1 97.38 125 PHE B CA 1
ATOM 2845 C C . PHE B 1 125 ? -4.535 -25.875 -17.062 1 97.38 125 PHE B C 1
ATOM 2847 O O . PHE B 1 125 ? -3.402 -25.844 -16.578 1 97.38 125 PHE B O 1
ATOM 2854 N N . VAL B 1 126 ? -5.285 -26.938 -16.922 1 97.38 126 VAL B N 1
ATOM 2855 C CA . VAL B 1 126 ? -4.934 -28.062 -16.062 1 97.38 126 VAL B CA 1
ATOM 2856 C C . VAL B 1 126 ? -3.68 -28.75 -16.578 1 97.38 126 VAL B C 1
ATOM 2858 O O . VAL B 1 126 ? -2.803 -29.125 -15.805 1 97.38 126 VAL B O 1
ATOM 2861 N N . LYS B 1 127 ? -3.545 -28.859 -17.859 1 96.81 127 LYS B N 1
ATOM 2862 C CA . LYS B 1 127 ? -2.352 -29.453 -18.453 1 96.81 127 LYS B CA 1
ATOM 2863 C C . LYS B 1 127 ? -1.101 -28.656 -18.094 1 96.81 127 LYS B C 1
ATOM 2865 O O . LYS B 1 127 ? -0.053 -29.234 -17.797 1 96.81 127 LYS B O 1
ATOM 2870 N N . SER B 1 128 ? -1.28 -27.391 -18.062 1 95.69 128 SER B N 1
ATOM 2871 C CA . SER B 1 128 ? -0.145 -26.516 -17.766 1 95.69 128 SER B CA 1
ATOM 2872 C C . SER B 1 128 ? 0.287 -26.656 -16.297 1 95.69 128 SER B C 1
ATOM 2874 O O . SER B 1 128 ? 1.433 -26.375 -15.961 1 95.69 128 SER B O 1
ATOM 2876 N N . ILE B 1 129 ? -0.584 -27.125 -15.453 1 96.75 129 ILE B N 1
ATOM 2877 C CA . ILE B 1 129 ? -0.305 -27.266 -14.023 1 96.75 129 ILE B CA 1
ATOM 2878 C C . ILE B 1 129 ? 0.298 -28.641 -13.758 1 96.75 129 ILE B C 1
ATOM 2880 O O . ILE B 1 129 ? 1.134 -28.797 -12.859 1 96.75 129 ILE B O 1
ATOM 2884 N N . LEU B 1 130 ? -0.076 -29.594 -14.539 1 96.44 130 LEU B N 1
ATOM 2885 C CA . LEU B 1 130 ? 0.313 -30.984 -14.305 1 96.44 130 LEU B CA 1
ATOM 2886 C C . LEU B 1 130 ? 1.811 -31.172 -14.523 1 96.44 130 LEU B C 1
ATOM 2888 O O . LEU B 1 130 ? 2.402 -32.125 -14.008 1 96.44 130 LEU B O 1
ATOM 2892 N N . LYS B 1 131 ? 2.396 -30.25 -15.258 1 94.69 131 LYS B N 1
ATOM 2893 C CA . LYS B 1 131 ? 3.838 -30.328 -15.484 1 94.69 131 LYS B CA 1
ATOM 2894 C C . LYS B 1 131 ? 4.605 -30.188 -14.172 1 94.69 131 LYS B C 1
ATOM 2896 O O . LYS B 1 131 ? 5.77 -30.578 -14.078 1 94.69 131 LYS B O 1
ATOM 2901 N N . PHE B 1 132 ? 3.949 -29.656 -13.188 1 96.38 132 PHE B N 1
ATOM 2902 C CA . PHE B 1 132 ? 4.594 -29.438 -11.898 1 96.38 132 PHE B CA 1
ATOM 2903 C C . PHE B 1 132 ? 4.23 -30.547 -10.914 1 96.38 132 PHE B C 1
ATOM 2905 O O . PHE B 1 132 ? 4.57 -30.484 -9.734 1 96.38 132 PHE B O 1
ATOM 2912 N N . CYS B 1 133 ? 3.533 -31.547 -11.398 1 96.75 133 CYS B N 1
ATOM 2913 C CA . CYS B 1 133 ? 3.121 -32.688 -10.578 1 96.75 133 CYS B CA 1
ATOM 2914 C C . CYS B 1 133 ? 3.771 -33.969 -11.062 1 96.75 133 CYS B C 1
ATOM 2916 O O . CYS B 1 133 ? 3.721 -34.281 -12.258 1 96.75 133 CYS B O 1
ATOM 2918 N N . SER B 1 134 ? 4.344 -34.688 -10.188 1 96.88 134 SER B N 1
ATOM 2919 C CA . SER B 1 134 ? 4.941 -35.969 -10.539 1 96.88 134 SER B CA 1
ATOM 2920 C C . SER B 1 134 ? 3.912 -37.094 -10.477 1 96.88 134 SER B C 1
ATOM 2922 O O . SER B 1 134 ? 4.184 -38.219 -10.906 1 96.88 134 SER B O 1
ATOM 2924 N N . ASN B 1 135 ? 2.811 -36.781 -9.922 1 96.56 135 ASN B N 1
ATOM 2925 C CA . ASN B 1 135 ? 1.67 -37.688 -9.828 1 96.56 135 ASN B CA 1
ATOM 2926 C C . ASN B 1 135 ? 0.394 -37.062 -10.352 1 96.56 135 ASN B C 1
ATOM 2928 O O . ASN B 1 135 ? 0.441 -35.969 -10.953 1 96.56 135 ASN B O 1
ATOM 2932 N N . LYS B 1 136 ? -0.685 -37.812 -10.297 1 96.38 136 LYS B N 1
ATOM 2933 C CA . LYS B 1 136 ? -2.002 -37.25 -10.609 1 96.38 136 LYS B CA 1
ATOM 2934 C C . LYS B 1 136 ? -2.711 -36.781 -9.344 1 96.38 136 LYS B C 1
ATOM 2936 O O . LYS B 1 136 ? -3.24 -37.594 -8.578 1 96.38 136 LYS B O 1
ATOM 2941 N N . PRO B 1 137 ? -2.686 -35.531 -9.141 1 97.19 137 PRO B N 1
ATOM 2942 C CA . PRO B 1 137 ? -3.334 -35.031 -7.93 1 97.19 137 PRO B CA 1
ATOM 2943 C C . PRO B 1 137 ? -4.859 -35.062 -8.016 1 97.19 137 PRO B C 1
ATOM 2945 O O . PRO B 1 137 ? -5.418 -35.188 -9.109 1 97.19 137 PRO B O 1
ATOM 2948 N N . LYS B 1 138 ? -5.441 -35.062 -6.824 1 97.06 138 LYS B N 1
ATOM 2949 C CA . LYS B 1 138 ? -6.883 -34.812 -6.77 1 97.06 138 LYS B CA 1
ATOM 2950 C C . LYS B 1 138 ? -7.195 -33.344 -6.906 1 97.06 138 LYS B C 1
ATOM 2952 O O . LYS B 1 138 ? -6.562 -32.5 -6.254 1 97.06 138 LYS B O 1
ATOM 2957 N N . ILE B 1 139 ? -8.18 -33 -7.723 1 96.94 139 ILE B N 1
ATOM 2958 C CA . ILE B 1 139 ? -8.469 -31.609 -8.031 1 96.94 139 ILE B CA 1
ATOM 2959 C C . ILE B 1 139 ? -9.734 -31.172 -7.301 1 96.94 139 ILE B C 1
ATOM 2961 O O . ILE B 1 139 ? -10.758 -31.859 -7.352 1 96.94 139 ILE B O 1
ATOM 2965 N N . LEU B 1 140 ? -9.641 -30.078 -6.605 1 96.75 140 LEU B N 1
ATOM 2966 C CA . LEU B 1 140 ? -10.797 -29.484 -5.949 1 96.75 140 LEU B CA 1
ATOM 2967 C C . LEU B 1 140 ? -11.352 -28.328 -6.777 1 96.75 140 LEU B C 1
ATOM 2969 O O . LEU B 1 140 ? -10.625 -27.391 -7.109 1 96.75 140 LEU B O 1
ATOM 2973 N N . VAL B 1 141 ? -12.523 -28.391 -7.129 1 95.31 141 VAL B N 1
ATOM 2974 C CA . VAL B 1 141 ? -13.156 -27.359 -7.953 1 95.31 141 VAL B CA 1
ATOM 2975 C C . VAL B 1 141 ? -14.477 -26.938 -7.324 1 95.31 141 VAL B C 1
ATOM 2977 O O . VAL B 1 141 ? -14.953 -27.562 -6.379 1 95.31 141 VAL B O 1
ATOM 2980 N N . ASP B 1 142 ? -14.766 -25.875 -7.941 1 91.06 142 ASP B N 1
ATOM 2981 C CA . ASP B 1 142 ? -16.109 -25.5 -7.523 1 91.06 142 ASP B CA 1
ATOM 2982 C C . ASP B 1 142 ? -17.172 -26.203 -8.375 1 91.06 142 ASP B C 1
ATOM 2984 O O . ASP B 1 142 ? -16.844 -27.094 -9.156 1 91.06 142 ASP B O 1
ATOM 2988 N N . GLY B 1 143 ? -18.391 -25.969 -8.414 1 86.62 143 GLY B N 1
ATOM 2989 C CA . GLY B 1 143 ? -19.5 -26.609 -9.117 1 86.62 143 GLY B CA 1
ATOM 2990 C C . GLY B 1 143 ? -19.656 -26.109 -10.547 1 86.62 143 GLY B C 1
ATOM 2991 O O . GLY B 1 143 ? -20.75 -26.219 -11.125 1 86.62 143 GLY B O 1
ATOM 2992 N N . GLY B 1 144 ? -18.484 -25.547 -11.125 1 90 144 GLY B N 1
ATOM 2993 C CA . GLY B 1 144 ? -18.562 -25.094 -12.5 1 90 144 GLY B CA 1
ATOM 2994 C C . GLY B 1 144 ? -18.766 -26.203 -13.5 1 90 144 GLY B C 1
ATOM 2995 O O . GLY B 1 144 ? -18.203 -27.297 -13.359 1 90 144 GLY B O 1
ATOM 2996 N N . LYS B 1 145 ? -19.516 -26 -14.516 1 92.88 145 LYS B N 1
ATOM 2997 C CA . LYS B 1 145 ? -19.906 -27.016 -15.492 1 92.88 145 LYS B CA 1
ATOM 2998 C C . LYS B 1 145 ? -18.734 -27.391 -16.391 1 92.88 145 LYS B C 1
ATOM 3000 O O . LYS B 1 145 ? -18.75 -28.453 -17.016 1 92.88 145 LYS B O 1
ATOM 3005 N N . TRP B 1 146 ? -17.75 -26.594 -16.516 1 93.81 146 TRP B N 1
ATOM 3006 C CA . TRP B 1 146 ? -16.625 -26.797 -17.406 1 93.81 146 TRP B CA 1
ATOM 3007 C C . TRP B 1 146 ? -15.578 -27.703 -16.781 1 93.81 146 TRP B C 1
ATOM 3009 O O . TRP B 1 146 ? -14.641 -28.141 -17.453 1 93.81 146 TRP B O 1
ATOM 3019 N N . TYR B 1 147 ? -15.742 -28.141 -15.586 1 94.75 147 TYR B N 1
ATOM 3020 C CA . TYR B 1 147 ? -14.68 -28.859 -14.891 1 94.75 147 TYR B CA 1
ATOM 3021 C C . TYR B 1 147 ? -14.82 -30.359 -15.102 1 94.75 147 TYR B C 1
ATOM 3023 O O . TYR B 1 147 ? -13.859 -31.031 -15.5 1 94.75 147 TYR B O 1
ATOM 3031 N N . PRO B 1 148 ? -16.016 -30.922 -14.883 1 94.38 148 PRO B N 1
ATOM 3032 C CA . PRO B 1 148 ? -16.141 -32.375 -14.844 1 94.38 148 PRO B CA 1
ATOM 3033 C C . PRO B 1 148 ? -15.648 -33.031 -16.125 1 94.38 148 PRO B C 1
ATOM 3035 O O . PRO B 1 148 ? -14.812 -33.969 -16.078 1 94.38 148 PRO B O 1
ATOM 3038 N N . TRP B 1 149 ? -16.141 -32.594 -17.188 1 95.12 149 TRP B N 1
ATOM 3039 C CA . TRP B 1 149 ? -15.773 -33.219 -18.453 1 95.12 149 TRP B CA 1
ATOM 3040 C C . TRP B 1 149 ? -14.273 -33.094 -18.703 1 95.12 149 TRP B C 1
ATOM 3042 O O . TRP B 1 149 ? -13.617 -34.062 -19.062 1 95.12 149 TRP B O 1
ATOM 3052 N N . ALA B 1 150 ? -13.688 -31.938 -18.578 1 96.25 150 ALA B N 1
ATOM 3053 C CA . ALA B 1 150 ? -12.273 -31.672 -18.828 1 96.25 150 ALA B CA 1
ATOM 3054 C C . ALA B 1 150 ? -11.383 -32.5 -17.922 1 96.25 150 ALA B C 1
ATOM 3056 O O . ALA B 1 150 ? -10.398 -33.094 -18.391 1 96.25 150 ALA B O 1
ATOM 3057 N N . LEU B 1 151 ? -11.75 -32.656 -16.672 1 96.75 151 LEU B N 1
ATOM 3058 C CA . LEU B 1 151 ? -10.93 -33.375 -15.695 1 96.75 151 LEU B CA 1
ATOM 3059 C C . LEU B 1 151 ? -10.992 -34.875 -15.938 1 96.75 151 LEU B C 1
ATOM 3061 O O . LEU B 1 151 ? -9.984 -35.562 -15.797 1 96.75 151 LEU B O 1
ATOM 3065 N N . ARG B 1 152 ? -12.188 -35.312 -16.312 1 96.5 152 ARG B N 1
ATOM 3066 C CA . ARG B 1 152 ? -12.32 -36.75 -16.656 1 96.5 152 ARG B CA 1
ATOM 3067 C C . ARG B 1 152 ? -11.492 -37.062 -17.891 1 96.5 152 ARG B C 1
ATOM 3069 O O . ARG B 1 152 ? -10.844 -38.125 -17.938 1 96.5 152 ARG B O 1
ATOM 3076 N N . LYS B 1 153 ? -11.555 -36.188 -18.844 1 96.31 153 LYS B N 1
ATOM 3077 C CA . LYS B 1 153 ? -10.789 -36.375 -20.062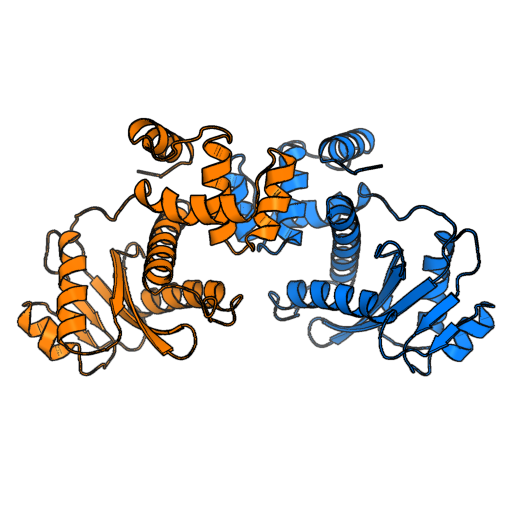 1 96.31 153 LYS B CA 1
ATOM 3078 C C . LYS B 1 153 ? -9.297 -36.5 -19.781 1 96.31 153 LYS B C 1
ATOM 3080 O O . LYS B 1 153 ? -8.578 -37.219 -20.453 1 96.31 153 LYS B O 1
ATOM 3085 N N . LEU B 1 154 ? -8.797 -35.812 -18.75 1 96.19 154 LEU B N 1
ATOM 3086 C CA . LEU B 1 154 ? -7.387 -35.812 -18.391 1 96.19 154 LEU B CA 1
ATOM 3087 C C . LEU B 1 154 ? -7.07 -36.938 -17.406 1 96.19 154 LEU B C 1
ATOM 3089 O O . LEU B 1 154 ? -5.922 -37.094 -17 1 96.19 154 LEU B O 1
ATOM 3093 N N . GLY B 1 155 ? -8.117 -37.656 -16.984 1 96.25 155 GLY B N 1
ATOM 3094 C CA . GLY B 1 155 ? -7.934 -38.812 -16.109 1 96.25 155 GLY B CA 1
ATOM 3095 C C . GLY B 1 155 ? -7.676 -38.406 -14.664 1 96.25 155 GLY B C 1
ATOM 3096 O O . GLY B 1 155 ? -6.941 -39.094 -13.953 1 96.25 155 GLY B O 1
ATOM 3097 N N . LEU B 1 156 ? -8.203 -37.281 -14.328 1 97.12 156 LEU B N 1
ATOM 3098 C CA . LEU B 1 156 ? -7.953 -36.812 -12.977 1 97.12 156 LEU B CA 1
ATOM 3099 C C . LEU B 1 156 ? -9.18 -37 -12.094 1 97.12 156 LEU B C 1
ATOM 3101 O O . LEU B 1 156 ? -10.312 -36.812 -12.547 1 97.12 156 LEU B O 1
ATOM 3105 N N . GLU B 1 157 ? -8.914 -37.375 -10.836 1 97 157 GLU B N 1
ATOM 3106 C CA . GLU B 1 157 ? -9.969 -37.344 -9.828 1 97 157 GLU B CA 1
ATOM 3107 C C . GLU B 1 157 ? -10.273 -35.938 -9.367 1 97 157 GLU B C 1
ATOM 3109 O O . GLU B 1 157 ? -9.367 -35.094 -9.258 1 97 157 GLU B O 1
ATOM 3114 N N . PHE B 1 158 ? -11.508 -35.656 -9.164 1 95.75 158 PHE B N 1
ATOM 3115 C CA . PHE B 1 158 ? -11.859 -34.312 -8.703 1 95.75 158 PHE B CA 1
ATOM 3116 C C . PHE B 1 158 ? -13.008 -34.375 -7.707 1 95.75 158 PHE B C 1
ATOM 3118 O O . PHE B 1 158 ? -13.734 -35.375 -7.641 1 95.75 158 PHE B O 1
ATOM 3125 N N . GLU B 1 159 ? -13.086 -33.375 -6.859 1 94.25 159 GLU B N 1
ATOM 3126 C CA . GLU B 1 159 ? -14.133 -33.219 -5.859 1 94.25 159 GLU B CA 1
ATOM 3127 C C . GLU B 1 159 ? -14.711 -31.812 -5.883 1 94.25 159 GLU B C 1
ATOM 3129 O O . GLU B 1 159 ? -13.969 -30.844 -6 1 94.25 159 GLU B O 1
ATOM 3134 N N . LYS B 1 160 ? -15.992 -31.781 -5.832 1 92 160 LYS B N 1
ATOM 3135 C CA . LYS B 1 160 ? -16.672 -30.5 -5.715 1 92 160 LYS B CA 1
ATOM 3136 C C . LYS B 1 160 ? -16.75 -30.047 -4.258 1 92 160 LYS B C 1
ATOM 3138 O O . LYS B 1 160 ? -17.359 -30.719 -3.426 1 92 160 LYS B O 1
ATOM 3143 N N . VAL B 1 161 ? -16.078 -28.969 -3.996 1 88.31 161 VAL B N 1
ATOM 3144 C CA . VAL B 1 161 ? -16.047 -28.438 -2.633 1 88.31 161 VAL B CA 1
ATOM 3145 C C . VAL B 1 161 ? -16.297 -26.938 -2.65 1 88.31 161 VAL B C 1
ATOM 3147 O O . VAL B 1 161 ? -15.633 -26.188 -3.371 1 88.31 161 VAL B O 1
ATOM 3150 N N . LYS B 1 162 ? -17.312 -26.516 -1.877 1 77.31 162 LYS B N 1
ATOM 3151 C CA . LYS B 1 162 ? -17.625 -25.094 -1.853 1 77.31 162 LYS B CA 1
ATOM 3152 C C . LYS B 1 162 ? -16.844 -24.375 -0.747 1 77.31 162 LYS B C 1
ATOM 3154 O O . LYS B 1 162 ? -16.453 -23.219 -0.903 1 77.31 162 LYS B O 1
ATOM 3159 N N . PHE B 1 163 ? -16.625 -25.156 0.3 1 78.56 163 PHE B N 1
ATOM 3160 C CA . PHE B 1 163 ? -15.961 -24.531 1.441 1 78.56 163 PHE B CA 1
ATOM 3161 C C . PHE B 1 163 ? -14.805 -25.406 1.935 1 78.56 163 PHE B C 1
ATOM 3163 O O . PHE B 1 163 ? -14.602 -26.516 1.447 1 78.56 163 PHE B O 1
ATOM 3170 N N . GLY B 1 164 ? -13.969 -24.766 2.77 1 83.69 164 GLY B N 1
ATOM 3171 C CA . GLY B 1 164 ? -12.906 -25.547 3.4 1 83.69 164 GLY B CA 1
ATOM 3172 C C . GLY B 1 164 ? -11.586 -25.469 2.654 1 83.69 164 GLY B C 1
ATOM 3173 O O . GLY B 1 164 ? -11.008 -24.391 2.51 1 83.69 164 GLY B O 1
ATOM 3174 N N . LEU B 1 165 ? -11.227 -26.547 2.072 1 81.5 165 LEU B N 1
ATOM 3175 C CA . LEU B 1 165 ? -9.898 -26.688 1.489 1 81.5 165 LEU B CA 1
ATOM 3176 C C . LEU B 1 165 ? -9.742 -25.812 0.257 1 81.5 165 LEU B C 1
ATOM 3178 O O . LEU B 1 165 ? -8.625 -25.422 -0.1 1 81.5 165 LEU B O 1
ATOM 3182 N N . ARG B 1 166 ? -10.828 -25.453 -0.394 1 87.94 166 ARG B N 1
ATOM 3183 C CA . ARG B 1 166 ? -10.766 -24.641 -1.606 1 87.94 166 ARG B CA 1
ATOM 3184 C C . ARG B 1 166 ? -10.547 -23.172 -1.271 1 87.94 166 ARG B C 1
ATOM 3186 O O . ARG B 1 166 ? -10.328 -22.359 -2.164 1 87.94 166 ARG B O 1
ATOM 3193 N N . ASN B 1 167 ? -10.539 -22.859 0.017 1 91.25 167 ASN B N 1
ATOM 3194 C CA . ASN B 1 167 ? -10.406 -21.469 0.46 1 91.25 167 ASN B CA 1
ATOM 3195 C C . ASN B 1 167 ? -9.047 -20.891 0.091 1 91.25 167 ASN B C 1
ATOM 3197 O O . ASN B 1 167 ? -8.891 -19.672 -0.025 1 91.25 167 ASN B O 1
ATOM 3201 N N . CYS B 1 168 ? -8.086 -21.734 -0.181 1 93.19 168 CYS B N 1
ATOM 3202 C CA . CYS B 1 168 ? -6.746 -21.266 -0.493 1 93.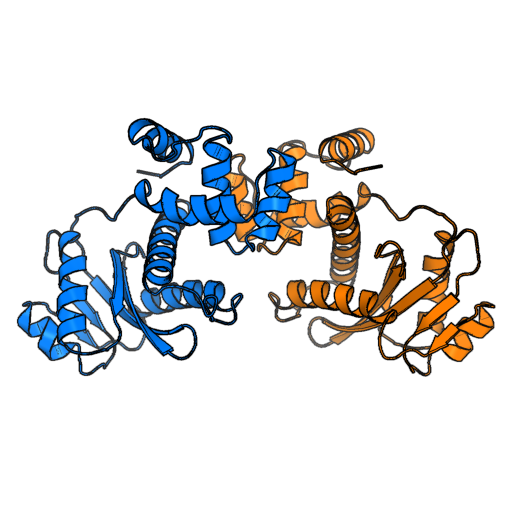19 168 CYS B CA 1
ATOM 3203 C C . CYS B 1 168 ? -6.727 -20.531 -1.829 1 93.19 168 CYS B C 1
ATOM 3205 O O . CYS B 1 168 ? -6.027 -19.516 -1.981 1 93.19 168 CYS B O 1
ATOM 3207 N N . VAL B 1 169 ? -7.523 -21.031 -2.785 1 94.75 169 VAL B N 1
ATOM 3208 C CA . VAL B 1 169 ? -7.547 -20.359 -4.082 1 94.75 169 VAL B CA 1
ATOM 3209 C C . VAL B 1 169 ? -8.336 -19.062 -3.979 1 94.75 169 VAL B C 1
ATOM 3211 O O . VAL B 1 169 ? -8 -18.062 -4.637 1 94.75 169 VAL B O 1
ATOM 3214 N N . GLU B 1 170 ? -9.352 -19.078 -3.096 1 92.5 170 GLU B N 1
ATOM 3215 C CA . GLU B 1 170 ? -10.086 -17.844 -2.836 1 92.5 170 GLU B CA 1
ATOM 3216 C C . GLU B 1 170 ? -9.195 -16.781 -2.193 1 92.5 170 GLU B C 1
ATOM 3218 O O . GLU B 1 170 ? -9.289 -15.602 -2.525 1 92.5 170 GLU B O 1
ATOM 3223 N N . SER B 1 171 ? -8.406 -17.234 -1.324 1 93.75 171 SER B N 1
ATOM 3224 C CA . SER B 1 171 ? -7.461 -16.328 -0.681 1 93.75 171 SER B CA 1
ATOM 3225 C C . SER B 1 171 ? -6.496 -15.727 -1.695 1 93.75 171 SER B C 1
ATOM 3227 O O . SER B 1 171 ? -6.211 -14.523 -1.652 1 93.75 171 SER B O 1
ATOM 3229 N N . PHE B 1 172 ? -6 -16.578 -2.617 1 95.38 172 PHE B N 1
ATOM 3230 C CA . PHE B 1 172 ? -5.113 -16.109 -3.676 1 95.38 172 PHE B CA 1
ATOM 3231 C C . PHE B 1 172 ? -5.789 -15.031 -4.512 1 95.38 172 PHE B C 1
ATOM 3233 O O . PHE B 1 172 ? -5.203 -13.969 -4.762 1 95.38 172 PHE B O 1
ATOM 3240 N N . PHE B 1 173 ? -7.043 -15.227 -4.855 1 94.38 173 PHE B N 1
ATOM 3241 C CA . PHE B 1 173 ? -7.754 -14.281 -5.707 1 94.38 173 PHE B CA 1
ATOM 3242 C C . PHE B 1 173 ? -8.102 -13.016 -4.934 1 94.38 173 PHE B C 1
ATOM 3244 O O . PHE B 1 173 ? -8.164 -11.93 -5.512 1 94.38 173 PHE B O 1
ATOM 3251 N N . SER B 1 174 ? -8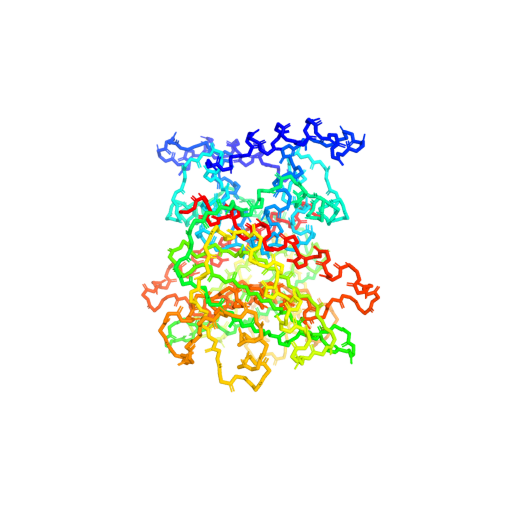.289 -13.211 -3.639 1 92.12 174 SER B N 1
ATOM 3252 C CA . SER B 1 174 ? -8.531 -12.023 -2.822 1 92.12 174 SER B CA 1
ATOM 3253 C C . SER B 1 174 ? -7.332 -11.078 -2.854 1 92.12 174 SER B C 1
ATOM 3255 O O . SER B 1 174 ? -7.496 -9.859 -2.943 1 92.12 174 SER B O 1
ATOM 3257 N N . VAL B 1 175 ? -6.16 -11.648 -2.793 1 91.62 175 VAL B N 1
ATOM 3258 C CA . VAL B 1 175 ? -4.941 -10.852 -2.857 1 91.62 175 VAL B CA 1
ATOM 3259 C C . VAL B 1 175 ? -4.824 -10.195 -4.23 1 91.62 175 VAL B C 1
ATOM 3261 O O . VAL B 1 175 ? -4.516 -9.008 -4.332 1 91.62 175 VAL B O 1
ATOM 3264 N N . LEU B 1 176 ? -5.094 -10.922 -5.266 1 91.81 176 LEU B N 1
ATOM 3265 C CA . LEU B 1 176 ? -5.027 -10.406 -6.629 1 91.81 176 LEU B CA 1
ATOM 3266 C C . LEU B 1 176 ? -6.031 -9.273 -6.824 1 91.81 176 LEU B C 1
ATOM 3268 O O . LEU B 1 176 ? -5.691 -8.234 -7.398 1 91.81 176 LEU B O 1
ATOM 3272 N N . LYS B 1 177 ? -7.234 -9.461 -6.324 1 87 177 LYS B N 1
ATOM 3273 C CA . LYS B 1 177 ? -8.289 -8.469 -6.484 1 87 177 LYS B CA 1
ATOM 3274 C C . LYS B 1 177 ? -7.945 -7.18 -5.738 1 87 177 LYS B C 1
ATOM 3276 O O . LYS B 1 177 ? -8.234 -6.082 -6.223 1 87 177 LYS B O 1
ATOM 3281 N N . ARG B 1 178 ? -7.379 -7.355 -4.617 1 84.5 178 ARG B N 1
ATOM 3282 C CA . ARG B 1 178 ? -6.969 -6.184 -3.85 1 84.5 178 ARG B CA 1
ATOM 3283 C C . ARG B 1 178 ? -5.949 -5.355 -4.617 1 84.5 178 ARG B C 1
ATOM 3285 O O . ARG B 1 178 ? -5.996 -4.125 -4.598 1 84.5 178 ARG B O 1
ATOM 3292 N N . ARG B 1 179 ? -5.105 -6.016 -5.27 1 85.06 179 ARG B N 1
ATOM 3293 C CA . ARG B 1 179 ? -4.051 -5.34 -6.02 1 85.06 179 ARG B CA 1
ATOM 3294 C C . ARG B 1 179 ? -4.613 -4.68 -7.273 1 85.06 179 ARG B C 1
ATOM 3296 O O . ARG B 1 179 ? -4.145 -3.611 -7.68 1 85.06 179 ARG B O 1
ATOM 3303 N N . THR B 1 180 ? -5.625 -5.242 -7.836 1 78.62 180 THR B N 1
ATOM 3304 C CA . THR B 1 180 ? -6.133 -4.723 -9.102 1 78.62 180 THR B CA 1
ATOM 3305 C C . THR B 1 180 ? -7.219 -3.68 -8.859 1 78.62 180 THR B C 1
ATOM 3307 O O . THR B 1 180 ? -7.645 -2.992 -9.789 1 78.62 180 THR B O 1
ATOM 3310 N N . LYS B 1 181 ? -7.688 -3.617 -7.586 1 70.56 181 LYS B N 1
ATOM 3311 C CA . LYS B 1 181 ? -8.727 -2.654 -7.25 1 70.56 181 LYS B CA 1
ATOM 3312 C C . LYS B 1 181 ? -8.258 -1.224 -7.492 1 70.56 181 LYS B C 1
ATOM 3314 O O . LYS B 1 181 ? -9.047 -0.366 -7.902 1 70.56 181 LYS B O 1
ATOM 3319 N N . ALA B 1 182 ? -7.043 -0.98 -7.09 1 58.28 182 ALA B N 1
ATOM 3320 C CA . ALA B 1 182 ? -6.457 0.353 -7.215 1 58.28 182 ALA B CA 1
ATOM 3321 C C . ALA B 1 182 ? -6.551 0.859 -8.648 1 58.28 182 ALA B C 1
ATOM 3323 O O . ALA B 1 182 ? -6.539 2.068 -8.891 1 58.28 182 ALA B O 1
ATOM 3324 N N . PHE B 1 183 ? -6.59 0.015 -9.586 1 58.41 183 PHE B N 1
ATOM 3325 C CA . PHE B 1 183 ? -6.754 0.351 -10.992 1 58.41 183 PHE B CA 1
ATOM 3326 C C . PHE B 1 183 ? -8.203 0.194 -11.422 1 58.41 183 PHE B C 1
ATOM 3328 O O . PHE B 1 183 ? -8.5 0.052 -12.609 1 58.41 183 PHE B O 1
ATOM 3335 N N . PHE B 1 184 ? -9.102 0.309 -10.375 1 52.09 184 PHE B N 1
ATOM 3336 C CA . PHE B 1 184 ? -10.516 0.003 -10.523 1 52.09 184 PHE B CA 1
ATOM 3337 C C . PHE B 1 184 ? -10.711 -1.347 -11.203 1 52.09 184 PHE B C 1
ATOM 3339 O O . PHE B 1 184 ? -11.578 -1.495 -12.07 1 52.09 184 PHE B O 1
ATOM 3346 N N . ASN B 1 185 ? -9.859 -2.094 -10.828 1 52.47 185 ASN B N 1
ATOM 3347 C CA . ASN B 1 185 ? -9.844 -3.432 -11.406 1 52.47 185 ASN B CA 1
ATOM 3348 C C . ASN B 1 185 ? -9.742 -3.379 -12.93 1 52.47 185 ASN B C 1
ATOM 3350 O O . ASN B 1 185 ? -10.352 -4.188 -13.625 1 52.47 185 ASN B O 1
ATOM 3354 N N . ARG B 1 186 ? -9.375 -2.043 -13.336 1 54.47 186 ARG B N 1
ATOM 3355 C CA . ARG B 1 186 ? -9.266 -1.796 -14.773 1 54.47 186 ARG B CA 1
ATOM 3356 C C . ARG B 1 186 ? -7.816 -1.523 -15.172 1 54.47 186 ARG B C 1
ATOM 3358 O O . ARG B 1 186 ? -7.164 -0.65 -14.602 1 54.47 186 ARG B O 1
ATOM 3365 N N . PHE B 1 187 ? -7.281 -2.496 -15.719 1 60.72 187 PHE B N 1
ATOM 3366 C CA . PHE B 1 187 ? -6.035 -2.164 -16.391 1 60.72 187 PHE B CA 1
ATOM 3367 C C . PHE B 1 187 ? -6.23 -0.996 -17.359 1 60.72 187 PHE B C 1
ATOM 3369 O O . PHE B 1 187 ? -7.332 -0.785 -17.875 1 60.72 187 PHE B O 1
ATOM 3376 N N . PRO B 1 188 ? -5.324 -0.062 -17.328 1 55.72 188 PRO B N 1
ATOM 3377 C CA . PRO B 1 188 ? -5.539 1.047 -18.266 1 55.72 188 PRO B CA 1
ATOM 3378 C C . PRO B 1 188 ? -6.086 0.587 -19.609 1 55.72 188 PRO B C 1
ATOM 3380 O O . PRO B 1 188 ? -5.809 -0.534 -20.047 1 55.72 188 PRO B O 1
ATOM 3383 N N . ASN B 1 189 ? -7.172 1.336 -20.016 1 50.66 189 ASN B N 1
ATOM 3384 C CA . ASN B 1 189 ? -7.848 1.062 -21.281 1 50.66 189 ASN B CA 1
ATOM 3385 C C . ASN B 1 189 ? -6.852 0.694 -22.375 1 50.66 189 ASN B C 1
ATOM 3387 O O . ASN B 1 189 ? -7.148 -0.139 -23.234 1 50.66 189 ASN B O 1
ATOM 3391 N N . ASN B 1 190 ? -5.695 1.238 -22.344 1 55.5 190 ASN B N 1
ATOM 3392 C CA . ASN B 1 190 ? -4.766 1.014 -23.438 1 55.5 190 ASN B CA 1
ATOM 3393 C C . ASN B 1 190 ? -3.846 -0.174 -23.172 1 55.5 190 ASN B C 1
ATOM 3395 O O . ASN B 1 190 ? -2.838 -0.355 -23.844 1 55.5 190 ASN B O 1
ATOM 3399 N N . SER B 1 191 ? -4.371 -0.926 -22.172 1 65 191 SER B N 1
ATOM 3400 C CA . SER B 1 191 ? -3.451 -2.023 -21.891 1 65 191 SER B CA 1
ATOM 3401 C C . SER B 1 191 ? -3.648 -3.176 -22.859 1 65 191 SER B C 1
ATOM 3403 O O . SER B 1 191 ? -4.781 -3.59 -23.125 1 65 191 SER B O 1
ATOM 3405 N N . LYS B 1 192 ? -2.613 -3.449 -23.453 1 73.94 192 LYS B N 1
ATOM 3406 C CA . LYS B 1 192 ? -2.611 -4.621 -24.328 1 73.94 192 LYS B CA 1
ATOM 3407 C C . LYS B 1 192 ? -2.797 -5.902 -23.531 1 73.94 192 LYS B C 1
ATOM 3409 O O . LYS B 1 192 ? -2.33 -6.004 -22.391 1 73.94 192 LYS B O 1
ATOM 3414 N N . PHE B 1 193 ? -3.605 -6.723 -24.047 1 79.19 193 PHE B N 1
ATOM 3415 C CA . PHE B 1 193 ? -3.865 -8.031 -23.453 1 79.19 193 PHE B CA 1
ATOM 3416 C C . PHE B 1 193 ? -2.572 -8.68 -22.969 1 79.19 193 PHE B C 1
ATOM 3418 O O . PHE B 1 193 ? -2.523 -9.219 -21.859 1 79.19 193 PHE B O 1
ATOM 3425 N N . ASP B 1 194 ? -1.61 -8.562 -23.672 1 84.19 194 ASP B N 1
ATOM 3426 C CA . ASP B 1 194 ? -0.327 -9.18 -23.344 1 84.19 194 ASP B CA 1
ATOM 3427 C C . ASP B 1 194 ? 0.274 -8.555 -22.094 1 84.19 194 ASP B C 1
ATOM 3429 O O . ASP B 1 194 ? 0.93 -9.242 -21.297 1 84.19 194 ASP B O 1
ATOM 3433 N N . THR B 1 195 ? 0.056 -7.344 -21.984 1 85.69 195 THR B N 1
ATOM 3434 C CA . THR B 1 195 ? 0.568 -6.66 -20.812 1 85.69 195 THR B CA 1
ATOM 3435 C C . THR B 1 195 ? -0.147 -7.145 -19.547 1 85.69 195 THR B C 1
ATOM 3437 O O . THR B 1 195 ? 0.479 -7.32 -18.5 1 85.69 195 THR B O 1
ATOM 3440 N N . VAL B 1 196 ? -1.399 -7.387 -19.703 1 86.5 196 VAL B N 1
ATOM 3441 C CA . VAL B 1 196 ? -2.195 -7.871 -18.594 1 86.5 196 VAL B CA 1
ATOM 3442 C C . VAL B 1 196 ? -1.736 -9.273 -18.203 1 86.5 196 VAL B C 1
ATOM 3444 O O . VAL B 1 196 ? -1.574 -9.57 -17.016 1 86.5 196 VAL B O 1
ATOM 3447 N N . ILE B 1 197 ? -1.48 -10.055 -19.172 1 88.75 197 ILE B N 1
ATOM 3448 C CA . ILE B 1 197 ? -1.001 -11.414 -18.938 1 88.75 197 ILE B CA 1
ATOM 3449 C C . ILE B 1 197 ? 0.34 -11.367 -18.203 1 88.75 197 ILE B C 1
ATOM 3451 O O . ILE B 1 197 ? 0.54 -12.07 -17.219 1 88.75 197 ILE B O 1
ATOM 3455 N N . SER B 1 198 ? 1.148 -10.508 -18.734 1 91.38 198 SER B N 1
ATOM 3456 C CA . SER B 1 198 ? 2.471 -10.375 -18.125 1 91.38 198 SER B CA 1
ATOM 3457 C C . SER B 1 198 ? 2.371 -9.906 -16.688 1 91.38 198 SER B C 1
ATOM 3459 O O . SER B 1 198 ? 3.096 -10.406 -15.812 1 91.38 198 SER B O 1
ATOM 3461 N N . TRP B 1 199 ? 1.5 -9.016 -16.438 1 92.75 199 TRP B N 1
ATOM 3462 C CA . TRP B 1 199 ? 1.323 -8.484 -15.086 1 92.75 199 TRP B CA 1
ATOM 3463 C C . TRP B 1 199 ? 0.839 -9.57 -14.133 1 92.75 199 TRP B C 1
ATOM 3465 O O . TRP B 1 199 ? 1.363 -9.711 -13.023 1 92.75 199 TRP B O 1
ATOM 3475 N N . ILE B 1 200 ? -0.075 -10.352 -14.586 1 92.81 200 ILE B N 1
ATOM 3476 C CA . ILE B 1 200 ? -0.669 -11.375 -13.734 1 92.81 200 ILE B CA 1
ATOM 3477 C C . ILE B 1 200 ? 0.348 -12.484 -13.477 1 92.81 200 ILE B C 1
ATOM 3479 O O . ILE B 1 200 ? 0.415 -13.023 -12.367 1 92.81 200 ILE B O 1
ATOM 3483 N N . LYS B 1 201 ? 1.077 -12.805 -14.484 1 93.88 201 LYS B N 1
ATOM 3484 C CA . LYS B 1 201 ? 2.135 -13.797 -14.297 1 93.88 201 LYS B CA 1
ATOM 3485 C C . LYS B 1 201 ? 3.17 -13.312 -13.289 1 93.88 201 LYS B C 1
ATOM 3487 O O . LYS B 1 201 ? 3.627 -14.078 -12.445 1 93.88 201 LYS B O 1
ATOM 3492 N N . SER B 1 202 ? 3.539 -12.047 -13.422 1 95.5 202 SER B N 1
ATOM 3493 C CA . SER B 1 202 ? 4.441 -11.469 -12.438 1 95.5 202 SER B CA 1
ATOM 3494 C C . SER B 1 202 ? 3.852 -11.547 -11.031 1 95.5 202 SER B C 1
ATOM 3496 O O . SER B 1 202 ? 4.551 -11.898 -10.078 1 95.5 202 SER B O 1
ATOM 3498 N N . PHE B 1 203 ? 2.617 -11.258 -10.969 1 95.62 203 PHE B N 1
ATOM 3499 C CA . PHE B 1 203 ? 1.93 -11.305 -9.68 1 95.62 203 PHE B CA 1
ATOM 3500 C C . PHE B 1 203 ? 2.057 -12.688 -9.047 1 95.62 203 PHE B C 1
ATOM 3502 O O . PHE B 1 203 ? 2.406 -12.805 -7.871 1 95.62 203 PHE B O 1
ATOM 3509 N N . MET B 1 204 ? 1.817 -13.672 -9.812 1 96.12 204 MET B N 1
ATOM 3510 C CA . MET B 1 204 ? 1.89 -15.047 -9.32 1 96.12 204 MET B CA 1
ATOM 3511 C C . MET B 1 204 ? 3.295 -15.375 -8.828 1 96.12 204 MET B C 1
ATOM 3513 O O . MET B 1 204 ? 3.457 -16 -7.777 1 96.12 204 MET B O 1
ATOM 3517 N N . MET B 1 205 ? 4.266 -14.961 -9.609 1 96.25 205 MET B N 1
ATOM 3518 C CA . MET B 1 205 ? 5.648 -15.258 -9.242 1 96.25 205 MET B CA 1
ATOM 3519 C C . MET B 1 205 ? 6.035 -14.547 -7.949 1 96.25 205 MET B C 1
ATOM 3521 O O . MET B 1 205 ? 6.684 -15.133 -7.082 1 96.25 205 MET B O 1
ATOM 3525 N N . PHE B 1 206 ? 5.629 -13.359 -7.82 1 96.56 206 PHE B N 1
ATOM 3526 C CA . PHE B 1 206 ? 5.902 -12.625 -6.59 1 96.56 206 PHE B CA 1
ATOM 3527 C C . PHE B 1 206 ? 5.145 -13.234 -5.418 1 96.56 206 PHE B C 1
ATOM 3529 O O . PHE B 1 206 ? 5.648 -13.258 -4.293 1 96.56 206 PHE B O 1
ATOM 3536 N N . TYR B 1 207 ? 3.926 -13.633 -5.711 1 96.5 207 TYR B N 1
ATOM 3537 C CA . TYR B 1 207 ? 3.133 -14.297 -4.688 1 96.5 207 TYR B CA 1
ATOM 3538 C C . TYR B 1 207 ? 3.885 -15.484 -4.098 1 96.5 207 TYR B C 1
ATOM 3540 O O . TYR B 1 207 ? 3.996 -15.617 -2.877 1 96.5 207 TYR B O 1
ATOM 3548 N N . ASN B 1 208 ? 4.387 -16.344 -4.949 1 95.94 208 ASN B N 1
ATOM 3549 C CA . ASN B 1 208 ? 5.125 -17.516 -4.496 1 95.94 208 ASN B CA 1
ATOM 3550 C C . ASN B 1 208 ? 6.41 -17.125 -3.771 1 95.94 208 ASN B C 1
ATOM 3552 O O . ASN B 1 208 ? 6.805 -17.781 -2.801 1 95.94 208 ASN B O 1
ATOM 3556 N N . TRP B 1 209 ? 7.031 -16.094 -4.258 1 95.12 209 TRP B N 1
ATOM 3557 C CA . TRP B 1 209 ? 8.234 -15.594 -3.592 1 95.12 209 TRP B CA 1
ATOM 3558 C C . TRP B 1 209 ? 7.922 -15.141 -2.172 1 95.12 209 TRP B C 1
ATOM 3560 O O . TRP B 1 209 ? 8.555 -15.594 -1.215 1 95.12 209 TRP B O 1
ATOM 3570 N N . VAL B 1 210 ? 6.922 -14.32 -2.018 1 94 210 VAL B N 1
ATOM 3571 C CA . VAL B 1 210 ? 6.547 -13.766 -0.72 1 94 210 VAL B CA 1
ATOM 3572 C C . VAL B 1 210 ? 6.086 -14.883 0.209 1 94 210 VAL B C 1
ATOM 3574 O O . VAL B 1 210 ? 6.395 -14.875 1.403 1 94 210 VAL B O 1
ATOM 3577 N N . LYS B 1 211 ? 5.395 -15.852 -0.354 1 91.5 211 LYS B N 1
ATOM 3578 C CA . LYS B 1 211 ? 4.961 -17 0.434 1 91.5 211 LYS B CA 1
ATOM 3579 C C . LYS B 1 211 ? 6.156 -17.781 0.98 1 91.5 211 LYS B C 1
ATOM 3581 O O . LYS B 1 211 ? 6.098 -18.312 2.088 1 91.5 211 LYS B O 1
ATOM 3586 N N . SER B 1 212 ? 7.172 -17.828 0.246 1 89.06 212 SER B N 1
ATOM 3587 C CA . SER B 1 212 ? 8.367 -18.547 0.664 1 89.06 212 SER B CA 1
ATOM 3588 C C . SER B 1 212 ? 9.109 -17.812 1.764 1 89.06 212 SER B C 1
ATOM 3590 O O . SER B 1 212 ? 9.938 -18.391 2.467 1 89.06 212 SER B O 1
ATOM 3592 N N . LEU B 1 213 ? 8.844 -16.469 1.907 1 84.5 213 LEU B N 1
ATOM 3593 C CA . LEU B 1 213 ? 9.484 -15.656 2.932 1 84.5 213 LEU B CA 1
ATOM 3594 C C . LEU B 1 213 ? 8.766 -15.797 4.27 1 84.5 213 LEU B C 1
ATOM 3596 O O . LEU B 1 213 ? 9.336 -15.477 5.316 1 84.5 213 LEU B O 1
ATOM 3600 N N . THR B 1 214 ? 7.492 -16.156 4.266 1 74.5 214 THR B N 1
ATOM 3601 C CA . THR B 1 214 ? 6.672 -16.219 5.473 1 74.5 214 THR B CA 1
ATOM 3602 C C . THR B 1 214 ? 6.609 -17.641 6.016 1 74.5 214 THR B C 1
ATOM 3604 O O . THR B 1 214 ? 6.629 -18.594 5.246 1 74.5 214 THR B O 1
#

Sequence (428 aa):
MRLTIEVIKEKIVERKLFKRNRKSIEVKILAGLLYYLGLSLRKVSLFLSQFEDISHESVRIYYHKIKEVLNEPERKERNLIAIDEIKLKVGDKYIYAWSAIDVETKECLGVYISKTRNYLDTILFVKSILKFCSNKPKILVDGGKWYPWALRKLGLEFEKVKFGLRNCVESFFSVLKRRTKAFFNRFPNNSKFDTVISWIKSFMMFYNWVKSLTMRLTIEVIKEKIVERKLFKRNRKSIEVKILAGLLYYLGLSLRKVSLFLSQFEDISHESVRIYYHKIKEVLNEPERKERNLIAIDEIKLKVGDKYIYAWSAIDVETKECLGVYISKTRNYLDTILFVKSILKFCSNKPKILVDGGKWYPWALRKLGLEFEKVKFGLRNCVESFFSVLKRRTKAFFNRFPNNSKFDTVISWIKSFMMFYNWVKSLT

Solvent-accessible surface area (backbone atoms only — not comparable to full-atom values): 23351 Å² total; per-residue (Å²): 130,80,81,41,72,65,56,44,47,48,44,36,62,75,64,54,72,64,88,70,77,86,57,57,66,65,58,41,53,48,36,25,49,43,38,70,70,63,38,49,48,61,56,40,19,58,59,46,36,76,78,45,84,50,50,36,65,54,34,51,51,33,34,56,52,50,37,78,58,44,76,70,70,66,67,35,82,47,63,46,33,18,41,50,70,46,84,43,50,47,53,94,40,65,34,30,44,32,38,34,19,33,59,85,79,63,39,59,59,47,75,39,78,38,80,59,85,42,38,66,52,43,40,56,43,52,56,66,40,45,73,35,31,73,50,84,36,37,36,34,27,54,89,57,81,36,45,61,63,30,36,52,74,71,69,38,55,70,45,77,41,91,61,71,72,43,46,58,40,52,52,52,49,49,54,52,48,58,62,36,44,80,46,70,37,29,51,60,75,84,54,48,69,64,56,52,51,45,48,50,53,21,48,50,32,49,50,42,50,54,52,59,73,102,130,79,81,41,72,67,56,44,47,51,43,36,62,76,63,54,71,63,85,72,77,87,56,59,66,66,56,42,54,50,35,25,50,44,37,71,70,61,38,50,48,61,56,39,19,57,59,46,36,77,79,46,84,50,50,36,66,54,33,52,51,32,35,55,51,52,37,78,58,45,75,69,69,66,67,35,82,48,64,46,32,18,41,51,71,44,83,42,45,47,51,94,41,65,33,30,44,33,39,34,20,33,59,85,78,63,40,62,59,47,77,38,78,36,80,60,85,43,38,64,51,43,38,57,43,50,56,66,41,45,73,34,31,74,49,85,36,36,34,35,27,54,90,56,82,35,45,61,63,30,36,52,74,70,71,40,54,69,44,77,41,91,61,70,73,44,46,58,40,52,50,52,49,50,54,52,47,59,62,34,42,81,43,70,38,28,51,60,72,83,53,47,68,65,55,54,51,45,48,51,53,21,47,52,33,49,48,42,50,55,54,60,75,102

Organism: Methanocaldococcus jannaschii (strain ATCC 43067 / DSM 2661 / JAL-1 / JCM 10045 / NBRC 100440) (NCBI:txid243232)

pLDDT: mean 89.84, std 10.64, range [43.47, 97.94]

Radius of gyration: 25.5 Å; Cα contacts (8 Å, |Δi|>4): 675; chains: 2; bounding box: 45×78×48 Å

InterPro domains:
  IPR012337 Ribonuclease H-like superfamily [SSF53098] (80-209)
  IPR032874 DDE domain [PF13610] (82-206)
  IPR047930 IS6 family transposase [NF033587] (18-211)

Foldseek 3Di:
DQDDLVQLLVLCVVVVLDPDPQDPSSLLVVLLLVLLVADQLCVSQVVSVVPPHDHSVSSLVSLLRSLVSFDAAAAEAAAEKEKDWDWFDEQPAIKIKIWIARLVLLAIRDIDIGRDDALVSQLVVVVSSCVSYPDAYEYEYAPDPSHPVSCVVVVHHYDHDPDDSNVSVVVVVVSVCSNCVVVVSYDPNPDDPVSVVSNVSSSSSSVNSVSSVD/DQDDLVQLLVLCVVVVLDVDPPDPSSLLVVLLLVLLVADQLCVSQVVSVVPPHDHSVSSLVSLLRSLVSFDAAAAEAAAEKEKDWDWFDEQPAIKIKIWIARLVLLAIRDIDIGRDDALVSQLVVVVSSCVSYPDAYEYEYAPDPSHPVNCVVVVHHYDHDDDDSNVSVVVVVVSVCSNCVVVVSYDPNPDDPVSVVSNVSSSSSSVNSVSSVD

Nearest PDB structures (foldseek):
  7ouf-assembly1_D  TM=5.664E-01  e=6.730E-05  Simian T-lymphotropic virus 1
  7pel-assembly1_D  TM=5.621E-01  e=1.385E-04  Simian T-lymphotropic virus 1
  5m1k-assembly2_B  TM=4.418E-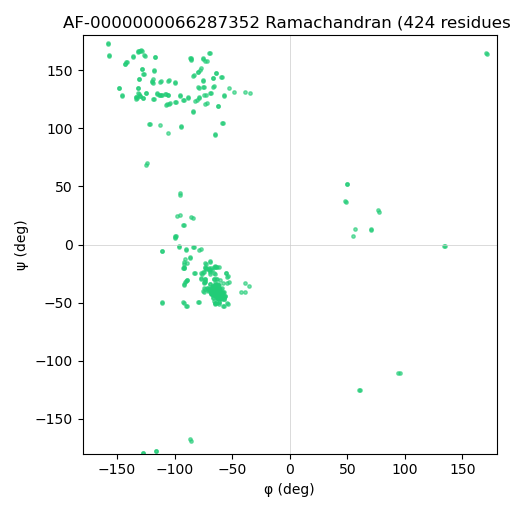01  e=8.178E-04  Thermus phage G20c
  5m1f-assembly1_A  TM=4.052E-01  e=1.987E-03  Thermus phage G20c
  3h08-assembly1_A  TM=3.451E-01  e=2.103E-01  Chlorobaculum tepidum